Protein AF-A0A973SF39-F1 (afdb_monomer_lite)

Radius of gyration: 47.03 Å; chains: 1; bounding box: 103×73×120 Å

Secondary structure (DSSP, 8-state):
-HHHHHH-TTTHHHHHHHHHTTS-TT--GGGGHHHHHHHHHHTTPPPPHHHHHHHHHHHHHHGGGS-HHHHHHHHHHHHTSHHHHH-TTTHHHHHHHHHHTT-HHHHHHHHHHHHHHHHHHHHHT-TTTT-------HHHHHHHHHHHHHHHHHSPTT-HHHHHHHHHHHHHHT-GGGS-HHHHHHHIIIIIHHHHHTT-S-SSTT-HHHHHHHH-HHHHHHHHHHHHHHHHH-HHHHHHHHHTTHHHHHHTSTTHHHHTTT-HHHHHHHHHHHHHH-GGGHHHHHHHHHHHHT-SS--HHHHHHH-TT---HHHHHHHHHHS-GGG---HHHHHHHHHHHTT--SGGGHHHHHHHHHHHHTSTHHHHTHHHHHHHHHHHHHHHHHHT--SHHHHHHHHT--TTS-HHHHHHHHHHHHHHHHHS---HHHHHHHHTT--HHHHHHHHHHHHHS-----HHHHHHHHHHHHHHHHHTTT-HHHHHHHHHHHHHHH-S---HHHHHHHHHHHHHHHHHHHHHHHHHHHHHS-S-------------

pLDDT: mean 80.78, std 15.43, range [30.5, 96.5]

Foldseek 3Di:
DVLLVVCDPVCSVVLVVQLCLQDDPDDDPVLSLLSSLLSCLLVLHADDPVNLVSVQVSLVVCVLVDDLCSLCSSLVSLCVHPCCQQPLSNLVSSLSSCVSNVNVVSNLSSVLNNVLVLLVCLLVVPPPSAPQDADPDPVSLLSSLVVLLVVLVPDDQPSLVSNLSSLLSCVNNVSQVNHDLVSLLQCLQRRVLVVQLVVPFDLDPPTSLLVCVQPHVSSLNSNVVNLVVQVVVDPVSSLVSLLGRNLVSQVSRPCSLVVCPVPLSNNLSSLLSVCQVPVVCLLVSVLVNCVVVVHQDDDLVSCCSNCVPADALVRLLSNVVSGQLLADPHLNVLVSNLVNLLPDAALVSLVSSLVNLVSNCNYPNCVVVVVSSVVSVVSNVLVVLLVVPPALVSLLVLLQDDCPSGNVSLNCLLARSLVVLVPGPDDLVSLLSSVVSHDLSSLLSNLVVLLVDPQPVDPRSLSNLLSSLLSCCVPVVVDPVSNVSSVVSNVRNVPPDDDPVVVVSVVVNVVSVVVSVVVVVVVVVVVPDPPPDDPDDDDDDDDD

Sequence (544 aa):
AAVAARVGVGTARALWYTAEALAEPDAPFDAWYGPLAAAAALKGIPLTVSEDRAVAEWADRSVERLDPALANDLAVRLDQQPQWRGDEELLPVLFRLAWRGGNQALCDEIRIRQVDIELIRVRDGVAGASTAARIESPRVRQRVAAQVLELLAALPVGSAAAVLRLLDWSRRSGLAPELETGVLVDLTKWVLAPEAMSGRWTFGDTDPLRALVRDWPQIRQGFVSFLRGLAEQATQSLDSALDGPLGPFLRATPGFEAELADHPALLEALWISGARQDPEQEVAVLRAVLDRRQARLPDAELLGRIWPRGWTAQTMVHVAAAIPVEELDDDDVASRFLDTLGTASTADDIPWYVTVARRLLAAPSAHRLEARCAPLAKAVELDRRCREVRGFRDLEWIARQDSAATPMIAVMVATLLPDLLIGAPLDPDQVCSVLELMYPDAMRAFLARLRAAPPDGGEAALTRIAGVFVFAETRYHHDAALRAELLACFEQTAGPVDGPDWERVRTLILSSRREVEDELLSYEEARQAPRSWFPFGRRKRERS

Structure (mmCIF, N/CA/C/O backbone):
data_AF-A0A973SF39-F1
#
_entry.id   AF-A0A973SF39-F1
#
loop_
_atom_site.group_PDB
_atom_site.id
_atom_site.type_symbol
_atom_site.label_atom_id
_atom_site.label_alt_id
_atom_site.label_comp_id
_atom_site.label_asym_id
_atom_site.label_entity_id
_atom_site.label_seq_id
_atom_site.pdbx_PDB_ins_code
_atom_site.Cartn_x
_atom_site.Cartn_y
_atom_site.Cartn_z
_atom_site.occupancy
_atom_site.B_iso_or_equiv
_atom_site.auth_seq_id
_atom_site.auth_comp_id
_atom_site.auth_asym_id
_atom_site.auth_atom_id
_atom_site.pdbx_PDB_model_num
ATOM 1 N N . ALA A 1 1 ? -19.602 0.070 66.626 1.00 54.75 1 ALA A N 1
ATOM 2 C CA . ALA A 1 1 ? -20.302 1.095 67.438 1.00 54.75 1 ALA A CA 1
ATOM 3 C C . ALA A 1 1 ? -20.913 2.211 66.582 1.00 54.75 1 ALA A C 1
ATOM 5 O O . ALA A 1 1 ? -22.108 2.435 66.704 1.00 54.75 1 ALA A O 1
ATOM 6 N N . ALA A 1 2 ? -20.153 2.864 65.689 1.00 61.84 2 ALA A N 1
ATOM 7 C CA . ALA A 1 2 ? -20.653 3.970 64.854 1.00 61.84 2 ALA A CA 1
ATOM 8 C C . ALA A 1 2 ? -21.815 3.587 63.910 1.00 61.84 2 ALA A C 1
ATOM 10 O O . ALA A 1 2 ? -22.839 4.264 63.916 1.00 61.84 2 ALA A O 1
ATOM 11 N N . VAL A 1 3 ? -21.708 2.463 63.184 1.00 60.94 3 VAL A N 1
ATOM 12 C CA . VAL A 1 3 ? -22.782 1.938 62.309 1.00 60.94 3 VAL A CA 1
ATOM 13 C C . VAL A 1 3 ? -24.075 1.732 63.111 1.00 60.94 3 VAL A C 1
ATOM 15 O O . VAL A 1 3 ? -25.104 2.324 62.807 1.00 60.94 3 VAL A O 1
ATOM 18 N N . ALA A 1 4 ? -24.002 0.959 64.201 1.00 60.66 4 ALA A N 1
ATOM 19 C CA . ALA A 1 4 ? -25.147 0.633 65.057 1.00 60.66 4 ALA A CA 1
ATOM 20 C C . ALA A 1 4 ? -25.775 1.862 65.744 1.00 60.66 4 ALA A C 1
ATOM 22 O O . ALA A 1 4 ? -26.993 1.922 65.891 1.00 60.66 4 ALA A O 1
ATOM 23 N N . ALA A 1 5 ? -24.968 2.859 66.124 1.00 60.03 5 ALA A N 1
ATOM 24 C CA . ALA A 1 5 ? -25.460 4.115 66.691 1.00 60.03 5 ALA A CA 1
ATOM 25 C C . ALA A 1 5 ? -26.272 4.935 65.672 1.00 60.03 5 ALA A C 1
ATOM 27 O O . ALA A 1 5 ? -27.229 5.608 66.049 1.00 60.03 5 ALA A O 1
ATOM 28 N N . ARG A 1 6 ? -25.925 4.840 64.383 1.00 68.25 6 ARG A N 1
ATOM 29 C CA . ARG A 1 6 ? -26.581 5.554 63.278 1.00 68.25 6 ARG A CA 1
ATOM 30 C C . ARG A 1 6 ? -27.901 4.901 62.848 1.00 68.25 6 ARG A C 1
ATOM 32 O O . ARG A 1 6 ? -28.809 5.592 62.405 1.00 68.25 6 ARG A O 1
ATOM 39 N N . VAL A 1 7 ? -28.017 3.583 63.022 1.00 61.41 7 VAL A N 1
ATOM 40 C CA . VAL A 1 7 ? -29.219 2.793 62.694 1.00 61.41 7 VAL A CA 1
ATOM 41 C C . VAL A 1 7 ? -30.371 3.039 63.680 1.00 61.41 7 VAL A C 1
ATOM 43 O O . VAL A 1 7 ? -31.532 2.924 63.293 1.00 61.41 7 VAL A O 1
ATOM 46 N N . GLY A 1 8 ? -30.064 3.407 64.929 1.00 58.16 8 GLY A N 1
ATOM 47 C CA . GLY A 1 8 ? -31.037 3.582 66.009 1.00 58.16 8 GLY A CA 1
ATOM 48 C C . GLY A 1 8 ? -31.274 2.302 66.825 1.00 58.16 8 GLY A C 1
ATOM 49 O O . GLY A 1 8 ? -31.171 1.179 66.332 1.00 58.16 8 GLY A O 1
ATOM 50 N N . VAL A 1 9 ? -31.595 2.466 68.114 1.00 57.06 9 VAL A N 1
ATOM 51 C CA . VAL A 1 9 ? -31.661 1.360 69.096 1.00 57.06 9 VAL A CA 1
ATOM 52 C C . VAL A 1 9 ? -32.767 0.338 68.770 1.00 57.06 9 VAL A C 1
ATOM 54 O O . VAL A 1 9 ? -32.596 -0.850 69.029 1.00 57.06 9 VAL A O 1
ATOM 57 N N . GLY A 1 10 ? -33.875 0.767 68.151 1.00 60.81 10 GLY A N 1
ATOM 58 C CA . GLY A 1 10 ? -35.011 -0.107 67.807 1.00 60.81 10 GLY A CA 1
ATOM 59 C C . GLY A 1 10 ? -34.759 -1.065 66.633 1.00 60.81 10 GLY A C 1
ATOM 60 O O . GLY A 1 10 ? -35.362 -2.131 66.556 1.00 60.81 10 GLY A O 1
ATOM 61 N N . THR A 1 11 ? -33.835 -0.717 65.743 1.00 65.81 11 THR A N 1
ATOM 62 C CA . THR A 1 11 ? -33.477 -1.448 64.512 1.00 65.81 11 THR A CA 1
ATOM 63 C C . THR A 1 11 ? -32.155 -2.208 64.654 1.00 65.81 11 THR A C 1
ATOM 65 O O . THR A 1 11 ? -31.882 -3.121 63.872 1.00 65.81 11 THR A O 1
ATOM 68 N N . ALA A 1 12 ? -31.373 -1.912 65.699 1.00 70.75 12 ALA A N 1
ATOM 69 C CA . ALA A 1 12 ? -30.095 -2.556 65.999 1.00 70.75 12 ALA A CA 1
ATOM 70 C C . ALA A 1 12 ? -30.199 -4.086 66.133 1.00 70.75 12 ALA A C 1
ATOM 72 O O . ALA A 1 12 ? -29.326 -4.797 65.645 1.00 70.75 12 ALA A O 1
ATOM 73 N N . ARG A 1 13 ? -31.276 -4.618 66.729 1.00 76.56 13 ARG A N 1
ATOM 74 C CA . ARG A 1 13 ? -31.455 -6.075 66.874 1.00 76.56 13 ARG A CA 1
ATOM 75 C C . ARG A 1 13 ? -31.630 -6.777 65.522 1.00 76.56 13 ARG A C 1
ATOM 77 O O . ARG A 1 13 ? -31.025 -7.814 65.287 1.00 76.56 13 ARG A O 1
ATOM 84 N N . ALA A 1 14 ? -32.429 -6.201 64.625 1.00 77.94 14 ALA A N 1
ATOM 85 C CA . ALA A 1 14 ? -32.637 -6.747 63.283 1.00 77.94 14 ALA A CA 1
ATOM 86 C C . ALA A 1 14 ? -31.378 -6.631 62.407 1.00 77.94 14 ALA A C 1
ATOM 88 O O . ALA A 1 14 ? -31.122 -7.501 61.572 1.00 77.94 14 ALA A O 1
ATOM 89 N N . LEU A 1 15 ? -30.591 -5.570 62.610 1.00 83.75 15 LEU A N 1
ATOM 90 C CA . LEU A 1 15 ? -29.288 -5.395 61.974 1.00 83.75 15 LEU A CA 1
ATOM 91 C C . LEU A 1 15 ? -28.310 -6.492 62.410 1.00 83.75 15 LEU A C 1
ATOM 93 O O . LEU A 1 15 ? -27.718 -7.137 61.552 1.00 83.75 15 LEU A O 1
ATOM 97 N N . TRP A 1 16 ? -28.195 -6.743 63.718 1.00 84.00 16 TRP A N 1
ATOM 98 C CA . TRP A 1 16 ? -27.308 -7.776 64.260 1.00 84.00 16 TRP A CA 1
ATOM 99 C C . TRP A 1 16 ? -27.659 -9.177 63.766 1.00 84.00 16 TRP A C 1
ATOM 101 O O . TRP A 1 16 ? -26.767 -9.866 63.294 1.00 84.00 16 TRP A O 1
ATOM 111 N N . TYR A 1 17 ? -28.941 -9.555 63.735 1.00 86.06 17 TYR A N 1
ATOM 112 C CA . TYR A 1 17 ? -29.345 -10.844 63.152 1.00 86.06 17 TYR A CA 1
ATOM 113 C C . TYR A 1 17 ? -28.960 -10.982 61.674 1.00 86.06 17 TYR A C 1
ATOM 115 O O . TYR A 1 17 ? -28.601 -12.063 61.219 1.00 86.06 17 TYR A O 1
ATOM 123 N N . THR A 1 18 ? -29.033 -9.888 60.911 1.00 85.94 18 THR A N 1
ATOM 124 C CA . THR A 1 18 ? -28.626 -9.906 59.498 1.00 85.94 18 THR A CA 1
ATOM 125 C C . THR A 1 18 ? -27.102 -10.008 59.377 1.00 85.94 18 THR A C 1
ATOM 127 O O . THR A 1 18 ? -26.611 -10.720 58.513 1.00 85.94 18 THR A O 1
ATOM 130 N N . ALA A 1 19 ? -26.349 -9.338 60.255 1.00 87.38 19 ALA A N 1
ATOM 131 C CA . ALA A 1 19 ? -24.889 -9.401 60.280 1.00 87.38 19 ALA A CA 1
ATOM 132 C C . ALA A 1 19 ? -24.364 -10.775 60.727 1.00 87.38 19 ALA A C 1
ATOM 134 O O . ALA A 1 19 ? -23.401 -11.262 60.148 1.00 87.38 19 ALA A O 1
ATOM 135 N N . GLU A 1 20 ? -25.014 -11.425 61.695 1.00 86.50 20 GLU A N 1
ATOM 136 C CA . GLU A 1 20 ? -24.700 -12.799 62.115 1.00 86.50 20 GLU A CA 1
ATOM 137 C C . GLU A 1 20 ? -24.851 -13.794 60.961 1.00 86.50 20 GLU A C 1
ATOM 139 O O . GLU A 1 20 ? -24.012 -14.671 60.800 1.00 86.50 20 GLU A O 1
ATOM 144 N N . ALA A 1 21 ? -25.866 -13.619 60.108 1.00 83.50 21 ALA A N 1
ATOM 145 C CA . ALA A 1 21 ? -26.051 -14.450 58.917 1.00 83.50 21 ALA A CA 1
ATOM 146 C C . ALA A 1 21 ? -24.979 -14.227 57.828 1.00 83.50 21 ALA A C 1
ATOM 148 O O . ALA A 1 21 ? -24.858 -15.040 56.915 1.00 83.50 21 ALA A O 1
ATOM 149 N N . LEU A 1 22 ? -24.226 -13.125 57.905 1.00 85.69 22 LEU A N 1
ATOM 150 C CA . LEU A 1 22 ? -23.158 -12.759 56.967 1.00 85.69 22 LEU A CA 1
ATOM 151 C C . LEU A 1 22 ? -21.752 -13.056 57.511 1.00 85.69 22 LEU A C 1
ATOM 153 O O . LEU A 1 22 ? -20.797 -13.129 56.736 1.00 85.69 22 LEU A O 1
ATOM 157 N N . ALA A 1 23 ? -21.607 -13.174 58.830 1.00 84.19 23 ALA A N 1
ATOM 158 C CA . ALA A 1 23 ? -20.335 -13.415 59.494 1.00 84.19 23 ALA A CA 1
ATOM 159 C C . ALA A 1 23 ? -19.977 -14.910 59.515 1.00 84.19 23 ALA A C 1
ATOM 161 O O . ALA A 1 23 ? -20.840 -15.785 59.460 1.00 84.19 23 ALA A O 1
ATOM 162 N N . GLU A 1 24 ? -18.682 -15.212 59.619 1.00 79.69 24 GLU A N 1
ATOM 163 C CA . GLU A 1 24 ? -18.241 -16.583 59.887 1.00 79.69 24 GLU A CA 1
ATOM 164 C C . GLU A 1 24 ? -18.543 -16.966 61.349 1.00 79.69 24 GLU A C 1
ATOM 166 O O . GLU A 1 24 ? -18.417 -16.100 62.221 1.00 79.69 24 GLU A O 1
ATOM 171 N N . PRO A 1 25 ? -18.882 -18.242 61.640 1.00 69.19 25 PRO A N 1
ATOM 172 C CA . PRO A 1 25 ? -19.343 -18.673 62.966 1.00 69.19 25 PRO A CA 1
ATOM 173 C C . PRO A 1 25 ? -18.409 -18.368 64.151 1.00 69.19 25 PRO A C 1
ATOM 175 O O . PRO A 1 25 ? -18.884 -18.346 65.278 1.00 69.19 25 PRO A O 1
ATOM 178 N N . ASP A 1 26 ? -17.129 -18.065 63.918 1.00 77.50 26 ASP A N 1
ATOM 179 C CA . ASP A 1 26 ? -16.134 -17.759 64.959 1.00 77.50 26 ASP A CA 1
ATOM 180 C C . ASP A 1 26 ? -15.277 -16.526 64.609 1.00 77.50 26 ASP A C 1
ATOM 182 O O . ASP A 1 26 ? -14.111 -16.416 64.998 1.00 77.50 26 ASP A O 1
ATOM 186 N N . ALA A 1 27 ? -15.827 -15.593 63.824 1.00 77.06 27 ALA A N 1
ATOM 187 C CA . ALA A 1 27 ? -15.084 -14.420 63.377 1.00 77.06 27 ALA A CA 1
ATOM 188 C C . ALA A 1 27 ? -14.623 -13.550 64.572 1.00 77.06 27 ALA A C 1
ATOM 190 O O . ALA A 1 27 ? -15.449 -13.198 65.427 1.00 77.06 27 ALA A O 1
ATOM 191 N N . PRO A 1 28 ? -13.335 -13.152 64.642 1.00 81.38 28 PRO A N 1
ATOM 192 C CA . PRO A 1 28 ? -12.850 -12.249 65.682 1.00 81.38 28 PRO A CA 1
ATOM 193 C C . PRO A 1 28 ? -13.528 -10.879 65.550 1.00 81.38 28 PRO A C 1
ATOM 195 O O . PRO A 1 28 ? -13.971 -10.499 64.470 1.00 81.38 28 PRO A O 1
ATOM 198 N N . PHE A 1 29 ? -13.651 -10.135 66.653 1.00 76.06 29 PHE A N 1
ATOM 199 C CA . PHE A 1 29 ? -14.493 -8.928 66.728 1.00 76.06 29 PHE A CA 1
ATOM 200 C C . PHE A 1 29 ? -14.191 -7.868 65.647 1.00 76.06 29 PHE A C 1
ATOM 202 O O . PHE A 1 29 ? -15.096 -7.197 65.156 1.00 76.06 29 PHE A O 1
ATOM 209 N N . ASP A 1 30 ? -12.931 -7.723 65.253 1.00 77.75 30 ASP A N 1
ATOM 210 C CA . ASP A 1 30 ? -12.468 -6.839 64.180 1.00 77.75 30 ASP A CA 1
ATOM 211 C C . ASP A 1 30 ? -12.966 -7.253 62.784 1.00 77.75 30 ASP A C 1
ATOM 213 O O . ASP A 1 30 ? -13.239 -6.388 61.950 1.00 77.75 30 ASP A O 1
ATOM 217 N N . ALA A 1 31 ? -13.197 -8.546 62.548 1.00 83.38 31 ALA A N 1
ATOM 218 C CA . ALA A 1 31 ? -13.751 -9.068 61.299 1.00 83.38 31 ALA A CA 1
ATOM 219 C C . ALA A 1 31 ? -15.261 -8.804 61.128 1.00 83.38 31 ALA A C 1
ATOM 221 O O . ALA A 1 31 ? -15.793 -8.977 60.032 1.00 83.38 31 ALA A O 1
ATOM 222 N N . TRP A 1 32 ? -15.962 -8.335 62.169 1.00 86.62 32 TRP A N 1
ATOM 223 C CA . TRP A 1 32 ? -17.405 -8.056 62.112 1.00 86.62 32 TRP A CA 1
ATOM 224 C C . TRP A 1 32 ? -17.760 -6.744 61.416 1.00 86.62 32 TRP A C 1
ATOM 226 O O . TRP A 1 32 ? -18.928 -6.526 61.090 1.00 86.62 32 TRP A O 1
ATOM 236 N N . TYR A 1 33 ? -16.789 -5.857 61.179 1.00 88.56 33 TYR A N 1
ATOM 237 C CA . TYR A 1 33 ? -17.083 -4.535 60.627 1.00 88.56 33 TYR A CA 1
ATOM 238 C C . TYR A 1 33 ? -17.666 -4.600 59.204 1.00 88.56 33 TYR A C 1
ATOM 240 O O . TYR A 1 33 ? -18.685 -3.959 58.943 1.00 88.56 33 TYR A O 1
ATOM 248 N N . GLY A 1 34 ? -17.095 -5.430 58.324 1.00 90.12 34 GLY A N 1
ATOM 249 C CA . GLY A 1 34 ? -17.614 -5.676 56.971 1.00 90.12 34 GLY A CA 1
ATOM 250 C C . GLY A 1 34 ? -19.028 -6.280 56.957 1.00 90.12 34 GLY A C 1
ATOM 251 O O . GLY A 1 34 ? -19.924 -5.663 56.377 1.00 90.12 34 GLY A O 1
ATOM 252 N N . PRO A 1 35 ? -19.283 -7.410 57.653 1.00 91.88 35 PRO A N 1
ATOM 253 C CA . PRO A 1 35 ? -20.623 -7.990 57.796 1.00 91.88 35 PRO A CA 1
ATOM 254 C C . PRO A 1 35 ? -21.670 -7.013 58.348 1.00 91.88 35 PRO A C 1
ATOM 256 O O . PRO A 1 35 ? -22.791 -6.954 57.846 1.00 91.88 35 PRO A O 1
ATOM 259 N N . LEU A 1 36 ? -21.317 -6.208 59.360 1.00 90.12 36 LEU A N 1
ATOM 260 C CA . LEU A 1 36 ? -22.217 -5.201 59.933 1.00 90.12 36 LEU A CA 1
ATOM 261 C C . LEU A 1 36 ? -22.563 -4.091 58.936 1.00 90.12 36 LEU A C 1
ATOM 263 O O . LEU A 1 36 ? -23.717 -3.660 58.877 1.00 90.12 36 LEU A O 1
ATOM 267 N N . ALA A 1 37 ? -21.586 -3.627 58.158 1.00 90.88 37 ALA A N 1
ATOM 268 C CA . ALA A 1 37 ? -21.816 -2.643 57.108 1.00 90.88 37 ALA A CA 1
ATOM 269 C C . ALA A 1 37 ? -22.652 -3.234 55.953 1.00 90.88 37 ALA A C 1
ATOM 271 O O . ALA A 1 37 ? -23.592 -2.596 55.483 1.00 90.88 37 ALA A O 1
ATOM 272 N N . ALA A 1 38 ? -22.415 -4.490 55.565 1.00 91.38 38 ALA A N 1
ATOM 273 C CA . ALA A 1 38 ? -23.205 -5.176 54.542 1.00 91.38 38 ALA A CA 1
ATOM 274 C C . ALA A 1 38 ? -24.663 -5.387 54.991 1.00 91.38 38 ALA A C 1
ATOM 276 O O . ALA A 1 38 ? -25.601 -5.131 54.233 1.00 91.38 38 ALA A O 1
ATOM 277 N N . ALA A 1 39 ? -24.874 -5.759 56.257 1.00 91.19 39 ALA A N 1
ATOM 278 C CA . ALA A 1 39 ? -26.201 -5.822 56.862 1.00 91.19 39 ALA A CA 1
ATOM 279 C C . ALA A 1 39 ? -26.906 -4.457 56.849 1.00 91.19 39 ALA A C 1
ATOM 281 O O . ALA A 1 39 ? -28.110 -4.388 56.591 1.00 91.19 39 ALA A O 1
ATOM 282 N N . ALA A 1 40 ? -26.173 -3.366 57.093 1.00 89.94 40 ALA A N 1
ATOM 283 C CA . ALA A 1 40 ? -26.723 -2.015 57.017 1.00 89.94 40 ALA A CA 1
ATOM 284 C C . ALA A 1 40 ? -27.179 -1.682 55.586 1.00 89.94 40 ALA A C 1
ATOM 286 O O . ALA A 1 40 ? -28.313 -1.229 55.405 1.00 89.94 40 ALA A O 1
ATOM 287 N N . ALA A 1 41 ? -26.370 -2.008 54.572 1.00 90.88 41 ALA A N 1
ATOM 288 C CA . ALA A 1 41 ? -26.742 -1.841 53.166 1.00 90.88 41 ALA A CA 1
ATOM 289 C C . ALA A 1 41 ? -27.995 -2.650 52.788 1.00 90.88 41 ALA A C 1
ATOM 291 O O . ALA A 1 41 ? -28.909 -2.115 52.158 1.00 90.88 41 ALA A O 1
ATOM 292 N N . LEU A 1 42 ? -28.100 -3.908 53.236 1.00 90.62 42 LEU A N 1
ATOM 293 C CA . LEU A 1 42 ? -29.285 -4.752 53.016 1.00 90.62 42 LEU A CA 1
ATOM 294 C C . LEU A 1 42 ? -30.566 -4.149 53.611 1.00 90.62 42 LEU A C 1
ATOM 296 O O . LEU A 1 42 ? -31.650 -4.301 53.045 1.00 90.62 42 LEU A O 1
ATOM 300 N N . LYS A 1 43 ? -30.450 -3.427 54.731 1.00 87.56 43 LYS A N 1
ATOM 301 C CA . LYS A 1 43 ? -31.561 -2.689 55.354 1.00 87.56 43 LYS A CA 1
ATOM 302 C C . LYS A 1 43 ? -31.808 -1.308 54.733 1.00 87.56 43 LYS A C 1
ATOM 304 O O . LYS A 1 43 ? -32.661 -0.578 55.230 1.00 87.56 43 LYS A O 1
ATOM 309 N N . GLY A 1 44 ? -31.114 -0.962 53.647 1.00 84.81 44 GLY A N 1
ATOM 310 C CA . GLY A 1 44 ? -31.276 0.309 52.938 1.00 84.81 44 GLY A CA 1
ATOM 311 C C . GLY A 1 44 ? -30.649 1.501 53.659 1.00 84.81 44 GLY A C 1
ATOM 312 O O . GLY A 1 44 ? -31.067 2.635 53.439 1.00 84.81 44 GLY A O 1
ATOM 313 N N . ILE A 1 45 ? -29.681 1.259 54.543 1.00 86.31 45 ILE A N 1
ATOM 314 C CA . ILE A 1 45 ? -28.990 2.310 55.289 1.00 86.31 45 ILE A CA 1
ATOM 315 C C . ILE A 1 45 ? -27.789 2.777 54.455 1.00 86.31 45 ILE A C 1
ATOM 317 O O . ILE A 1 45 ? -26.944 1.944 54.123 1.00 86.31 45 ILE A O 1
ATOM 321 N N . PRO A 1 46 ? -27.683 4.079 54.118 1.00 84.75 46 PRO A N 1
ATOM 322 C CA . PRO A 1 46 ? -26.578 4.594 53.311 1.00 84.75 46 PRO A CA 1
ATOM 323 C C . PRO A 1 46 ? -25.228 4.386 53.995 1.00 84.75 46 PRO A C 1
ATOM 325 O O . PRO A 1 46 ? -25.064 4.768 55.160 1.00 84.75 46 PRO A O 1
ATOM 328 N N . LEU A 1 47 ? -24.255 3.828 53.281 1.00 87.88 47 LEU A N 1
ATOM 329 C CA . LEU A 1 47 ? -22.916 3.597 53.814 1.00 87.88 47 LEU A CA 1
ATOM 330 C C . LEU A 1 47 ? -22.050 4.860 53.742 1.00 87.88 47 LEU A C 1
ATOM 332 O O . LEU A 1 47 ? -22.266 5.743 52.911 1.00 87.88 47 LEU A O 1
ATOM 336 N N . THR A 1 48 ? -21.090 4.973 54.658 1.00 88.81 48 THR A N 1
ATOM 337 C CA . THR A 1 48 ? -19.966 5.909 54.522 1.00 88.81 48 THR A CA 1
ATOM 338 C C . THR A 1 48 ? -18.860 5.293 53.661 1.00 88.81 48 THR A C 1
ATOM 340 O O . THR A 1 48 ? -18.749 4.076 53.574 1.00 88.81 48 THR A O 1
ATOM 343 N N . VAL A 1 49 ? -17.950 6.118 53.133 1.00 86.00 49 VAL A N 1
ATOM 344 C CA . VAL A 1 49 ? -16.810 5.652 52.313 1.00 86.00 49 VAL A CA 1
ATOM 345 C C . VAL A 1 49 ? -15.976 4.563 53.010 1.00 86.00 49 VAL A C 1
ATOM 347 O O . VAL A 1 49 ? -15.518 3.616 52.376 1.00 86.00 49 VAL A O 1
ATOM 350 N N . SER A 1 50 ? -15.777 4.667 54.330 1.00 87.12 50 SER A N 1
ATOM 351 C CA . SER A 1 50 ? -15.064 3.639 55.102 1.00 87.12 50 SER A CA 1
ATOM 352 C C . SER A 1 50 ? -15.862 2.339 55.236 1.00 87.12 50 SER A C 1
ATOM 354 O O . SER A 1 50 ? -15.275 1.263 55.282 1.00 87.12 50 SER A O 1
ATOM 356 N N . GLU A 1 51 ? -17.190 2.437 55.314 1.00 90.56 51 GLU A N 1
ATOM 357 C CA . GLU A 1 51 ? -18.093 1.287 55.369 1.00 90.56 51 GLU A CA 1
ATOM 358 C C . GLU A 1 51 ? -18.161 0.588 54.004 1.00 90.56 51 GLU A C 1
ATOM 360 O O . GLU A 1 51 ? -18.119 -0.635 53.970 1.00 90.56 51 GLU A O 1
ATOM 365 N N . ASP A 1 52 ? -18.167 1.324 52.887 1.00 90.00 52 ASP A N 1
ATOM 366 C CA . ASP A 1 52 ? -18.119 0.736 51.539 1.00 90.00 52 ASP A CA 1
ATOM 367 C C . ASP A 1 52 ? -16.863 -0.099 51.320 1.00 90.00 52 ASP A C 1
ATOM 369 O O . ASP A 1 52 ? -16.950 -1.242 50.876 1.00 90.00 52 ASP A O 1
ATOM 373 N N . ARG A 1 53 ? -15.696 0.441 51.695 1.00 90.31 53 ARG A N 1
ATOM 374 C CA . ARG A 1 53 ? -14.426 -0.294 51.618 1.00 90.31 53 ARG A CA 1
ATOM 375 C C . ARG A 1 53 ? -14.441 -1.536 52.499 1.00 90.31 53 ARG A C 1
ATOM 377 O O . ARG A 1 53 ? -14.044 -2.602 52.046 1.00 90.31 53 ARG A O 1
ATOM 384 N N . ALA A 1 54 ? -14.966 -1.427 53.719 1.00 90.62 54 ALA A N 1
ATOM 385 C CA . ALA A 1 54 ? -15.095 -2.575 54.611 1.00 90.62 54 ALA A CA 1
ATOM 386 C C . ALA A 1 54 ? -16.028 -3.655 54.042 1.00 90.62 54 ALA A C 1
ATOM 388 O O . ALA A 1 54 ? -15.731 -4.843 54.165 1.00 90.62 54 ALA A O 1
ATOM 389 N N . VAL A 1 55 ? -17.135 -3.265 53.398 1.00 93.25 55 VAL A N 1
ATOM 390 C CA . VAL A 1 55 ? -18.014 -4.203 52.683 1.00 93.25 55 VAL A CA 1
ATOM 391 C C . VAL A 1 55 ? -17.282 -4.830 51.506 1.00 93.25 55 VAL A C 1
ATOM 393 O O . VAL A 1 55 ? -17.372 -6.040 51.337 1.00 93.25 55 VAL A O 1
ATOM 396 N N . ALA A 1 56 ? -16.545 -4.049 50.718 1.00 92.06 56 ALA A N 1
ATOM 397 C CA . ALA A 1 56 ? -15.814 -4.545 49.561 1.00 92.06 56 ALA A CA 1
ATOM 398 C C . ALA A 1 56 ? -14.733 -5.563 49.948 1.00 92.06 56 ALA A C 1
ATOM 400 O O . ALA A 1 56 ? -14.717 -6.669 49.413 1.00 92.06 56 ALA A O 1
ATOM 401 N N . GLU A 1 57 ? -13.890 -5.232 50.928 1.00 91.75 57 GLU A N 1
ATOM 402 C CA . GLU A 1 57 ? -12.827 -6.107 51.441 1.00 91.75 57 GLU A CA 1
ATOM 403 C C . GLU A 1 57 ? -13.365 -7.396 52.069 1.00 91.75 57 GLU A C 1
ATOM 405 O O . GLU A 1 57 ? -12.713 -8.443 52.022 1.00 91.75 57 GLU A O 1
ATOM 410 N N . TRP A 1 58 ? -14.525 -7.325 52.721 1.00 93.12 58 TRP A N 1
ATOM 411 C CA . TRP A 1 58 ? -15.188 -8.503 53.270 1.00 93.12 58 TRP A CA 1
ATOM 412 C C . TRP A 1 58 ? -15.820 -9.347 52.154 1.00 93.12 58 TRP A C 1
ATOM 414 O O . TRP A 1 58 ? -15.546 -10.543 52.060 1.00 93.12 58 TRP A O 1
ATOM 424 N N . ALA A 1 59 ? -16.607 -8.735 51.267 1.00 91.12 59 ALA A N 1
ATOM 425 C CA . ALA A 1 59 ? -17.299 -9.431 50.186 1.00 91.12 59 ALA A CA 1
ATOM 426 C C . ALA A 1 59 ? -16.318 -10.097 49.212 1.00 91.12 59 ALA A C 1
ATOM 428 O O . ALA A 1 59 ? -16.570 -11.218 48.780 1.00 91.12 59 ALA A O 1
ATOM 429 N N . ASP A 1 60 ? -15.170 -9.474 48.934 1.00 88.38 60 ASP A N 1
ATOM 430 C CA . ASP A 1 60 ? -14.079 -10.058 48.145 1.00 88.38 60 ASP A CA 1
ATOM 431 C C . ASP A 1 60 ? -13.652 -11.447 48.655 1.00 88.38 60 ASP A C 1
ATOM 433 O O . ASP A 1 60 ? -13.427 -12.364 47.865 1.00 88.38 60 ASP A O 1
ATOM 437 N N . ARG A 1 61 ? -13.618 -11.627 49.980 1.00 89.19 61 ARG A N 1
ATOM 438 C CA . ARG A 1 61 ? -13.214 -12.877 50.642 1.00 89.19 61 ARG A CA 1
ATOM 439 C C . ARG A 1 61 ? -14.367 -13.852 50.863 1.00 89.19 61 ARG A C 1
ATOM 441 O O . ARG A 1 61 ? -14.142 -15.060 50.942 1.00 89.19 61 ARG A O 1
ATOM 448 N N . SER A 1 62 ? -15.589 -13.342 50.991 1.00 88.69 62 SER A N 1
ATOM 449 C CA . SER A 1 62 ? -16.734 -14.121 51.473 1.00 88.69 62 SER A CA 1
ATOM 450 C C . SER A 1 62 ? -17.787 -14.434 50.407 1.00 88.69 62 SER A C 1
ATOM 452 O O . SER A 1 62 ? -18.639 -15.283 50.663 1.00 88.69 62 SER A O 1
ATOM 454 N N . VAL A 1 63 ? -17.733 -13.822 49.215 1.00 89.94 63 VAL A N 1
ATOM 455 C CA . VAL A 1 63 ? -18.788 -13.929 48.182 1.00 89.94 63 VAL A CA 1
ATOM 456 C C . VAL A 1 63 ? -19.164 -15.366 47.820 1.00 89.94 63 VAL A C 1
ATOM 458 O O . VAL A 1 63 ? -20.347 -15.678 47.714 1.00 89.94 63 VAL A O 1
ATOM 461 N N . GLU A 1 64 ? -18.188 -16.270 47.716 1.00 87.94 64 GLU A N 1
ATOM 462 C CA . GLU A 1 64 ? -18.428 -17.673 47.344 1.00 87.94 64 GLU A CA 1
ATOM 463 C C . GLU A 1 64 ? -19.232 -18.457 48.390 1.00 87.94 64 GLU A C 1
ATOM 465 O O . GLU A 1 64 ? -19.865 -19.467 48.078 1.00 87.94 64 GLU A O 1
ATOM 470 N N . ARG A 1 65 ? -19.220 -17.991 49.642 1.00 86.56 65 ARG A N 1
ATOM 471 C CA . ARG A 1 65 ? -19.923 -18.622 50.766 1.00 86.56 65 ARG A CA 1
ATOM 472 C C . ARG A 1 65 ? -21.313 -18.041 50.987 1.00 86.56 65 ARG A C 1
ATOM 474 O O . ARG A 1 65 ? -22.091 -18.625 51.736 1.00 86.56 65 ARG A O 1
ATOM 481 N N . LEU A 1 66 ? -21.630 -16.916 50.346 1.00 88.31 66 LEU A N 1
ATOM 482 C CA . LEU A 1 66 ? -22.943 -16.301 50.459 1.00 88.31 66 LEU A CA 1
ATOM 483 C C . LEU A 1 66 ? -24.001 -17.164 49.766 1.00 88.31 66 LEU A C 1
ATOM 485 O O . LEU A 1 66 ? -23.780 -17.741 48.690 1.00 88.31 66 LEU A O 1
ATOM 489 N N . ASP A 1 67 ? -25.174 -17.209 50.392 1.00 90.81 67 ASP A N 1
ATOM 490 C CA . ASP A 1 67 ? -26.390 -17.677 49.744 1.00 90.81 67 ASP A CA 1
ATOM 491 C C . ASP A 1 67 ? -26.664 -16.825 48.484 1.00 90.81 67 ASP A C 1
ATOM 493 O O . ASP A 1 67 ? -26.540 -15.596 48.551 1.00 90.81 67 ASP A O 1
ATOM 497 N N . PRO A 1 68 ? -27.021 -17.432 47.335 1.00 93.62 68 PRO A N 1
ATOM 498 C CA . PRO A 1 68 ? -27.259 -16.692 46.097 1.00 93.62 68 PRO A CA 1
ATOM 499 C C . PRO A 1 68 ? -28.301 -15.573 46.217 1.00 93.62 68 PRO A C 1
ATOM 501 O O . PRO A 1 68 ? -28.090 -14.491 45.668 1.00 93.62 68 PRO A O 1
ATOM 504 N N . ALA A 1 69 ? -29.401 -15.779 46.952 1.00 92.94 69 ALA A N 1
ATOM 505 C CA . ALA A 1 69 ? -30.429 -14.746 47.092 1.00 92.94 69 ALA A CA 1
ATOM 506 C C . ALA A 1 69 ? -29.893 -13.551 47.891 1.00 92.94 69 ALA A C 1
ATOM 508 O O . ALA A 1 69 ? -30.072 -12.400 47.493 1.00 92.94 69 ALA A O 1
ATOM 509 N N . LEU A 1 70 ? -29.150 -13.827 48.965 1.00 91.25 70 LEU A N 1
ATOM 510 C CA . LEU A 1 70 ? -28.520 -12.798 49.789 1.00 91.25 70 LEU A CA 1
ATOM 511 C C . LEU A 1 70 ? -27.431 -12.024 49.028 1.00 91.25 70 LEU A C 1
ATOM 513 O O . LEU A 1 70 ? -27.342 -10.802 49.152 1.00 91.25 70 LEU A O 1
ATOM 517 N N . ALA A 1 71 ? -26.627 -12.718 48.217 1.00 94.00 71 ALA A N 1
ATOM 518 C CA . ALA A 1 71 ? -25.627 -12.095 47.351 1.00 94.00 71 ALA A CA 1
ATOM 519 C C . ALA A 1 71 ? -26.275 -11.168 46.310 1.00 94.00 71 ALA A C 1
ATOM 521 O O . ALA A 1 71 ? -25.805 -10.045 46.121 1.00 94.00 71 ALA A O 1
ATOM 522 N N . ASN A 1 72 ? -27.380 -11.599 45.688 1.00 95.38 72 ASN A N 1
ATOM 523 C CA . ASN A 1 72 ? -28.147 -10.768 44.760 1.00 95.38 72 ASN A CA 1
ATOM 524 C C . ASN A 1 72 ? -28.718 -9.518 45.445 1.00 95.38 72 ASN A C 1
ATOM 526 O O . ASN A 1 72 ? -28.547 -8.409 44.939 1.00 95.38 72 ASN A O 1
ATOM 530 N N . ASP A 1 73 ? -29.378 -9.679 46.594 1.00 94.62 73 ASP A N 1
ATOM 531 C CA . ASP A 1 73 ? -29.979 -8.557 47.320 1.00 94.62 73 ASP A CA 1
ATOM 532 C C . ASP A 1 73 ? -28.920 -7.536 47.737 1.00 94.62 73 ASP A C 1
ATOM 534 O O . ASP A 1 73 ? -29.121 -6.327 47.589 1.00 94.62 73 ASP A O 1
ATOM 538 N N . LEU A 1 74 ? -27.763 -8.014 48.205 1.00 94.44 74 LEU A N 1
ATOM 539 C CA . LEU A 1 74 ? -26.640 -7.150 48.531 1.00 94.44 74 LEU A CA 1
ATOM 540 C C . LEU A 1 74 ? -26.120 -6.432 47.279 1.00 94.44 74 LEU A C 1
ATOM 542 O O . LEU A 1 74 ? -25.955 -5.216 47.322 1.00 94.44 74 LEU A O 1
ATOM 546 N N . ALA A 1 75 ? -25.934 -7.134 46.156 1.00 95.69 75 ALA A N 1
ATOM 547 C CA . ALA A 1 75 ? -25.493 -6.526 44.900 1.00 95.69 75 ALA A CA 1
ATOM 548 C C . ALA A 1 75 ? -26.433 -5.397 44.446 1.00 95.69 75 ALA A C 1
ATOM 550 O O . ALA A 1 75 ? -25.979 -4.296 44.147 1.00 95.69 75 ALA A O 1
ATOM 551 N N . VAL A 1 76 ? -27.749 -5.630 44.462 1.00 95.25 76 VAL A N 1
ATOM 552 C CA . VAL A 1 76 ? -28.753 -4.623 44.081 1.00 95.25 76 VAL A CA 1
ATOM 553 C C . VAL A 1 76 ? -28.716 -3.412 45.017 1.00 95.25 76 VAL A C 1
ATOM 555 O O . VAL A 1 76 ? -28.844 -2.273 44.567 1.00 95.25 76 VAL A O 1
ATOM 558 N N . ARG A 1 77 ? -28.534 -3.627 46.325 1.00 94.06 77 ARG A N 1
ATOM 559 C CA . ARG A 1 77 ? -28.453 -2.536 47.308 1.00 94.06 77 ARG A CA 1
ATOM 560 C C . ARG A 1 77 ? -27.182 -1.717 47.174 1.00 94.06 77 ARG A C 1
ATOM 562 O O . ARG A 1 77 ? -27.242 -0.499 47.315 1.00 94.06 77 ARG A O 1
ATOM 569 N N . LEU A 1 78 ? -26.053 -2.362 46.905 1.00 93.81 78 LEU A N 1
ATOM 570 C CA . LEU A 1 78 ? -24.789 -1.674 46.670 1.00 93.81 78 LEU A CA 1
ATOM 571 C C . LEU A 1 78 ? -24.828 -0.904 45.342 1.00 93.81 78 LEU A C 1
ATOM 573 O O . LEU A 1 78 ? -24.458 0.261 45.330 1.00 93.81 78 LEU A O 1
ATOM 577 N N . ASP A 1 79 ? -25.403 -1.462 44.271 1.00 93.81 79 ASP A N 1
ATOM 578 C CA . ASP A 1 79 ? -25.574 -0.761 42.983 1.00 93.81 79 ASP A CA 1
ATOM 579 C C . ASP A 1 79 ? -26.446 0.508 43.083 1.00 93.81 79 ASP A C 1
ATOM 581 O O . ASP A 1 79 ? -26.306 1.442 42.295 1.00 93.81 79 ASP A O 1
ATOM 585 N N . GLN A 1 80 ? -27.342 0.598 44.069 1.00 91.19 80 GLN A N 1
ATOM 586 C CA . GLN A 1 80 ? -28.124 1.814 44.329 1.00 91.19 80 GLN A CA 1
ATOM 587 C C . GLN A 1 80 ? -27.287 2.953 44.936 1.00 91.19 80 GLN A C 1
ATOM 589 O O . GLN A 1 80 ? -27.745 4.098 44.948 1.00 91.19 80 GLN A O 1
ATOM 594 N N . GLN A 1 81 ? -26.075 2.672 45.419 1.00 88.56 81 GLN A N 1
ATOM 595 C CA . GLN A 1 81 ? -25.208 3.655 46.065 1.00 88.56 81 GLN A CA 1
ATOM 596 C C . GLN A 1 81 ? -24.268 4.324 45.045 1.00 88.56 81 GLN A C 1
ATOM 598 O O . GLN A 1 81 ? -23.613 3.622 44.273 1.00 88.56 81 GLN A O 1
ATOM 603 N N . PRO A 1 82 ? -24.148 5.669 45.035 1.00 86.44 82 PRO A N 1
ATOM 604 C CA . PRO A 1 82 ? -23.353 6.386 44.034 1.00 86.44 82 PRO A CA 1
ATOM 605 C C . PRO A 1 82 ? -21.889 5.942 43.950 1.00 86.44 82 PRO A C 1
ATOM 607 O O . PRO A 1 82 ? -21.376 5.778 42.846 1.00 86.44 82 PRO A O 1
ATOM 610 N N . GLN A 1 83 ? -21.233 5.702 45.092 1.00 87.25 83 GLN A N 1
ATOM 611 C CA . GLN A 1 83 ? -19.830 5.275 45.124 1.00 87.25 83 GLN A CA 1
ATOM 612 C C . GLN A 1 83 ? -19.585 3.938 44.398 1.00 87.25 83 GLN A C 1
ATOM 614 O O . GLN A 1 83 ? -18.616 3.810 43.660 1.00 87.25 83 GLN A O 1
ATOM 619 N N . TRP A 1 84 ? -20.501 2.972 44.503 1.00 89.50 84 TRP A N 1
ATOM 620 C CA . TRP A 1 84 ? -20.362 1.648 43.884 1.00 89.50 84 TRP A CA 1
ATOM 621 C C . TRP A 1 84 ? -20.601 1.657 42.371 1.00 89.50 84 TRP A C 1
ATOM 623 O O . TRP A 1 84 ? -20.273 0.685 41.693 1.00 89.50 84 TRP A O 1
ATOM 633 N N . ARG A 1 85 ? -21.174 2.738 41.823 1.00 83.94 85 ARG A N 1
ATOM 634 C CA . ARG A 1 85 ? -21.455 2.849 40.384 1.00 83.94 85 ARG A CA 1
ATOM 635 C C . ARG A 1 85 ? -20.250 3.275 39.556 1.00 83.94 85 ARG A C 1
ATOM 637 O O . ARG A 1 85 ? -20.211 2.934 38.378 1.00 83.94 85 ARG A O 1
ATOM 644 N N . GLY A 1 86 ? -19.333 4.048 40.134 1.00 78.19 86 GLY A N 1
ATOM 645 C CA . GLY A 1 86 ? -18.249 4.704 39.393 1.00 78.19 86 GLY A CA 1
ATOM 646 C C . GLY A 1 86 ? -16.840 4.410 39.898 1.00 78.19 86 GLY A C 1
ATOM 647 O O . GLY A 1 86 ? -15.887 4.838 39.256 1.00 78.19 86 GLY A O 1
ATOM 648 N N . ASP A 1 87 ? -16.693 3.715 41.026 1.00 85.81 87 ASP A N 1
ATOM 649 C CA . ASP A 1 87 ? -15.385 3.393 41.593 1.00 85.81 87 ASP A CA 1
ATOM 650 C C . ASP A 1 87 ? -14.816 2.100 40.979 1.00 85.81 87 ASP A C 1
ATOM 652 O O . ASP A 1 87 ? -15.381 1.012 41.139 1.00 85.81 87 ASP A O 1
ATOM 656 N N . GLU A 1 88 ? -13.684 2.229 40.280 1.00 84.69 88 GLU A N 1
ATOM 657 C CA . GLU A 1 88 ? -12.969 1.134 39.611 1.00 84.69 88 GLU A CA 1
ATOM 658 C C . GLU A 1 88 ? -12.589 0.006 40.587 1.00 84.69 88 GLU A C 1
ATOM 660 O O . GLU A 1 88 ? -12.601 -1.164 40.200 1.00 84.69 88 GLU A O 1
ATOM 665 N N . GLU A 1 89 ? -12.329 0.324 41.861 1.00 87.56 89 GLU A N 1
ATOM 666 C CA . GLU A 1 89 ? -11.960 -0.664 42.882 1.00 87.56 89 GLU A CA 1
ATOM 667 C C . GLU A 1 89 ? -13.167 -1.491 43.361 1.00 87.56 89 GLU A C 1
ATOM 669 O O . GLU A 1 89 ? -13.018 -2.653 43.751 1.00 87.56 89 GLU A O 1
ATOM 674 N N . LEU A 1 90 ? -14.380 -0.928 43.305 1.00 91.69 90 LEU A N 1
ATOM 675 C CA . LEU A 1 90 ? -15.596 -1.549 43.846 1.00 91.69 90 LEU A CA 1
ATOM 676 C C . LEU A 1 90 ? -16.351 -2.402 42.814 1.00 91.69 90 LEU A C 1
ATOM 678 O O . LEU A 1 90 ? -16.964 -3.416 43.168 1.00 91.69 90 LEU A O 1
ATOM 682 N N . LEU A 1 91 ? -16.285 -2.037 41.528 1.00 91.94 91 LEU A N 1
ATOM 683 C CA . LEU A 1 91 ? -16.992 -2.741 40.447 1.00 91.94 91 LEU A CA 1
ATOM 684 C C . LEU A 1 91 ? -16.670 -4.252 40.361 1.00 91.94 91 LEU A C 1
ATOM 686 O O . LEU A 1 91 ? -17.603 -5.028 40.139 1.00 91.94 91 LEU A O 1
ATOM 690 N N . PRO A 1 92 ? -15.420 -4.736 40.547 1.00 92.12 92 PRO A N 1
ATOM 691 C CA . PRO A 1 92 ? -15.120 -6.173 40.520 1.00 92.12 92 PRO A CA 1
ATOM 692 C C . PRO A 1 92 ? -15.798 -6.971 41.642 1.00 92.12 92 PRO A C 1
ATOM 694 O O . PRO A 1 92 ? -16.192 -8.125 41.448 1.00 92.12 92 PRO A O 1
ATOM 697 N N . VAL A 1 93 ? -15.946 -6.374 42.828 1.00 94.00 93 VAL A N 1
ATOM 698 C CA . VAL A 1 93 ? -16.659 -6.998 43.953 1.00 94.00 93 VAL A CA 1
ATOM 699 C C . VAL A 1 93 ? -18.156 -7.042 43.659 1.00 94.00 93 VAL A C 1
ATOM 701 O O . VAL A 1 93 ? -18.781 -8.094 43.805 1.00 94.00 93 VAL A O 1
ATOM 704 N N . LEU A 1 94 ? -18.714 -5.935 43.163 1.00 94.94 94 LEU A N 1
ATOM 705 C CA . LEU A 1 94 ? -20.121 -5.851 42.776 1.00 94.94 94 LEU A CA 1
ATOM 706 C C . LEU A 1 94 ? -20.476 -6.876 41.687 1.00 94.94 94 LEU A C 1
ATOM 708 O O . LEU A 1 94 ? -21.505 -7.546 41.784 1.00 94.94 94 LEU A O 1
ATOM 712 N N . PHE A 1 95 ? -19.597 -7.055 40.693 1.00 94.19 95 PHE A N 1
ATOM 713 C CA 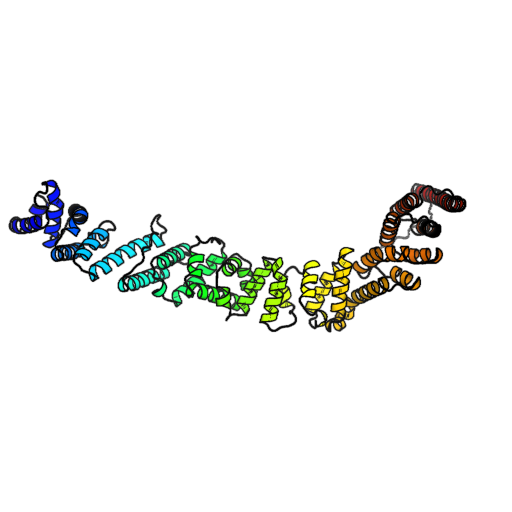. PHE A 1 95 ? -19.769 -8.054 39.637 1.00 94.19 95 PHE A CA 1
ATOM 714 C C . PHE A 1 95 ? -19.846 -9.472 40.206 1.00 94.19 95 PHE A C 1
ATOM 716 O O . PHE A 1 95 ? -20.742 -10.227 39.836 1.00 94.19 95 PHE A O 1
ATOM 723 N N . ARG A 1 96 ? -18.944 -9.839 41.128 1.00 95.12 96 ARG A N 1
ATOM 724 C CA . ARG A 1 96 ? -18.951 -11.173 41.750 1.00 95.12 96 ARG A CA 1
ATOM 725 C C . ARG A 1 96 ? -20.195 -11.423 42.590 1.00 95.12 96 ARG A C 1
ATOM 727 O O . ARG A 1 96 ? -20.733 -12.523 42.534 1.00 95.12 96 ARG A O 1
ATOM 734 N N . LEU A 1 97 ? -20.678 -10.420 43.324 1.00 95.69 97 LEU A N 1
ATOM 735 C CA . LEU A 1 97 ? -21.929 -10.530 44.080 1.00 95.69 97 LEU A CA 1
ATOM 736 C C . LEU A 1 97 ? -23.127 -10.754 43.143 1.00 95.69 97 LEU A C 1
ATOM 738 O O . LEU A 1 97 ? -23.914 -11.675 43.361 1.00 95.69 97 LEU A O 1
ATOM 742 N N . ALA A 1 98 ? -23.230 -9.967 42.067 1.00 95.38 98 ALA A N 1
ATOM 743 C CA . ALA A 1 98 ? -24.282 -10.119 41.062 1.00 95.38 98 ALA A CA 1
ATOM 744 C C . ALA A 1 98 ? -24.209 -11.482 40.351 1.00 95.38 98 ALA A C 1
ATOM 746 O O . ALA A 1 98 ? -25.235 -12.136 40.159 1.00 95.38 98 ALA A O 1
ATOM 747 N N . TRP A 1 99 ? -22.994 -11.937 40.027 1.00 94.88 99 TRP A N 1
ATOM 748 C CA . TRP A 1 99 ? -22.738 -13.231 39.397 1.00 94.88 99 TRP A CA 1
ATOM 749 C C . TRP A 1 99 ? -23.152 -14.384 40.308 1.00 94.88 99 TRP A C 1
ATOM 751 O O . TRP A 1 99 ? -23.898 -15.270 39.893 1.00 94.88 99 TRP A O 1
ATOM 761 N N . ARG A 1 100 ? -22.739 -14.333 41.580 1.00 95.25 100 ARG A N 1
ATOM 762 C CA . ARG A 1 100 ? -23.126 -15.309 42.603 1.00 95.25 100 ARG A CA 1
ATOM 763 C C . ARG A 1 100 ? -24.640 -15.376 42.779 1.00 95.25 100 ARG A C 1
ATOM 765 O O . ARG A 1 100 ? -25.184 -16.460 42.967 1.00 95.25 100 ARG A O 1
ATOM 772 N N . GLY A 1 101 ? -25.306 -14.228 42.697 1.00 93.94 101 GLY A N 1
ATOM 773 C CA . GLY A 1 101 ? -26.757 -14.121 42.755 1.00 93.94 101 GLY A CA 1
ATOM 774 C C . GLY A 1 101 ? -27.503 -14.505 41.473 1.00 93.94 101 GLY A C 1
ATOM 775 O O . GLY A 1 101 ? -28.731 -14.493 41.473 1.00 93.94 101 GLY A O 1
ATOM 776 N N . GLY A 1 102 ? -26.800 -14.832 40.382 1.00 93.69 102 GLY A N 1
ATOM 777 C CA . GLY A 1 102 ? -27.407 -15.165 39.088 1.00 93.69 102 GLY A CA 1
ATOM 778 C C . GLY A 1 102 ? -28.059 -13.975 38.369 1.00 93.69 102 GLY A C 1
ATOM 779 O O . GLY A 1 102 ? -28.891 -14.169 37.480 1.00 93.69 102 GLY A O 1
ATOM 780 N N . ASN A 1 103 ? -27.711 -12.738 38.733 1.00 95.69 103 ASN A N 1
ATOM 781 C CA . ASN A 1 103 ? -28.304 -11.528 38.168 1.00 95.69 103 ASN A CA 1
ATOM 782 C C . ASN A 1 103 ? -27.558 -11.069 36.910 1.00 95.69 103 ASN A C 1
ATOM 784 O O . ASN A 1 103 ? -26.773 -10.121 36.934 1.00 95.69 103 ASN A O 1
ATOM 788 N N . GLN A 1 104 ? -27.838 -11.737 35.789 1.00 93.56 104 GLN A N 1
ATOM 789 C CA . GLN A 1 104 ? -27.165 -11.463 34.518 1.00 93.56 104 GLN A CA 1
ATOM 790 C C . GLN A 1 104 ? -27.331 -10.010 34.047 1.00 93.56 104 GLN A C 1
ATOM 792 O O . GLN A 1 104 ? -26.395 -9.436 33.500 1.00 93.56 104 GLN A O 1
ATOM 797 N N . ALA A 1 105 ? -28.498 -9.396 34.276 1.00 93.50 105 ALA A N 1
ATOM 798 C CA . ALA A 1 105 ? -28.747 -8.014 33.869 1.00 93.50 105 ALA A CA 1
ATOM 799 C C . ALA A 1 105 ? -27.831 -7.027 34.609 1.00 93.50 105 ALA A C 1
ATOM 801 O O . ALA A 1 105 ? -27.290 -6.114 33.988 1.00 93.50 105 ALA A O 1
ATOM 802 N N . LEU A 1 106 ? -27.628 -7.233 35.915 1.00 94.31 106 LEU A N 1
ATOM 803 C CA . LEU A 1 106 ? -26.704 -6.429 36.708 1.00 94.31 106 LEU A CA 1
ATOM 804 C C . LEU A 1 106 ? -25.240 -6.738 36.352 1.00 94.31 106 LEU A C 1
ATOM 806 O O . LEU A 1 106 ? -24.442 -5.812 36.245 1.00 94.31 106 LEU A O 1
ATOM 810 N N . CYS A 1 107 ? -24.887 -8.002 36.093 1.00 93.88 107 CYS A N 1
ATOM 811 C CA . CYS A 1 107 ? -23.556 -8.365 35.592 1.00 93.88 107 CYS A CA 1
ATOM 812 C C . CYS A 1 107 ? -23.217 -7.656 34.272 1.00 93.88 107 CYS A C 1
ATOM 814 O O . CYS A 1 107 ? -22.123 -7.107 34.146 1.00 93.88 107 CYS A O 1
ATOM 816 N N . ASP A 1 108 ? -24.143 -7.648 33.308 1.00 93.25 108 ASP A N 1
ATOM 817 C CA . ASP A 1 108 ? -23.964 -6.971 32.020 1.00 93.25 108 ASP A CA 1
ATOM 818 C C . ASP A 1 108 ? -23.768 -5.456 32.218 1.00 93.25 108 ASP A C 1
ATOM 820 O O . ASP A 1 108 ? -22.850 -4.873 31.648 1.00 93.25 108 ASP A O 1
ATOM 824 N N . GLU A 1 109 ? -24.590 -4.827 33.062 1.00 93.19 109 GLU A N 1
ATOM 825 C CA . GLU A 1 109 ? -24.518 -3.393 33.370 1.00 93.19 109 GLU A CA 1
ATOM 826 C C . GLU A 1 109 ? -23.191 -3.005 34.044 1.00 93.19 109 GLU A C 1
ATOM 828 O O . GLU A 1 109 ? -22.539 -2.041 33.643 1.00 93.19 109 GLU A O 1
ATOM 833 N N . ILE A 1 110 ? -22.738 -3.783 35.031 1.00 93.06 110 ILE A N 1
ATOM 834 C CA . ILE A 1 110 ? -21.439 -3.569 35.685 1.00 93.06 110 ILE A CA 1
ATOM 835 C C . ILE A 1 110 ? -20.303 -3.745 34.680 1.00 93.06 110 ILE A C 1
ATOM 837 O O . ILE A 1 110 ? -19.350 -2.965 34.683 1.00 93.06 110 ILE A O 1
ATOM 841 N N . ARG A 1 111 ? -20.404 -4.746 33.797 1.00 91.56 111 ARG A N 1
ATOM 842 C CA . ARG A 1 111 ? -19.391 -4.988 32.770 1.00 91.56 111 ARG A CA 1
ATOM 843 C C . ARG A 1 111 ? -19.299 -3.829 31.782 1.00 91.56 111 ARG A C 1
ATOM 845 O O . ARG A 1 111 ? -18.188 -3.465 31.414 1.00 91.56 111 ARG A O 1
ATOM 852 N N . ILE A 1 112 ? -20.428 -3.236 31.391 1.00 91.44 112 ILE A N 1
ATOM 853 C CA . ILE A 1 112 ? -20.456 -2.030 30.550 1.00 91.44 112 ILE A CA 1
ATOM 854 C C . ILE A 1 112 ? -19.692 -0.894 31.242 1.00 91.44 112 ILE A C 1
ATOM 856 O O . ILE A 1 112 ? -18.765 -0.355 30.651 1.00 91.44 112 ILE A O 1
ATOM 860 N N . ARG A 1 113 ? -19.972 -0.614 32.521 1.00 91.50 113 ARG A N 1
ATOM 861 C CA . ARG A 1 113 ? -19.284 0.458 33.270 1.00 91.50 113 ARG A CA 1
ATOM 862 C C . ARG A 1 113 ? -17.779 0.222 33.417 1.00 91.50 113 ARG A C 1
ATOM 864 O O . ARG A 1 113 ? -16.997 1.159 33.289 1.00 91.50 113 ARG A O 1
ATOM 871 N N . GLN A 1 114 ? -17.361 -1.023 33.663 1.00 89.50 114 GLN A N 1
ATOM 872 C CA . GLN A 1 114 ? -15.937 -1.385 33.687 1.00 89.50 114 GLN A CA 1
ATOM 873 C C . GLN A 1 114 ? -15.265 -1.084 32.343 1.00 89.50 114 GLN A C 1
ATOM 875 O O . GLN A 1 114 ? -14.171 -0.524 32.307 1.00 89.50 114 GLN A O 1
ATOM 880 N N . VAL A 1 115 ? -15.934 -1.433 31.242 1.00 90.12 115 VAL A N 1
ATOM 881 C CA . VAL A 1 115 ? -15.437 -1.168 29.892 1.00 90.12 115 VAL A CA 1
ATOM 882 C C . VAL A 1 115 ? -15.431 0.329 29.579 1.00 90.12 115 VAL A C 1
ATOM 884 O O . VAL A 1 115 ? -14.484 0.792 28.958 1.00 90.12 115 VAL A O 1
ATOM 887 N N . ASP A 1 116 ? -16.408 1.109 30.041 1.00 89.31 116 ASP A N 1
ATOM 888 C CA . ASP A 1 116 ? -16.430 2.564 29.834 1.00 89.31 116 ASP A CA 1
ATOM 889 C C . ASP A 1 116 ? -15.201 3.245 30.460 1.00 89.31 116 ASP A C 1
ATOM 891 O O . ASP A 1 116 ? -14.558 4.087 29.826 1.00 89.31 116 ASP A O 1
ATOM 895 N N . ILE A 1 117 ? -14.822 2.834 31.677 1.00 88.31 117 ILE A N 1
ATOM 896 C CA . ILE A 1 117 ? -13.597 3.301 32.347 1.00 88.31 117 ILE A CA 1
ATOM 897 C C . ILE A 1 117 ? -12.358 2.889 31.537 1.00 88.31 117 ILE A C 1
ATOM 899 O O . ILE A 1 117 ? -11.464 3.707 31.297 1.00 88.31 117 ILE A O 1
ATOM 903 N N . GLU A 1 118 ? -12.309 1.638 31.071 1.00 89.50 118 GLU A N 1
ATOM 904 C CA . GLU A 1 118 ? -11.202 1.123 30.261 1.00 89.50 118 GLU A CA 1
ATOM 905 C C . GLU A 1 118 ? -11.062 1.878 28.928 1.00 89.50 118 GLU A C 1
ATOM 907 O O . GLU A 1 118 ? -9.961 2.295 28.571 1.00 89.50 118 GLU A O 1
ATOM 912 N N . LEU A 1 119 ? -12.166 2.135 28.223 1.00 90.75 119 LEU A N 1
ATOM 913 C CA . LEU A 1 119 ? -12.196 2.842 26.941 1.00 90.75 119 LEU A CA 1
ATOM 914 C C . LEU A 1 119 ? -11.634 4.261 27.044 1.00 90.75 119 LEU A C 1
ATOM 916 O O . LEU A 1 119 ? -10.893 4.696 26.158 1.00 90.75 119 LEU A O 1
ATOM 920 N N . ILE A 1 120 ? -11.931 4.976 28.132 1.00 89.56 120 ILE A N 1
ATOM 921 C CA . ILE A 1 120 ? -11.356 6.303 28.396 1.00 89.56 120 ILE A CA 1
ATOM 922 C C . ILE A 1 120 ? -9.834 6.194 28.557 1.00 89.56 120 ILE A C 1
ATOM 924 O O . ILE A 1 120 ? -9.087 6.952 27.935 1.00 89.56 120 ILE A O 1
ATOM 928 N N . ARG A 1 121 ? -9.354 5.205 29.320 1.00 90.62 121 ARG A N 1
ATOM 929 C CA . ARG A 1 121 ? -7.914 4.970 29.523 1.00 90.62 121 ARG A CA 1
ATOM 930 C C . ARG A 1 121 ? -7.201 4.568 28.225 1.00 90.62 121 ARG A C 1
ATOM 932 O O . ARG A 1 121 ? -6.095 5.047 27.972 1.00 90.62 121 ARG A O 1
ATOM 939 N N . VAL A 1 122 ? -7.833 3.742 27.385 1.00 91.62 122 VAL A N 1
ATOM 940 C CA . VAL A 1 122 ? -7.350 3.362 26.042 1.00 91.62 122 VAL A CA 1
ATOM 941 C C . VAL A 1 122 ? -7.237 4.593 25.146 1.00 91.62 122 VAL A C 1
ATOM 943 O O . VAL A 1 122 ? -6.188 4.827 24.534 1.00 91.62 122 VAL A O 1
ATOM 946 N N . ARG A 1 123 ? -8.298 5.407 25.086 1.00 91.31 123 ARG A N 1
ATOM 947 C CA . ARG A 1 123 ? -8.331 6.654 24.313 1.00 91.31 123 ARG A CA 1
ATOM 948 C C . ARG A 1 123 ? -7.184 7.571 24.724 1.00 91.31 123 ARG A C 1
ATOM 950 O O . ARG A 1 123 ? -6.452 8.044 23.854 1.00 91.31 123 ARG A O 1
ATOM 957 N N . ASP A 1 124 ? -6.980 7.750 26.024 1.00 89.25 124 ASP A N 1
ATOM 958 C CA . ASP A 1 124 ? -5.982 8.671 26.581 1.00 89.25 124 ASP A CA 1
ATOM 959 C C . ASP A 1 124 ? -4.557 8.083 26.592 1.00 89.25 124 ASP A C 1
ATOM 961 O O . ASP A 1 124 ? -3.593 8.786 26.884 1.00 89.25 124 ASP A O 1
ATOM 965 N N . GLY A 1 125 ? -4.395 6.811 26.207 1.00 87.38 125 GLY A N 1
ATOM 966 C CA . GLY A 1 125 ? -3.089 6.159 26.094 1.00 87.38 125 GLY A CA 1
ATOM 967 C C . GLY A 1 125 ? -2.428 5.875 27.445 1.00 87.38 125 GLY A C 1
ATOM 968 O O . GLY A 1 125 ? -1.201 5.866 27.538 1.00 87.38 125 GLY A O 1
ATOM 969 N N . VAL A 1 126 ? -3.224 5.653 28.493 1.00 88.25 126 VAL A N 1
ATOM 970 C CA . VAL A 1 126 ? -2.721 5.349 29.838 1.00 88.25 126 VAL A CA 1
ATOM 971 C C . VAL A 1 126 ? -1.958 4.019 29.822 1.00 88.25 126 VAL A C 1
ATOM 973 O O . VAL A 1 126 ? -2.452 3.006 29.321 1.00 88.25 126 VAL A O 1
ATOM 976 N N . ALA A 1 127 ? -0.754 4.001 30.399 1.00 75.56 127 ALA A N 1
ATOM 977 C CA . ALA A 1 127 ? 0.061 2.791 30.489 1.00 75.56 127 ALA A CA 1
ATOM 978 C C . ALA A 1 127 ? -0.709 1.651 31.190 1.00 75.56 127 ALA A C 1
ATOM 980 O O . ALA A 1 127 ? -1.298 1.845 32.252 1.00 75.56 127 ALA A O 1
ATOM 981 N N . GLY A 1 128 ? -0.715 0.462 30.579 1.00 69.25 128 GLY A N 1
ATOM 982 C CA . GLY A 1 128 ? -1.415 -0.723 31.092 1.00 69.25 128 GLY A CA 1
ATOM 983 C C . GLY A 1 128 ? -2.884 -0.868 30.668 1.00 69.25 128 GLY A C 1
ATOM 984 O O . GLY A 1 128 ? -3.449 -1.938 30.869 1.00 69.25 128 GLY A O 1
ATOM 985 N N . ALA A 1 129 ? -3.490 0.127 30.011 1.00 70.38 129 ALA A N 1
ATOM 986 C CA . ALA A 1 129 ? -4.900 0.107 29.595 1.00 70.38 129 ALA A CA 1
ATOM 987 C C . ALA A 1 129 ? -5.215 -0.820 28.393 1.00 70.38 129 ALA A C 1
ATOM 989 O O . ALA A 1 129 ? -6.102 -0.528 27.609 1.00 70.38 129 ALA A O 1
ATOM 990 N N . SER A 1 130 ? -4.459 -1.901 28.167 1.00 59.59 130 SER A N 1
ATOM 991 C CA . SER A 1 130 ? -4.416 -2.586 26.857 1.00 59.59 130 SER A CA 1
ATOM 992 C C . SER A 1 130 ? -4.587 -4.112 26.905 1.00 59.59 130 SER A C 1
ATOM 994 O O . SER A 1 130 ? -4.423 -4.790 25.887 1.00 59.59 130 SER A O 1
ATOM 996 N N . THR A 1 131 ? -4.956 -4.684 28.054 1.00 64.75 131 THR A N 1
ATOM 997 C CA . THR A 1 131 ? -5.290 -6.119 28.141 1.00 64.75 131 THR A CA 1
ATOM 998 C C . THR A 1 131 ? -6.763 -6.347 27.813 1.00 64.75 131 THR A C 1
ATOM 1000 O O . THR A 1 131 ? -7.547 -6.787 28.645 1.00 64.75 131 THR A O 1
ATOM 1003 N N . ALA A 1 132 ? -7.131 -6.038 26.569 1.00 67.38 132 ALA A N 1
ATOM 1004 C CA . ALA A 1 132 ? -8.476 -6.258 26.055 1.00 67.38 132 ALA A CA 1
ATOM 1005 C C . ALA A 1 132 ? -8.876 -7.734 26.223 1.00 67.38 132 ALA A C 1
ATOM 1007 O O . ALA A 1 132 ? -8.351 -8.620 25.541 1.00 67.38 132 ALA A O 1
ATOM 1008 N N . ALA A 1 133 ? -9.794 -7.997 27.151 1.00 77.12 133 ALA A N 1
ATOM 1009 C CA . ALA A 1 133 ? -10.430 -9.297 27.294 1.00 77.12 133 ALA A CA 1
ATOM 1010 C C . ALA A 1 133 ? -11.602 -9.399 26.314 1.00 77.12 133 ALA A C 1
ATOM 1012 O O . ALA A 1 133 ? -12.354 -8.441 26.123 1.00 77.12 133 ALA A O 1
ATOM 1013 N N . ARG A 1 134 ? -11.792 -10.581 25.723 1.00 86.38 134 ARG A N 1
ATOM 1014 C CA . ARG A 1 134 ? -12.925 -10.837 24.831 1.00 86.38 134 ARG A CA 1
ATOM 1015 C C . ARG A 1 134 ? -14.248 -10.616 25.570 1.00 86.38 134 ARG A C 1
ATOM 1017 O O . ARG A 1 134 ? -14.437 -11.103 26.684 1.00 86.38 134 ARG A O 1
ATOM 1024 N N . ILE A 1 135 ? -15.164 -9.876 24.948 1.00 87.88 135 ILE A N 1
ATOM 1025 C CA . ILE A 1 135 ? -16.494 -9.616 25.506 1.00 87.88 135 ILE A CA 1
ATOM 1026 C C . ILE A 1 135 ? -17.453 -10.695 24.994 1.00 87.88 135 ILE A C 1
ATOM 1028 O O . ILE A 1 135 ? -17.854 -10.679 23.834 1.00 87.88 135 ILE A O 1
ATOM 1032 N N . GLU A 1 136 ? -17.831 -11.635 25.859 1.00 86.62 136 GLU A N 1
ATOM 1033 C CA . GLU A 1 136 ? -18.665 -12.780 25.461 1.00 86.62 136 GLU A CA 1
ATOM 1034 C C . GLU A 1 136 ? -20.156 -12.423 25.316 1.00 86.62 136 GLU A C 1
ATOM 1036 O O . GLU A 1 136 ? -20.821 -12.867 24.379 1.00 86.62 136 GLU A O 1
ATOM 1041 N N . SER A 1 137 ? -20.696 -11.584 26.209 1.00 88.44 137 SER A N 1
ATOM 1042 C CA . SER A 1 137 ? -22.125 -11.225 26.214 1.00 88.44 137 SER A CA 1
ATOM 1043 C C . SER A 1 137 ? -22.500 -10.403 24.966 1.00 88.44 137 SER A C 1
ATOM 1045 O O . SER A 1 137 ? -21.982 -9.294 24.797 1.00 88.44 137 SER A O 1
ATOM 1047 N N . PRO A 1 138 ? -23.422 -10.874 24.093 1.00 89.50 138 PRO A N 1
ATOM 1048 C CA . PRO A 1 138 ? -23.846 -10.127 22.904 1.00 89.50 138 PRO A CA 1
ATOM 1049 C C . PRO A 1 138 ? -24.461 -8.764 23.239 1.00 89.50 138 PRO A C 1
ATOM 1051 O O . PRO A 1 138 ? -24.238 -7.790 22.523 1.00 89.50 138 PRO A O 1
ATOM 1054 N N . ARG A 1 139 ? -25.195 -8.681 24.357 1.00 89.38 139 ARG A N 1
ATOM 1055 C CA . ARG A 1 139 ? -25.805 -7.435 24.834 1.00 89.38 139 ARG A CA 1
ATOM 1056 C C . ARG A 1 139 ? -24.742 -6.412 25.231 1.00 89.38 139 ARG A C 1
ATOM 1058 O O . ARG A 1 139 ? -24.848 -5.246 24.857 1.00 89.38 139 ARG A O 1
ATOM 1065 N N . VAL A 1 140 ? -23.707 -6.855 25.949 1.00 91.88 140 VAL A N 1
ATOM 1066 C CA . VAL A 1 140 ? -22.571 -5.998 26.315 1.00 91.88 140 VAL A CA 1
ATOM 1067 C C . VAL A 1 140 ? -21.818 -5.563 25.059 1.00 91.88 140 VAL A C 1
ATOM 1069 O O . VAL A 1 140 ? -21.544 -4.377 24.918 1.00 91.88 140 VAL A O 1
ATOM 1072 N N . ARG A 1 141 ? -21.561 -6.471 24.103 1.00 93.00 141 ARG A N 1
ATOM 1073 C CA . ARG A 1 141 ? -20.891 -6.129 22.835 1.00 93.00 141 ARG A CA 1
ATOM 1074 C C . ARG A 1 141 ? -21.606 -5.022 22.068 1.00 93.00 141 ARG A C 1
ATOM 1076 O O . ARG A 1 141 ? -20.959 -4.057 21.688 1.00 93.00 141 ARG A O 1
ATOM 1083 N N . GLN A 1 142 ? -22.924 -5.119 21.895 1.00 91.50 142 GLN A N 1
ATOM 1084 C CA . GLN A 1 142 ? -23.703 -4.090 21.195 1.00 91.50 142 GLN A CA 1
ATOM 1085 C C . GLN A 1 142 ? -23.609 -2.724 21.882 1.00 91.50 142 GLN A C 1
ATOM 1087 O O . GLN A 1 142 ? -23.392 -1.710 21.221 1.00 91.50 142 GLN A O 1
ATOM 1092 N N . ARG A 1 143 ? -23.743 -2.687 23.215 1.00 91.62 143 ARG A N 1
ATOM 1093 C CA . ARG A 1 143 ? -23.686 -1.426 23.962 1.00 91.62 143 ARG A CA 1
ATOM 1094 C C . ARG A 1 143 ? -22.290 -0.805 23.926 1.00 91.62 143 ARG A C 1
ATOM 1096 O O . ARG A 1 143 ? -22.172 0.392 23.690 1.00 91.62 143 ARG A O 1
ATOM 1103 N N . VAL A 1 144 ? -21.257 -1.623 24.111 1.00 92.94 144 VAL A N 1
ATOM 1104 C CA . VAL A 1 144 ? -19.856 -1.190 24.060 1.00 92.94 144 VAL A CA 1
ATOM 1105 C C . VAL A 1 144 ? -19.471 -0.738 22.652 1.00 92.94 144 VAL A C 1
ATOM 1107 O O . VAL A 1 144 ? -18.804 0.280 22.514 1.00 92.94 144 VAL A O 1
ATOM 1110 N N . ALA A 1 145 ? -19.911 -1.433 21.600 1.00 93.00 145 ALA A N 1
ATOM 1111 C CA . ALA A 1 145 ? -19.668 -1.011 20.221 1.00 93.00 145 ALA A CA 1
ATOM 1112 C C . ALA A 1 145 ? -20.278 0.371 19.941 1.00 93.00 145 ALA A C 1
ATOM 1114 O O . ALA A 1 145 ? -19.595 1.231 19.389 1.00 93.00 145 ALA A O 1
ATOM 1115 N N . ALA A 1 146 ? -21.512 0.625 20.395 1.00 92.12 146 ALA A N 1
ATOM 1116 C CA . ALA A 1 146 ? -22.123 1.952 20.304 1.00 92.12 146 ALA A CA 1
ATOM 1117 C C . ALA A 1 146 ? -21.295 3.016 21.049 1.00 92.12 146 ALA A C 1
ATOM 1119 O O . ALA A 1 146 ? -21.033 4.081 20.497 1.00 92.12 146 ALA A O 1
ATOM 1120 N N . GLN A 1 147 ? -20.802 2.704 22.252 1.00 92.19 147 GLN A N 1
ATOM 1121 C CA . GLN A 1 147 ? -19.951 3.617 23.020 1.00 92.19 147 GLN A CA 1
ATOM 1122 C C . GLN A 1 147 ? -18.618 3.911 22.317 1.00 92.19 147 GLN A C 1
ATOM 1124 O O . GLN A 1 147 ? -18.156 5.052 22.296 1.00 92.19 147 GLN A O 1
ATOM 1129 N N . VAL A 1 148 ? -17.996 2.895 21.715 1.00 93.69 148 VAL A N 1
ATOM 1130 C CA . VAL A 1 148 ? -16.783 3.059 20.906 1.00 93.69 148 VAL A CA 1
ATOM 1131 C C . VAL A 1 148 ? -17.055 3.985 19.723 1.00 93.69 148 VAL A C 1
ATOM 1133 O O . VAL A 1 148 ? -16.259 4.887 19.477 1.00 93.69 148 VAL A O 1
ATOM 1136 N N . LEU A 1 149 ? -18.172 3.804 19.014 1.00 91.94 149 LEU A N 1
ATOM 1137 C CA . LEU A 1 149 ? -18.550 4.664 17.890 1.00 91.94 149 LEU A CA 1
ATOM 1138 C C . LEU A 1 149 ? -18.792 6.112 18.337 1.00 91.94 149 LEU A C 1
ATOM 1140 O O . LEU A 1 149 ? -18.299 7.031 17.685 1.00 91.94 149 LEU A O 1
ATOM 1144 N N . GLU A 1 150 ? -19.465 6.326 19.471 1.00 92.06 150 GLU A N 1
ATOM 1145 C CA . GLU A 1 150 ? -19.642 7.659 20.064 1.00 92.06 150 GLU A CA 1
ATOM 1146 C C . GLU A 1 150 ? -18.294 8.315 20.400 1.00 92.06 150 GLU A C 1
ATOM 1148 O O . GLU A 1 150 ? -18.068 9.482 20.072 1.00 92.06 150 GLU A O 1
ATOM 1153 N N . LEU A 1 151 ? -17.364 7.565 21.001 1.00 92.31 151 LEU A N 1
ATOM 1154 C CA . LEU A 1 151 ? -16.021 8.060 21.309 1.00 92.31 151 LEU A CA 1
ATOM 1155 C C . LEU A 1 151 ? -15.229 8.392 20.044 1.00 92.31 151 LEU A C 1
ATOM 1157 O O . LEU A 1 151 ? -14.590 9.440 19.994 1.00 92.31 151 LEU A O 1
ATOM 1161 N N . LEU A 1 152 ? -15.277 7.530 19.027 1.00 92.06 152 LEU A N 1
ATOM 1162 C CA . LEU A 1 152 ? -14.611 7.756 17.744 1.00 92.06 152 LEU A CA 1
ATOM 1163 C C . LEU A 1 152 ? -15.158 9.004 17.042 1.00 92.06 152 LEU A C 1
ATOM 1165 O O . LEU A 1 152 ? -14.371 9.795 16.527 1.00 92.06 152 LEU A O 1
ATOM 1169 N N . ALA A 1 153 ? -16.476 9.211 17.068 1.00 89.12 153 ALA A N 1
ATOM 1170 C CA . ALA A 1 153 ? -17.123 10.388 16.494 1.00 89.12 153 ALA A CA 1
ATOM 1171 C C . ALA A 1 153 ? -16.799 11.685 17.258 1.00 89.12 153 ALA A C 1
ATOM 1173 O O . ALA A 1 153 ? -16.767 12.760 16.662 1.00 89.12 153 ALA A O 1
ATOM 1174 N N . ALA A 1 154 ? -16.546 11.595 18.567 1.00 90.25 154 ALA A N 1
ATOM 1175 C CA . ALA A 1 154 ? -16.208 12.738 19.414 1.00 90.25 154 ALA A CA 1
ATOM 1176 C C . ALA A 1 154 ? -14.722 13.143 19.360 1.00 90.25 154 ALA A C 1
ATOM 1178 O O . ALA A 1 154 ? -14.355 14.192 19.899 1.00 90.25 154 ALA A O 1
ATOM 1179 N N . LEU A 1 155 ? -13.848 12.333 18.752 1.00 89.38 155 LEU A N 1
ATOM 1180 C CA . LEU A 1 155 ? -12.422 12.645 18.669 1.00 89.38 155 LEU A CA 1
ATOM 1181 C C . LEU A 1 155 ? -12.158 13.831 17.723 1.00 89.38 155 LEU A C 1
ATOM 1183 O O . LEU A 1 155 ? -12.683 13.865 16.609 1.00 89.38 155 LEU A O 1
ATOM 1187 N N . PRO A 1 156 ? -11.297 14.793 18.111 1.00 86.25 156 PRO A N 1
ATOM 1188 C CA . PRO A 1 156 ? -10.957 15.909 17.242 1.00 86.25 156 PRO A CA 1
ATOM 1189 C C . PRO A 1 156 ? -10.104 15.456 16.051 1.00 86.25 156 PRO A C 1
ATOM 1191 O O . PRO A 1 156 ? -9.367 14.464 16.121 1.00 86.25 156 PRO A O 1
ATOM 1194 N N . VAL A 1 157 ? -10.154 16.237 14.969 1.00 79.94 157 VAL A N 1
ATOM 1195 C CA . VAL A 1 157 ? -9.320 16.034 13.774 1.00 79.94 157 VAL A CA 1
ATOM 1196 C C . VAL A 1 157 ? -7.841 15.995 14.175 1.00 79.94 157 VAL A C 1
ATOM 1198 O O . VAL A 1 157 ? -7.381 16.822 14.960 1.00 79.94 157 VAL A O 1
ATOM 1201 N N . GLY A 1 158 ? -7.094 15.022 13.647 1.00 79.06 158 GLY A N 1
ATOM 1202 C CA . GLY A 1 158 ? -5.682 14.802 13.990 1.00 79.06 158 GLY A CA 1
ATOM 1203 C C . GLY A 1 158 ? -5.443 13.819 15.144 1.00 79.06 158 GLY A C 1
ATOM 1204 O O . GLY A 1 158 ? -4.295 13.543 15.482 1.00 79.06 158 GLY A O 1
ATOM 1205 N N . SER A 1 159 ? -6.493 13.223 15.716 1.00 88.75 159 SER A N 1
ATOM 1206 C CA . SER A 1 159 ? -6.379 12.231 16.800 1.00 88.75 159 SER A CA 1
ATOM 1207 C C . SER A 1 159 ? -6.133 10.798 16.306 1.00 88.75 159 SER A C 1
ATOM 1209 O O . SER A 1 159 ? -6.640 9.843 16.897 1.00 88.75 159 SER A O 1
ATOM 1211 N N . ALA A 1 160 ? -5.362 10.615 15.230 1.00 88.88 160 ALA A N 1
ATOM 1212 C CA . ALA A 1 160 ? -5.200 9.313 14.574 1.00 88.88 160 ALA A CA 1
ATOM 1213 C C . ALA A 1 160 ? -4.662 8.223 15.519 1.00 88.88 160 ALA A C 1
ATOM 1215 O O . ALA A 1 160 ? -5.140 7.092 15.501 1.00 88.88 160 ALA A O 1
ATOM 1216 N N . ALA A 1 161 ? -3.748 8.577 16.428 1.00 88.88 161 ALA A N 1
ATOM 1217 C CA . ALA A 1 161 ? -3.244 7.649 17.438 1.00 88.88 161 ALA A CA 1
ATOM 1218 C C . ALA A 1 161 ? -4.340 7.168 18.412 1.00 88.88 161 ALA A C 1
ATOM 1220 O O . ALA A 1 161 ? -4.334 6.006 18.808 1.00 88.88 161 ALA A O 1
ATOM 1221 N N . ALA A 1 162 ? -5.283 8.036 18.798 1.00 90.88 162 ALA A N 1
ATOM 1222 C CA . ALA A 1 162 ? -6.402 7.656 19.664 1.00 90.88 162 ALA A CA 1
ATOM 1223 C C . ALA A 1 162 ? -7.412 6.774 18.916 1.00 90.88 162 ALA A C 1
ATOM 1225 O O . ALA A 1 162 ? -7.857 5.768 19.465 1.00 90.88 162 ALA A O 1
ATOM 1226 N N . VAL A 1 163 ? -7.700 7.105 17.650 1.00 92.62 163 VAL A N 1
ATOM 1227 C CA . VAL A 1 163 ? -8.520 6.268 16.760 1.00 92.62 163 VAL A CA 1
ATOM 1228 C C . VAL A 1 163 ? -7.914 4.868 16.655 1.00 92.62 163 VAL A C 1
ATOM 1230 O O . VAL A 1 163 ? -8.592 3.887 16.939 1.00 92.62 163 VAL A O 1
ATOM 1233 N N . LEU A 1 164 ? -6.621 4.761 16.343 1.00 90.44 164 LEU A N 1
ATOM 1234 C CA . LEU A 1 164 ? -5.932 3.474 16.225 1.00 90.44 164 LEU A CA 1
ATOM 1235 C C . LEU A 1 164 ? -5.951 2.661 17.520 1.00 90.44 164 LEU A C 1
ATOM 1237 O O . LEU A 1 164 ? -6.211 1.461 17.469 1.00 90.44 164 LEU A O 1
ATOM 1241 N N . ARG A 1 165 ? -5.733 3.297 18.680 1.00 90.81 165 ARG A N 1
ATOM 1242 C CA . ARG A 1 165 ? -5.826 2.616 19.982 1.00 90.81 165 ARG A CA 1
ATOM 1243 C C . ARG A 1 165 ? -7.219 2.041 20.230 1.00 90.81 165 ARG A C 1
ATOM 1245 O O . ARG A 1 165 ? -7.325 0.883 20.625 1.00 90.81 165 ARG A O 1
ATOM 1252 N N . LEU A 1 166 ? -8.273 2.820 19.981 1.00 92.62 166 LEU A N 1
ATOM 1253 C CA . LEU A 1 166 ? -9.658 2.374 20.169 1.00 92.62 166 LEU A CA 1
ATOM 1254 C C . LEU A 1 166 ? -10.037 1.248 19.201 1.00 92.62 166 LEU A C 1
ATOM 1256 O O . LEU A 1 166 ? -10.676 0.277 19.610 1.00 92.62 166 LEU A O 1
ATOM 1260 N N . LEU A 1 167 ? -9.627 1.343 17.934 1.00 92.56 167 LEU A N 1
ATOM 1261 C CA . LEU A 1 167 ? -9.905 0.311 16.936 1.00 92.56 167 LEU A CA 1
ATOM 1262 C C . LEU A 1 167 ? -9.139 -0.986 17.229 1.00 92.56 167 LEU A C 1
ATOM 1264 O O . LEU A 1 167 ? -9.735 -2.061 17.185 1.00 92.56 167 LEU A O 1
ATOM 1268 N N . ASP A 1 168 ? -7.854 -0.916 17.589 1.00 90.12 168 ASP A N 1
ATOM 1269 C CA . ASP A 1 168 ? -7.086 -2.113 17.955 1.00 90.12 168 ASP A CA 1
ATOM 1270 C C . ASP A 1 168 ? -7.592 -2.743 19.260 1.00 90.12 168 ASP A C 1
ATOM 1272 O O . ASP A 1 168 ? -7.699 -3.968 19.345 1.00 90.12 168 ASP A O 1
ATOM 1276 N N . TRP A 1 169 ? -7.996 -1.937 20.247 1.00 92.44 169 TRP A N 1
ATOM 1277 C CA . TRP A 1 169 ? -8.685 -2.450 21.433 1.00 92.44 169 TRP A CA 1
ATOM 1278 C C . TRP A 1 169 ? -9.979 -3.177 21.045 1.00 92.44 169 TRP A C 1
ATOM 1280 O O . TRP A 1 169 ? -10.177 -4.328 21.423 1.00 92.44 169 TRP A O 1
ATOM 1290 N N . SER A 1 170 ? -10.809 -2.568 20.194 1.00 92.62 170 SER A N 1
ATOM 1291 C CA . SER A 1 170 ? -12.075 -3.157 19.732 1.00 92.62 170 SER A CA 1
ATOM 1292 C C . SER A 1 170 ? -11.867 -4.470 18.975 1.00 92.62 170 SER A C 1
ATOM 1294 O O . SER A 1 170 ? -12.618 -5.432 19.160 1.00 92.62 170 SER A O 1
ATOM 1296 N N . ARG A 1 171 ? -10.808 -4.541 18.160 1.00 90.56 171 ARG A N 1
ATOM 1297 C CA . ARG A 1 171 ? -10.375 -5.754 17.459 1.00 90.56 171 ARG A CA 1
ATOM 1298 C C . ARG A 1 171 ? -10.025 -6.869 18.442 1.00 90.56 171 ARG A C 1
ATOM 1300 O O . ARG A 1 171 ? -10.521 -7.982 18.285 1.00 90.56 171 ARG A O 1
ATOM 1307 N N . ARG A 1 172 ? -9.220 -6.578 19.469 1.00 89.31 172 ARG A N 1
ATOM 1308 C CA . ARG A 1 172 ? -8.820 -7.560 20.495 1.00 89.31 172 ARG A CA 1
ATOM 1309 C C . ARG A 1 172 ? -9.990 -7.987 21.394 1.00 89.31 172 ARG A C 1
ATOM 1311 O O . ARG A 1 172 ? -10.062 -9.154 21.764 1.00 89.31 172 ARG A O 1
ATOM 1318 N N . SER A 1 173 ? -10.933 -7.085 21.671 1.00 90.00 173 SER A N 1
ATOM 1319 C CA . SER A 1 173 ? -12.149 -7.353 22.459 1.00 90.00 173 SER A CA 1
ATOM 1320 C C . SER A 1 173 ? -13.222 -8.151 21.703 1.00 90.00 173 SER A C 1
ATOM 1322 O O . SER A 1 173 ? -14.195 -8.600 22.313 1.00 90.00 173 SER A O 1
ATOM 1324 N N . GLY A 1 174 ? -13.056 -8.357 20.390 1.00 88.62 174 GLY A N 1
ATOM 1325 C CA . GLY A 1 174 ? -13.992 -9.116 19.558 1.00 88.62 174 GLY A CA 1
ATOM 1326 C C . GLY A 1 174 ? -15.249 -8.339 19.153 1.00 88.62 174 GLY A C 1
ATOM 1327 O O . GLY A 1 174 ? -16.292 -8.960 18.961 1.00 88.62 174 GLY A O 1
ATOM 1328 N N . LEU A 1 175 ? -15.146 -7.009 19.030 1.00 89.06 175 LEU A N 1
ATOM 1329 C CA . LEU A 1 175 ? -16.248 -6.104 18.656 1.00 89.06 175 LEU A CA 1
ATOM 1330 C C . LEU A 1 175 ? -16.374 -5.856 17.146 1.00 89.06 175 LEU A C 1
ATOM 1332 O O . LEU A 1 175 ? -17.221 -5.083 16.711 1.00 89.06 175 LEU A O 1
ATOM 1336 N N . ALA A 1 176 ? -15.503 -6.461 16.336 1.00 83.12 176 ALA A N 1
ATOM 1337 C CA . ALA A 1 176 ? -15.468 -6.222 14.894 1.00 83.12 176 ALA A CA 1
ATOM 1338 C C . ALA A 1 176 ? -16.827 -6.438 14.188 1.00 83.12 176 ALA A C 1
ATOM 1340 O O . ALA A 1 176 ? -17.182 -5.596 13.365 1.00 83.12 176 ALA A O 1
ATOM 1341 N N . PRO A 1 177 ? -17.610 -7.497 14.493 1.00 81.56 177 PRO A N 1
ATOM 1342 C CA . PRO A 1 177 ? -18.918 -7.706 13.863 1.00 81.56 177 PRO A CA 1
ATOM 1343 C C . PRO A 1 177 ? -19.963 -6.635 14.200 1.00 81.56 177 PRO A C 1
ATOM 1345 O O . PRO A 1 177 ? -20.930 -6.478 13.460 1.00 81.56 177 PRO A O 1
ATOM 1348 N N . GLU A 1 178 ? -19.807 -5.943 15.328 1.00 88.00 178 GLU A N 1
ATOM 1349 C CA . GLU A 1 178 ? -20.778 -4.976 15.838 1.00 88.00 178 GLU A CA 1
ATOM 1350 C C . GLU A 1 178 ? -20.505 -3.534 15.386 1.00 88.00 178 GLU A C 1
ATOM 1352 O O . GLU A 1 178 ? -21.378 -2.680 15.532 1.00 88.00 178 GLU A O 1
ATOM 1357 N N . LEU A 1 179 ? -19.319 -3.241 14.847 1.00 86.50 179 LEU A N 1
ATOM 1358 C CA . LEU A 1 179 ? -18.973 -1.892 14.401 1.00 86.50 179 LEU A CA 1
ATOM 1359 C C . LEU A 1 179 ? -19.566 -1.582 13.022 1.00 86.50 179 LEU A C 1
ATOM 1361 O O . LEU A 1 179 ? -19.474 -2.367 12.076 1.00 86.50 179 LEU A O 1
ATOM 1365 N N . GLU A 1 180 ? -20.156 -0.392 12.901 1.00 81.75 180 GLU A N 1
ATOM 1366 C CA . GLU A 1 180 ? -20.793 0.060 11.668 1.00 81.75 180 GLU A CA 1
ATOM 1367 C C . GLU A 1 180 ? -19.784 0.179 10.520 1.00 81.75 180 GLU A C 1
ATOM 1369 O O . GLU A 1 180 ? -18.804 0.923 10.581 1.00 81.75 180 GLU A O 1
ATOM 1374 N N . THR A 1 181 ? -20.066 -0.529 9.424 1.00 83.62 181 THR A N 1
ATOM 1375 C CA . THR A 1 181 ? -19.162 -0.610 8.267 1.00 83.62 181 THR A CA 1
ATOM 1376 C C . THR A 1 181 ? -18.871 0.760 7.648 1.00 83.62 181 THR A C 1
ATOM 1378 O O . THR A 1 181 ? -17.717 1.045 7.337 1.00 83.62 181 THR A O 1
ATOM 1381 N N . GLY A 1 182 ? -19.880 1.630 7.518 1.00 88.12 182 GLY A N 1
ATOM 1382 C CA . GLY A 1 182 ? -19.705 2.969 6.941 1.00 88.12 182 GLY A CA 1
ATOM 1383 C C . GLY A 1 182 ? -18.746 3.847 7.749 1.00 88.12 182 GLY A C 1
ATOM 1384 O O . GLY A 1 182 ? -17.848 4.462 7.180 1.00 88.12 182 GLY A O 1
ATOM 1385 N N . VAL A 1 183 ? -18.860 3.818 9.081 1.00 88.62 183 VAL A N 1
ATOM 1386 C CA . VAL A 1 183 ? -17.991 4.592 9.979 1.00 88.62 183 VAL A CA 1
ATOM 1387 C C . VAL A 1 183 ? -16.535 4.144 9.857 1.00 88.62 183 VAL A C 1
ATOM 1389 O O . VAL A 1 183 ? -15.638 4.980 9.810 1.00 88.62 183 VAL A O 1
ATOM 1392 N N . LEU A 1 184 ? -16.279 2.836 9.755 1.00 90.62 184 LEU A N 1
ATOM 1393 C CA . LEU A 1 184 ? -14.919 2.310 9.589 1.00 90.62 184 LEU A CA 1
ATOM 1394 C C . LEU A 1 184 ? -14.290 2.717 8.251 1.00 90.62 184 LEU A C 1
ATOM 1396 O O . LEU A 1 184 ? -13.104 3.059 8.208 1.00 90.62 184 LEU A O 1
ATOM 1400 N N . VAL A 1 185 ? -15.079 2.718 7.174 1.00 92.50 185 VAL A N 1
ATOM 1401 C CA . VAL A 1 185 ? -14.645 3.190 5.851 1.00 92.50 185 VAL A CA 1
ATOM 1402 C C . VAL A 1 185 ? -14.294 4.678 5.908 1.00 92.50 185 VAL A C 1
ATOM 1404 O O . VAL A 1 185 ? -13.199 5.057 5.488 1.00 92.50 185 VAL A O 1
ATOM 1407 N N . ASP A 1 186 ? -15.165 5.510 6.486 1.00 91.75 186 ASP A N 1
ATOM 1408 C CA . ASP A 1 186 ? -14.950 6.957 6.595 1.00 91.75 186 ASP A CA 1
ATOM 1409 C C . ASP A 1 186 ? -13.771 7.308 7.509 1.00 91.75 186 ASP A C 1
ATOM 1411 O O . ASP A 1 186 ? -12.918 8.115 7.135 1.00 91.75 186 ASP A O 1
ATOM 1415 N N . LEU A 1 187 ? -13.654 6.664 8.673 1.00 91.81 187 LEU A N 1
ATOM 1416 C CA . LEU A 1 187 ? -12.503 6.836 9.564 1.00 91.81 187 LEU A CA 1
ATOM 1417 C C . LEU A 1 187 ? -11.202 6.460 8.864 1.00 91.81 187 LEU A C 1
ATOM 1419 O O . LEU A 1 187 ? -10.198 7.162 8.988 1.00 91.81 187 LEU A O 1
ATOM 1423 N N . THR A 1 188 ? -11.204 5.374 8.095 1.00 93.44 188 THR A N 1
ATOM 1424 C CA . THR A 1 188 ? -10.009 4.995 7.349 1.00 93.44 188 THR A CA 1
ATOM 1425 C C . THR A 1 188 ? -9.678 6.034 6.287 1.00 93.44 188 THR A C 1
ATOM 1427 O O . THR A 1 188 ? -8.536 6.479 6.210 1.00 93.44 188 THR A O 1
ATOM 1430 N N . LYS A 1 189 ? -10.674 6.466 5.509 1.00 91.81 189 LYS A N 1
ATOM 1431 C CA . LYS A 1 189 ? -10.499 7.447 4.437 1.00 91.81 189 LYS A CA 1
ATOM 1432 C C . LYS A 1 189 ? -9.963 8.782 4.951 1.00 91.81 189 LYS A C 1
ATOM 1434 O O . LYS A 1 189 ? -9.065 9.352 4.341 1.00 91.81 189 LYS A O 1
ATOM 1439 N N . TRP A 1 190 ? -10.517 9.290 6.047 1.00 91.19 190 TRP A N 1
ATOM 1440 C CA . TRP A 1 190 ? -10.242 10.649 6.517 1.00 91.19 190 TRP A CA 1
ATOM 1441 C C . TRP A 1 190 ? -9.174 10.732 7.605 1.00 91.19 190 TRP A C 1
ATOM 1443 O O . TRP A 1 190 ? -8.609 11.805 7.807 1.00 91.19 190 TRP A O 1
ATOM 1453 N N . VAL A 1 191 ? -8.887 9.629 8.299 1.00 91.50 191 VAL A N 1
ATOM 1454 C CA . VAL A 1 191 ? -7.939 9.610 9.422 1.00 91.50 191 VAL A CA 1
ATOM 1455 C C . VAL A 1 191 ? -6.789 8.647 9.160 1.00 91.50 191 VAL A C 1
ATOM 1457 O O . VAL A 1 191 ? -5.639 9.076 9.149 1.00 91.50 191 VAL A O 1
ATOM 1460 N N . LEU A 1 192 ? -7.069 7.359 8.935 1.00 91.25 192 LEU A N 1
ATOM 1461 C CA . LEU A 1 192 ? -6.007 6.342 8.905 1.00 91.25 192 LEU A CA 1
ATOM 1462 C C . LEU A 1 192 ? -5.146 6.402 7.640 1.00 91.25 192 LEU A C 1
ATOM 1464 O O . LEU A 1 192 ? -3.935 6.244 7.735 1.00 91.25 192 LEU A O 1
ATOM 1468 N N . ALA A 1 193 ? -5.735 6.636 6.467 1.00 91.44 193 ALA A N 1
ATOM 1469 C CA . ALA A 1 193 ? -4.990 6.690 5.213 1.00 91.44 193 ALA A CA 1
ATOM 1470 C C . ALA A 1 193 ? -4.067 7.922 5.116 1.00 91.44 193 ALA A C 1
ATOM 1472 O O . ALA A 1 193 ? -2.886 7.735 4.811 1.00 91.44 193 ALA A O 1
ATOM 1473 N N . PRO A 1 194 ? -4.511 9.151 5.462 1.00 89.31 194 PRO A N 1
ATOM 1474 C CA . PRO A 1 194 ? -3.606 10.297 5.585 1.00 89.31 194 PRO A CA 1
ATOM 1475 C C . PRO A 1 194 ? -2.489 10.067 6.607 1.00 89.31 194 PRO A C 1
ATOM 1477 O O . PRO A 1 194 ? -1.340 10.446 6.387 1.00 89.31 194 PRO A O 1
ATOM 1480 N N . GLU A 1 195 ? -2.810 9.410 7.718 1.00 86.69 195 GLU A N 1
ATOM 1481 C CA . GLU A 1 195 ? -1.831 9.102 8.750 1.00 86.69 195 GLU A CA 1
ATOM 1482 C C . GLU A 1 195 ? -0.814 8.042 8.271 1.00 86.69 195 GLU A C 1
ATOM 1484 O O . GLU A 1 195 ? 0.385 8.190 8.516 1.00 86.69 195 GLU A O 1
ATOM 1489 N N . ALA A 1 196 ? -1.239 7.033 7.504 1.00 87.50 196 ALA A N 1
ATOM 1490 C CA . ALA A 1 196 ? -0.352 6.055 6.866 1.00 87.50 196 ALA A CA 1
ATOM 1491 C C . ALA A 1 196 ? 0.618 6.714 5.867 1.00 87.50 196 ALA A C 1
ATOM 1493 O O . ALA A 1 196 ? 1.785 6.331 5.789 1.00 87.50 196 ALA A O 1
ATOM 1494 N N . MET A 1 197 ? 0.175 7.758 5.156 1.00 87.19 197 MET A N 1
ATOM 1495 C CA . MET A 1 197 ? 1.038 8.540 4.260 1.00 87.19 197 MET A CA 1
ATOM 1496 C C . MET A 1 197 ? 2.149 9.299 4.996 1.00 87.19 197 MET A C 1
ATOM 1498 O O . MET A 1 197 ? 3.173 9.604 4.389 1.00 87.19 197 MET A O 1
ATOM 1502 N N . SER A 1 198 ? 1.986 9.593 6.292 1.00 83.25 198 SER A N 1
ATOM 1503 C CA . SER A 1 198 ? 2.989 10.330 7.074 1.00 83.25 198 SER A CA 1
ATOM 1504 C C . SER A 1 198 ? 4.277 9.538 7.338 1.00 83.25 198 SER A C 1
ATOM 1506 O O . SER A 1 198 ? 5.274 10.121 7.761 1.00 83.25 198 SER A O 1
ATOM 1508 N N . GLY A 1 199 ? 4.265 8.215 7.125 1.00 73.88 199 GLY A N 1
ATOM 1509 C CA . GLY A 1 199 ? 5.419 7.340 7.353 1.00 73.88 199 GLY A CA 1
ATOM 1510 C C . GLY A 1 199 ? 5.778 7.118 8.826 1.00 73.88 199 GLY A C 1
ATOM 1511 O O . GLY A 1 199 ? 6.833 6.564 9.117 1.00 73.88 199 GLY A O 1
ATOM 1512 N N . ARG A 1 200 ? 4.919 7.537 9.766 1.00 74.56 200 ARG A N 1
ATOM 1513 C CA . ARG A 1 200 ? 5.117 7.348 11.217 1.00 74.56 200 ARG A CA 1
ATOM 1514 C C . ARG A 1 200 ? 4.877 5.915 11.700 1.00 74.56 200 ARG A C 1
ATOM 1516 O O . ARG A 1 200 ? 5.185 5.606 12.848 1.00 74.56 200 ARG A O 1
ATOM 1523 N N . TRP A 1 201 ? 4.329 5.065 10.838 1.00 71.69 201 TRP A N 1
ATOM 1524 C CA . TRP A 1 201 ? 3.917 3.698 11.150 1.00 71.69 201 TRP A CA 1
ATOM 1525 C C . TRP A 1 201 ? 4.918 2.707 10.579 1.00 71.69 201 TRP A C 1
ATOM 1527 O O . TRP A 1 201 ? 5.530 2.935 9.535 1.00 71.69 201 TRP A O 1
ATOM 1537 N N . THR A 1 202 ? 5.127 1.622 11.308 1.00 65.88 202 THR A N 1
ATOM 1538 C CA . THR A 1 202 ? 6.153 0.631 10.997 1.00 65.88 202 THR A CA 1
ATOM 1539 C C . THR A 1 202 ? 5.574 -0.486 10.136 1.00 65.88 202 THR A C 1
ATOM 1541 O O . THR A 1 202 ? 4.421 -0.874 10.280 1.00 65.88 202 THR A O 1
ATOM 1544 N N . PHE A 1 203 ? 6.399 -1.090 9.281 1.00 65.69 203 PHE A N 1
ATOM 1545 C CA . PHE A 1 203 ? 5.997 -2.273 8.506 1.00 65.69 203 PHE A CA 1
ATOM 1546 C C . PHE A 1 203 ? 5.949 -3.564 9.347 1.00 65.69 203 PHE A C 1
ATOM 1548 O O . PHE A 1 203 ? 5.681 -4.638 8.814 1.00 65.69 203 PHE A O 1
ATOM 1555 N N . GLY A 1 204 ? 6.222 -3.488 10.654 1.00 64.31 204 GLY A N 1
ATOM 1556 C CA . GLY A 1 204 ? 6.283 -4.645 11.545 1.00 64.31 204 GLY A CA 1
ATOM 1557 C C . GLY A 1 204 ? 4.909 -5.221 11.886 1.00 64.31 204 GLY A C 1
ATOM 1558 O O . GLY A 1 204 ? 3.901 -4.521 11.893 1.00 64.31 204 GLY A O 1
ATOM 1559 N N . ASP A 1 205 ? 4.871 -6.507 12.235 1.00 63.34 205 ASP A N 1
ATOM 1560 C CA . ASP A 1 205 ? 3.636 -7.199 12.646 1.00 63.34 205 ASP A CA 1
ATOM 1561 C C . ASP A 1 205 ? 3.067 -6.690 13.983 1.00 63.34 205 ASP A C 1
ATOM 1563 O O . ASP A 1 205 ? 1.923 -6.979 14.332 1.00 63.34 205 ASP A O 1
ATOM 1567 N N . THR A 1 206 ? 3.854 -5.915 14.730 1.00 71.56 206 THR A N 1
ATOM 1568 C CA . THR A 1 206 ? 3.428 -5.236 15.958 1.00 71.56 206 THR A CA 1
ATOM 1569 C C . THR A 1 206 ? 2.664 -3.939 15.693 1.00 71.56 206 THR A C 1
ATOM 1571 O O . THR A 1 206 ? 2.179 -3.334 16.647 1.00 71.56 206 THR A O 1
ATOM 1574 N N . ASP A 1 207 ? 2.569 -3.489 14.437 1.00 82.81 207 ASP A N 1
ATOM 1575 C CA . ASP A 1 207 ? 1.864 -2.259 14.090 1.00 82.81 207 ASP A CA 1
ATOM 1576 C C . ASP A 1 207 ? 0.331 -2.447 14.167 1.00 82.81 207 ASP A C 1
ATOM 1578 O O . ASP A 1 207 ? -0.228 -3.285 13.444 1.00 82.81 207 ASP A O 1
ATOM 1582 N N . PRO A 1 208 ? -0.380 -1.669 15.010 1.00 85.12 208 PRO A N 1
ATOM 1583 C CA . PRO A 1 208 ? -1.832 -1.757 15.138 1.00 85.12 208 PRO A CA 1
ATOM 1584 C C . PRO A 1 208 ? -2.572 -1.519 13.819 1.00 85.12 208 PRO A C 1
ATOM 1586 O O . PRO A 1 208 ? -3.576 -2.183 13.557 1.00 85.12 208 PRO A O 1
ATOM 1589 N N . LEU A 1 209 ? -2.081 -0.612 12.967 1.00 88.88 209 LEU A N 1
ATOM 1590 C CA . LEU A 1 209 ? -2.714 -0.323 11.684 1.00 88.88 209 LEU A CA 1
ATOM 1591 C C . LEU A 1 209 ? -2.625 -1.541 10.759 1.00 88.88 209 LEU A C 1
ATOM 1593 O O . LEU A 1 209 ? -3.620 -1.916 10.141 1.00 88.88 209 LEU A O 1
ATOM 1597 N N . ARG A 1 210 ? -1.473 -2.218 10.713 1.00 86.88 210 ARG A N 1
ATOM 1598 C CA . ARG A 1 210 ? -1.301 -3.426 9.890 1.00 86.88 210 ARG A CA 1
ATOM 1599 C C . ARG A 1 210 ? -2.223 -4.557 10.348 1.00 86.88 210 ARG A C 1
ATOM 1601 O O . ARG A 1 210 ? -2.846 -5.216 9.514 1.00 86.88 210 ARG A O 1
ATOM 1608 N N . ALA A 1 211 ? -2.361 -4.750 11.662 1.00 86.44 211 ALA A N 1
ATOM 1609 C CA . ALA A 1 211 ? -3.292 -5.727 12.223 1.00 86.44 211 ALA A CA 1
ATOM 1610 C C . ALA A 1 211 ? -4.755 -5.410 11.861 1.00 86.44 211 ALA A C 1
ATOM 1612 O O . ALA A 1 211 ? -5.501 -6.313 11.485 1.00 86.44 211 ALA A O 1
ATOM 1613 N N . LEU A 1 212 ? -5.152 -4.134 11.915 1.00 89.81 212 LEU A N 1
ATOM 1614 C CA . LEU A 1 212 ? -6.495 -3.690 11.529 1.00 89.81 212 LEU A CA 1
ATOM 1615 C C . LEU A 1 212 ? -6.779 -3.932 10.044 1.00 89.81 212 LEU A C 1
ATOM 1617 O O . LEU A 1 212 ? -7.812 -4.502 9.711 1.00 89.81 212 LEU A O 1
ATOM 1621 N N . VAL A 1 213 ? -5.859 -3.560 9.151 1.00 89.69 213 VAL A N 1
ATOM 1622 C CA . VAL A 1 213 ? -6.035 -3.753 7.702 1.00 89.69 213 VAL A CA 1
ATOM 1623 C C . VAL A 1 213 ? -6.113 -5.240 7.337 1.00 89.69 213 VAL A C 1
ATOM 1625 O O . VAL A 1 213 ? -6.905 -5.628 6.475 1.00 89.69 213 VAL A O 1
ATOM 1628 N N . ARG A 1 214 ? -5.333 -6.098 8.006 1.00 86.06 214 ARG A N 1
ATOM 1629 C CA . ARG A 1 214 ? -5.387 -7.552 7.800 1.00 86.06 214 ARG A CA 1
ATOM 1630 C C . ARG A 1 214 ? -6.726 -8.137 8.249 1.00 86.06 214 ARG A C 1
ATOM 1632 O O . ARG A 1 214 ? -7.352 -8.885 7.499 1.00 86.06 214 ARG A O 1
ATOM 1639 N N . ASP A 1 215 ? -7.160 -7.797 9.458 1.00 85.12 215 ASP A N 1
ATOM 1640 C CA . ASP A 1 215 ? -8.290 -8.471 10.093 1.00 85.12 215 ASP A CA 1
ATOM 1641 C C . ASP A 1 215 ? -9.644 -7.899 9.619 1.00 85.12 215 ASP A C 1
ATOM 1643 O O . ASP A 1 215 ? -10.640 -8.624 9.635 1.00 85.12 215 ASP A O 1
ATOM 1647 N N . TRP A 1 216 ? -9.716 -6.623 9.204 1.00 90.25 216 TRP A N 1
ATOM 1648 C CA . TRP A 1 216 ? -10.980 -5.923 8.915 1.00 90.25 216 TRP A CA 1
ATOM 1649 C C . TRP A 1 216 ? -11.107 -5.481 7.443 1.00 90.25 216 TRP A C 1
ATOM 1651 O O . TRP A 1 216 ? -10.486 -4.495 7.031 1.00 90.25 216 TRP A O 1
ATOM 1661 N N . PRO A 1 217 ? -11.976 -6.136 6.645 1.00 88.62 217 PRO A N 1
ATOM 1662 C CA . PRO A 1 217 ? -12.230 -5.762 5.249 1.00 88.62 217 PRO A CA 1
ATOM 1663 C C . PRO A 1 217 ? -12.697 -4.314 5.061 1.00 88.62 217 PRO A C 1
ATOM 1665 O O . PRO A 1 217 ? -12.313 -3.657 4.100 1.00 88.62 217 PRO A O 1
ATOM 1668 N N . GLN A 1 218 ? -13.476 -3.778 6.000 1.00 90.44 218 GLN A N 1
ATOM 1669 C CA . GLN A 1 218 ? -13.999 -2.409 5.948 1.00 90.44 218 GLN A CA 1
ATOM 1670 C C . GLN A 1 218 ? -12.879 -1.364 5.991 1.00 90.44 218 GLN A C 1
ATOM 1672 O O . GLN A 1 218 ? -12.961 -0.332 5.327 1.00 90.44 218 GLN A O 1
ATOM 1677 N N . ILE A 1 219 ? -11.797 -1.651 6.721 1.00 92.69 219 ILE A N 1
ATOM 1678 C CA . ILE A 1 219 ? -10.609 -0.795 6.728 1.00 92.69 219 ILE A CA 1
ATOM 1679 C C . ILE A 1 219 ? -9.939 -0.851 5.349 1.00 92.69 219 ILE A C 1
ATOM 1681 O O . ILE A 1 219 ? -9.626 0.188 4.776 1.00 92.69 219 ILE A O 1
ATOM 1685 N N . ARG A 1 220 ? -9.795 -2.034 4.736 1.00 92.38 220 ARG A N 1
ATOM 1686 C CA . ARG A 1 220 ? -9.270 -2.130 3.358 1.00 92.38 220 ARG A CA 1
ATOM 1687 C C . ARG A 1 220 ? -10.122 -1.340 2.364 1.00 92.38 220 ARG A C 1
ATOM 1689 O O . ARG A 1 220 ? -9.573 -0.546 1.604 1.00 92.38 220 ARG A O 1
ATOM 1696 N N . GLN A 1 221 ? -11.447 -1.456 2.434 1.00 92.31 221 GLN A N 1
ATOM 1697 C CA . GLN A 1 221 ? -12.378 -0.677 1.605 1.00 92.31 221 GLN A CA 1
ATOM 1698 C C . GLN A 1 221 ? -12.242 0.839 1.812 1.00 92.31 221 GLN A C 1
ATOM 1700 O O . GLN A 1 221 ? -12.374 1.618 0.864 1.00 92.31 221 GLN A O 1
ATOM 1705 N N . GLY A 1 222 ? -11.940 1.276 3.034 1.00 94.62 222 GLY A N 1
ATOM 1706 C CA . GLY A 1 222 ? -11.626 2.668 3.334 1.00 94.62 222 GLY A CA 1
ATOM 1707 C C . GLY A 1 222 ? -10.356 3.170 2.644 1.00 94.62 222 GLY A C 1
ATOM 1708 O O . GLY A 1 222 ? -10.370 4.257 2.064 1.00 94.62 222 GLY A O 1
ATOM 1709 N N . PHE A 1 223 ? -9.291 2.362 2.610 1.00 95.62 223 PHE A N 1
ATOM 1710 C CA . PHE A 1 223 ? -8.091 2.666 1.818 1.00 95.62 223 PHE A CA 1
ATOM 1711 C C . PHE A 1 223 ? -8.397 2.727 0.319 1.00 95.62 223 PHE A C 1
ATOM 1713 O O . PHE A 1 223 ? -7.971 3.668 -0.347 1.00 95.62 223 PHE A O 1
ATOM 1720 N N . VAL A 1 224 ? -9.185 1.788 -0.214 1.00 95.88 224 VAL A N 1
ATOM 1721 C CA . VAL A 1 224 ? -9.630 1.833 -1.618 1.00 95.88 224 VAL A CA 1
ATOM 1722 C C . VAL A 1 224 ? -10.397 3.129 -1.902 1.00 95.88 224 VAL A C 1
ATOM 1724 O O . VAL A 1 224 ? -10.103 3.826 -2.871 1.00 95.88 224 VAL A O 1
ATOM 1727 N N . SER A 1 225 ? -11.330 3.510 -1.026 1.00 95.50 225 SER A N 1
ATOM 1728 C CA . SER A 1 225 ? -12.118 4.745 -1.152 1.00 95.50 225 SER A CA 1
ATOM 1729 C C . SER A 1 225 ? -11.256 6.009 -1.088 1.00 95.50 225 SER A C 1
ATOM 1731 O O . SER A 1 225 ? -11.534 6.986 -1.785 1.00 95.50 225 SER A O 1
ATOM 1733 N N . PHE A 1 226 ? -10.196 5.996 -0.279 1.00 96.00 226 PHE A N 1
ATOM 1734 C CA . PHE A 1 226 ? -9.204 7.066 -0.232 1.00 96.00 226 PHE A CA 1
ATOM 1735 C C . PHE A 1 226 ? -8.416 7.178 -1.542 1.00 96.00 226 PHE A C 1
ATOM 1737 O O . PHE A 1 226 ? -8.355 8.258 -2.127 1.00 96.00 226 PHE A O 1
ATOM 1744 N N . LEU A 1 227 ? -7.878 6.061 -2.044 1.00 96.50 227 LEU A N 1
ATOM 1745 C CA . LEU A 1 227 ? -7.134 6.023 -3.307 1.00 96.50 227 LEU A CA 1
ATOM 1746 C C . LEU A 1 227 ? -8.001 6.458 -4.494 1.00 96.50 227 LEU A C 1
ATOM 1748 O O . LEU A 1 227 ? -7.529 7.193 -5.358 1.00 96.50 227 LEU A O 1
ATOM 1752 N N . ARG A 1 228 ? -9.282 6.068 -4.513 1.00 95.56 228 ARG A N 1
ATOM 1753 C CA . ARG A 1 228 ? -10.254 6.561 -5.499 1.00 95.56 228 ARG A CA 1
ATOM 1754 C C . ARG A 1 228 ? -10.406 8.076 -5.435 1.00 95.56 228 ARG A C 1
ATOM 1756 O O . ARG A 1 228 ? -10.338 8.723 -6.471 1.00 95.56 228 ARG A O 1
ATOM 1763 N N . GLY A 1 229 ? -10.549 8.635 -4.233 1.00 94.81 229 GLY A N 1
ATOM 1764 C CA . GLY A 1 229 ? -10.627 10.084 -4.046 1.00 94.81 229 GLY A CA 1
ATOM 1765 C C . GLY A 1 229 ? -9.382 10.819 -4.555 1.00 94.81 229 GLY A C 1
ATOM 1766 O O . GLY A 1 229 ? -9.513 11.876 -5.165 1.00 94.81 229 GLY A O 1
ATOM 1767 N N . LEU A 1 230 ? -8.184 10.250 -4.371 1.00 94.69 230 LEU A N 1
ATOM 1768 C CA . LEU A 1 230 ? -6.951 10.804 -4.945 1.00 94.69 230 LEU A CA 1
ATOM 1769 C C . LEU A 1 230 ? -6.939 10.720 -6.476 1.00 94.69 230 LEU A C 1
ATOM 1771 O O . LEU A 1 230 ? -6.584 11.694 -7.136 1.00 94.69 230 LEU A O 1
ATOM 1775 N N . ALA A 1 231 ? -7.350 9.581 -7.036 1.00 92.69 231 ALA A N 1
ATOM 1776 C CA . ALA A 1 231 ? -7.416 9.371 -8.480 1.00 92.69 231 ALA A CA 1
ATOM 1777 C C . ALA A 1 231 ? -8.407 10.328 -9.165 1.00 92.69 231 ALA A C 1
ATOM 1779 O O . ALA A 1 231 ? -8.113 10.852 -10.234 1.00 92.69 231 ALA A O 1
ATOM 1780 N N . GLU A 1 232 ? -9.556 10.583 -8.530 1.00 92.31 232 GLU A N 1
ATOM 1781 C CA . GLU A 1 232 ? -10.581 11.525 -9.001 1.00 92.31 232 GLU A CA 1
ATOM 1782 C C . GLU A 1 232 ? -10.091 12.984 -8.979 1.00 92.31 232 GLU A C 1
ATOM 1784 O O . GLU A 1 232 ? -10.540 13.790 -9.791 1.00 92.31 232 GLU A O 1
ATOM 1789 N N . GLN A 1 233 ? -9.161 13.331 -8.080 1.00 88.94 233 GLN A N 1
ATOM 1790 C CA . GLN A 1 233 ? -8.552 14.664 -8.030 1.00 88.94 233 GLN A CA 1
ATOM 1791 C C . GLN A 1 233 ? -7.485 14.850 -9.112 1.00 88.94 233 GLN A C 1
ATOM 1793 O O . GLN A 1 233 ? -7.537 15.821 -9.865 1.00 88.94 233 GLN A O 1
ATOM 1798 N N . ALA A 1 234 ? -6.496 13.953 -9.154 1.00 87.56 234 ALA A N 1
ATOM 1799 C CA . ALA A 1 234 ? -5.439 13.930 -10.160 1.00 87.56 234 ALA A CA 1
ATOM 1800 C C . ALA A 1 234 ? -4.630 12.628 -10.069 1.00 87.56 234 ALA A C 1
ATOM 1802 O O . ALA A 1 234 ? -4.186 12.241 -8.985 1.00 87.56 234 ALA A O 1
ATOM 1803 N N . THR A 1 235 ? -4.298 12.023 -11.215 1.00 85.75 235 THR A N 1
ATOM 1804 C CA . THR A 1 235 ? -3.407 10.847 -11.288 1.00 85.75 235 THR A CA 1
ATOM 1805 C C . THR A 1 235 ? -2.073 11.083 -10.574 1.00 85.75 235 THR A C 1
ATOM 1807 O O . THR A 1 235 ? -1.569 10.201 -9.887 1.00 85.75 235 THR A O 1
ATOM 1810 N N . GLN A 1 236 ? -1.529 12.300 -10.661 1.00 86.88 236 GLN A N 1
ATOM 1811 C CA . GLN A 1 236 ? -0.265 12.657 -10.016 1.00 86.88 236 GLN A CA 1
ATOM 1812 C C . GLN A 1 236 ? -0.346 12.636 -8.480 1.00 86.88 236 GLN A C 1
ATOM 1814 O O . GLN A 1 236 ? 0.635 12.282 -7.827 1.00 86.88 236 GLN A O 1
ATOM 1819 N N . SER A 1 237 ? -1.506 12.954 -7.895 1.00 90.94 237 SER A N 1
ATOM 1820 C CA . SER A 1 237 ? -1.721 12.857 -6.445 1.00 90.94 237 SER A CA 1
ATOM 1821 C C . SER A 1 237 ? -1.756 11.401 -5.982 1.00 90.94 237 SER A C 1
ATOM 1823 O O . SER A 1 237 ? -1.177 11.074 -4.946 1.00 90.94 237 SER A O 1
ATOM 1825 N N . LEU A 1 238 ? -2.384 10.515 -6.764 1.00 94.50 238 LEU A N 1
ATOM 1826 C CA . LEU A 1 238 ? -2.363 9.072 -6.514 1.00 94.50 238 LEU A CA 1
ATOM 1827 C C . LEU A 1 238 ? -0.936 8.517 -6.601 1.00 94.50 238 LEU A C 1
ATOM 1829 O O . LEU A 1 238 ? -0.478 7.856 -5.671 1.00 94.50 238 LEU A O 1
ATOM 1833 N N . ASP A 1 239 ? -0.233 8.815 -7.695 1.00 91.62 239 ASP A N 1
ATOM 1834 C CA . ASP A 1 239 ? 1.139 8.357 -7.918 1.00 91.62 239 ASP A CA 1
ATOM 1835 C C . ASP A 1 239 ? 2.074 8.857 -6.805 1.00 91.62 239 ASP A C 1
ATOM 1837 O O . ASP A 1 239 ? 2.820 8.067 -6.233 1.00 91.62 239 ASP A O 1
ATOM 1841 N N . SER A 1 240 ? 1.974 10.132 -6.412 1.00 91.69 240 SER A N 1
ATOM 1842 C CA . SER A 1 240 ? 2.770 10.686 -5.311 1.00 91.69 240 SER A CA 1
ATOM 1843 C C . SER A 1 240 ? 2.468 10.029 -3.962 1.00 91.69 240 SER A C 1
ATOM 1845 O O . SER A 1 240 ? 3.377 9.891 -3.144 1.00 91.69 240 SER A O 1
ATOM 1847 N N . ALA A 1 241 ? 1.213 9.659 -3.692 1.00 93.19 241 ALA A N 1
ATOM 1848 C CA . ALA A 1 241 ? 0.850 8.994 -2.445 1.00 93.19 241 ALA A CA 1
ATOM 1849 C C . ALA A 1 241 ? 1.409 7.567 -2.390 1.00 93.19 241 ALA A C 1
ATOM 1851 O O . ALA A 1 241 ? 1.966 7.161 -1.369 1.00 93.19 241 ALA A O 1
ATOM 1852 N N . LEU A 1 242 ? 1.288 6.822 -3.492 1.00 94.50 242 LEU A N 1
ATOM 1853 C CA . LEU A 1 242 ? 1.762 5.444 -3.589 1.00 94.50 242 LEU A CA 1
ATOM 1854 C C . LEU A 1 242 ? 3.292 5.357 -3.624 1.00 94.50 242 LEU A C 1
ATOM 1856 O O . LEU A 1 242 ? 3.856 4.451 -3.019 1.00 94.50 242 LEU A O 1
ATOM 1860 N N . ASP A 1 243 ? 3.978 6.313 -4.248 1.00 91.69 243 ASP A N 1
ATOM 1861 C CA . ASP A 1 243 ? 5.445 6.360 -4.232 1.00 91.69 243 ASP A CA 1
ATOM 1862 C C . ASP A 1 243 ? 6.016 6.668 -2.840 1.00 91.69 243 ASP A C 1
ATOM 1864 O O . ASP A 1 243 ? 7.170 6.337 -2.559 1.00 91.69 243 ASP A O 1
ATOM 1868 N N . GLY A 1 244 ? 5.206 7.271 -1.964 1.00 91.19 244 GLY A N 1
ATOM 1869 C CA . GLY A 1 244 ? 5.519 7.501 -0.558 1.00 91.19 244 GLY A CA 1
ATOM 1870 C C . GLY A 1 244 ? 5.333 6.262 0.336 1.00 91.19 244 GLY A C 1
ATOM 1871 O O . GLY A 1 244 ? 5.256 5.135 -0.148 1.00 91.19 244 GLY A O 1
ATOM 1872 N N . PRO A 1 245 ? 5.226 6.446 1.668 1.00 90.56 245 PRO A N 1
ATOM 1873 C CA . PRO A 1 245 ? 5.092 5.347 2.636 1.00 90.56 245 PRO A CA 1
ATOM 1874 C C . PRO A 1 245 ? 3.842 4.472 2.457 1.00 90.56 245 PRO A C 1
ATOM 1876 O O . PRO A 1 245 ? 3.835 3.310 2.870 1.00 90.56 245 PRO A O 1
ATOM 1879 N N . LEU A 1 246 ? 2.792 5.009 1.826 1.00 92.06 246 LEU A N 1
ATOM 1880 C CA . LEU A 1 246 ? 1.525 4.308 1.642 1.00 92.06 246 LEU A CA 1
ATOM 1881 C C . LEU A 1 246 ? 1.645 3.124 0.670 1.00 92.06 246 LEU A C 1
ATOM 1883 O O . LEU A 1 246 ? 1.094 2.064 0.952 1.00 92.06 246 LEU A O 1
ATOM 1887 N N . GLY A 1 247 ? 2.365 3.252 -0.450 1.00 92.19 247 GLY A N 1
ATOM 1888 C CA . GLY A 1 247 ? 2.487 2.154 -1.419 1.00 92.19 247 GLY A CA 1
ATOM 1889 C C . GLY A 1 247 ? 3.161 0.901 -0.854 1.00 92.19 247 GLY A C 1
ATOM 1890 O O . GLY A 1 247 ? 2.563 -0.171 -0.952 1.00 92.19 247 GLY A O 1
ATOM 1891 N N . PRO A 1 248 ? 4.350 0.995 -0.221 1.00 90.19 248 PRO A N 1
ATOM 1892 C CA . PRO A 1 248 ? 4.978 -0.134 0.459 1.00 90.19 248 PRO A CA 1
ATOM 1893 C C . PRO A 1 248 ? 4.062 -0.765 1.508 1.00 90.19 248 PRO A C 1
ATOM 1895 O O . PRO A 1 248 ? 3.978 -1.987 1.590 1.00 90.19 248 PRO A O 1
ATOM 1898 N N . PHE A 1 249 ? 3.338 0.056 2.279 1.00 90.12 249 PHE A N 1
ATOM 1899 C CA . PHE A 1 249 ? 2.409 -0.421 3.303 1.00 90.12 249 PHE A CA 1
ATOM 1900 C C . PHE A 1 249 ? 1.285 -1.273 2.694 1.00 90.12 249 PHE A C 1
ATOM 1902 O O . PHE A 1 249 ? 1.012 -2.381 3.161 1.00 90.12 249 PHE A O 1
ATOM 1909 N N . LEU A 1 250 ? 0.669 -0.789 1.614 1.00 91.56 250 LEU A N 1
ATOM 1910 C CA . LEU A 1 250 ? -0.412 -1.493 0.927 1.00 91.56 250 LEU A CA 1
ATOM 1911 C C . LEU A 1 250 ? 0.083 -2.748 0.192 1.00 91.56 250 LEU A C 1
ATOM 1913 O O . LEU A 1 250 ? -0.567 -3.785 0.281 1.00 91.56 250 LEU A O 1
ATOM 1917 N N . ARG A 1 251 ? 1.257 -2.707 -0.456 1.00 90.25 251 ARG A N 1
ATOM 1918 C CA . ARG A 1 251 ? 1.874 -3.891 -1.091 1.00 90.25 251 ARG A CA 1
ATOM 1919 C C . ARG A 1 251 ? 2.256 -4.971 -0.075 1.00 90.25 251 ARG A C 1
ATOM 1921 O O . ARG A 1 251 ? 2.096 -6.155 -0.343 1.00 90.25 251 ARG A O 1
ATOM 1928 N N . ALA A 1 252 ? 2.711 -4.577 1.116 1.00 88.06 252 ALA A N 1
ATOM 1929 C CA . ALA A 1 252 ? 3.036 -5.500 2.205 1.00 88.06 252 ALA A CA 1
ATOM 1930 C C . ALA A 1 252 ? 1.800 -6.039 2.954 1.00 88.06 252 ALA A C 1
ATOM 1932 O O . ALA A 1 252 ? 1.946 -6.821 3.905 1.00 88.06 252 ALA A O 1
ATOM 1933 N N . THR A 1 253 ? 0.593 -5.609 2.574 1.00 87.62 253 THR A N 1
ATOM 1934 C CA . THR A 1 253 ? -0.669 -6.032 3.184 1.00 87.62 253 THR A CA 1
ATOM 1935 C C . THR A 1 253 ? -1.243 -7.236 2.427 1.00 87.62 253 THR A C 1
ATOM 1937 O O . THR A 1 253 ? -1.675 -7.095 1.280 1.00 87.62 253 THR A O 1
ATOM 1940 N N . PRO A 1 254 ? -1.326 -8.424 3.059 1.00 83.75 254 PRO A N 1
ATOM 1941 C CA . PRO A 1 254 ? -1.875 -9.611 2.415 1.00 83.75 254 PRO A CA 1
ATOM 1942 C C . PRO A 1 254 ? -3.321 -9.400 1.955 1.00 83.75 254 PRO A C 1
ATOM 1944 O O . PRO A 1 254 ? -4.162 -8.927 2.718 1.00 83.75 254 PRO A O 1
ATOM 1947 N N . GLY A 1 255 ? -3.610 -9.775 0.709 1.00 84.31 255 GLY A N 1
ATOM 1948 C CA . GLY A 1 255 ? -4.952 -9.694 0.128 1.00 84.31 255 GLY A CA 1
ATOM 1949 C C . GLY A 1 255 ? -5.374 -8.303 -0.354 1.00 84.31 255 GLY A C 1
ATOM 1950 O O . GLY A 1 255 ? -6.439 -8.195 -0.950 1.00 84.31 255 GLY A O 1
ATOM 1951 N N . PHE A 1 256 ? -4.564 -7.251 -0.170 1.00 90.44 256 PHE A N 1
ATOM 1952 C CA . PHE A 1 256 ? -4.948 -5.907 -0.617 1.00 90.44 256 PHE A CA 1
ATOM 1953 C C . PHE A 1 256 ? -5.030 -5.787 -2.146 1.00 90.44 256 PHE A C 1
ATOM 1955 O O . PHE A 1 256 ? -5.930 -5.133 -2.661 1.00 90.44 256 PHE A O 1
ATOM 1962 N N . GLU A 1 257 ? -4.162 -6.476 -2.893 1.00 90.81 257 GLU A N 1
ATOM 1963 C CA . GLU A 1 257 ? -4.268 -6.522 -4.360 1.00 90.81 257 GLU A CA 1
ATOM 1964 C C . GLU A 1 257 ? -5.590 -7.139 -4.836 1.00 90.81 257 GLU A C 1
ATOM 1966 O O . GLU A 1 257 ? -6.161 -6.679 -5.823 1.00 90.81 257 GLU A O 1
ATOM 1971 N N . ALA A 1 258 ? -6.117 -8.134 -4.111 1.00 88.88 258 ALA A N 1
ATOM 1972 C CA . ALA A 1 258 ? -7.408 -8.740 -4.429 1.00 88.88 258 ALA A CA 1
ATOM 1973 C C . ALA A 1 258 ? -8.571 -7.756 -4.211 1.00 88.88 258 ALA A C 1
ATOM 1975 O O . ALA A 1 258 ? -9.507 -7.745 -5.003 1.00 88.88 258 ALA A O 1
ATOM 1976 N N . GLU A 1 259 ? -8.486 -6.882 -3.201 1.00 90.69 259 GLU A N 1
ATOM 1977 C CA . GLU A 1 259 ? -9.467 -5.802 -2.977 1.00 90.69 259 GLU A CA 1
ATOM 1978 C C . GLU A 1 259 ? -9.448 -4.758 -4.110 1.00 90.69 259 GLU A C 1
ATOM 1980 O O . GLU A 1 259 ? -10.450 -4.098 -4.375 1.00 90.69 259 GLU A O 1
ATOM 1985 N N . LEU A 1 260 ? -8.316 -4.606 -4.808 1.00 93.19 260 LEU A N 1
ATOM 1986 C CA . LEU A 1 260 ? -8.186 -3.712 -5.962 1.00 93.19 260 LEU A CA 1
ATOM 1987 C C . LEU A 1 260 ? -8.591 -4.361 -7.294 1.00 93.19 260 LEU A C 1
ATOM 1989 O O . LEU A 1 260 ? -8.547 -3.683 -8.323 1.00 93.19 260 LEU A O 1
ATOM 1993 N N . ALA A 1 261 ? -9.003 -5.633 -7.313 1.00 88.19 261 ALA A N 1
ATOM 1994 C CA . ALA A 1 261 ? -9.352 -6.337 -8.550 1.00 88.19 261 ALA A CA 1
ATOM 1995 C C . ALA A 1 261 ? -10.450 -5.608 -9.351 1.00 88.19 261 ALA A C 1
ATOM 1997 O O . ALA A 1 261 ? -10.318 -5.453 -10.574 1.00 88.19 261 ALA A O 1
ATOM 1998 N N . ASP A 1 262 ? -11.450 -5.074 -8.640 1.00 89.31 262 ASP A N 1
ATOM 1999 C CA . ASP A 1 262 ? -12.577 -4.297 -9.178 1.00 89.31 262 ASP A CA 1
ATOM 2000 C C . ASP A 1 262 ? -12.205 -2.840 -9.533 1.00 89.31 262 ASP A C 1
ATOM 2002 O O . ASP A 1 262 ? -13.015 -2.082 -10.071 1.00 89.31 262 ASP A O 1
ATOM 2006 N N . HIS A 1 263 ? -10.961 -2.432 -9.265 1.00 93.25 263 HIS A N 1
ATOM 2007 C CA . HIS A 1 263 ? -10.451 -1.076 -9.465 1.00 93.25 263 HIS A CA 1
ATOM 2008 C C . HIS A 1 263 ? -9.165 -1.070 -10.318 1.00 93.25 263 HIS A C 1
ATOM 2010 O O . HIS A 1 263 ? -8.085 -0.763 -9.805 1.00 93.25 263 HIS A O 1
ATOM 2016 N N . PRO A 1 264 ? -9.256 -1.349 -11.640 1.00 91.12 264 PRO A N 1
ATOM 2017 C CA . PRO A 1 264 ? -8.105 -1.488 -12.542 1.00 91.12 264 PRO A CA 1
ATOM 2018 C C . PRO A 1 264 ? -7.079 -0.370 -12.457 1.00 91.12 264 PRO A C 1
ATOM 2020 O O . PRO A 1 264 ? -5.896 -0.649 -12.309 1.00 91.12 264 PRO A O 1
ATOM 2023 N N . ALA A 1 265 ? -7.529 0.882 -12.515 1.00 91.25 265 ALA A N 1
ATOM 2024 C CA . ALA A 1 265 ? -6.627 2.026 -12.508 1.00 91.25 265 ALA A CA 1
ATOM 2025 C C . ALA A 1 265 ? -5.820 2.134 -11.201 1.00 91.25 265 ALA A C 1
ATOM 2027 O O . ALA A 1 265 ? -4.661 2.543 -11.223 1.00 91.25 265 ALA A O 1
ATOM 2028 N N . LEU A 1 266 ? -6.412 1.739 -10.066 1.00 95.69 266 LEU A N 1
ATOM 2029 C CA . LEU A 1 266 ? -5.731 1.754 -8.771 1.00 95.69 266 LEU A CA 1
ATOM 2030 C C . LEU A 1 266 ? -4.731 0.607 -8.643 1.00 95.69 266 LEU A C 1
ATOM 2032 O O . LEU A 1 266 ? -3.628 0.823 -8.147 1.00 95.69 266 LEU A O 1
ATOM 2036 N N . LEU A 1 267 ? -5.104 -0.589 -9.109 1.00 95.00 267 LEU A N 1
ATOM 2037 C CA . LEU A 1 267 ? -4.205 -1.740 -9.137 1.00 95.00 267 LEU A CA 1
ATOM 2038 C C . LEU A 1 267 ? -2.981 -1.459 -10.017 1.00 95.00 267 LEU A C 1
ATOM 2040 O O . LEU A 1 267 ? -1.851 -1.659 -9.580 1.00 95.00 267 LEU A O 1
ATOM 2044 N N . GLU A 1 268 ? -3.195 -0.909 -11.215 1.00 94.81 268 GLU A N 1
ATOM 2045 C CA . GLU A 1 268 ? -2.103 -0.490 -12.097 1.00 94.81 268 GLU A CA 1
ATOM 2046 C C . GLU A 1 268 ? -1.207 0.557 -11.428 1.00 94.81 268 GLU A C 1
ATOM 2048 O O . GLU A 1 268 ? 0.013 0.421 -11.452 1.00 94.81 268 GLU A O 1
ATOM 2053 N N . ALA A 1 269 ? -1.779 1.578 -10.779 1.00 95.00 269 ALA A N 1
ATOM 2054 C CA . ALA A 1 269 ? -0.988 2.581 -10.066 1.00 95.00 269 ALA A CA 1
ATOM 2055 C C . ALA A 1 269 ? -0.154 1.970 -8.923 1.00 95.00 269 ALA A C 1
ATOM 2057 O O . ALA A 1 269 ? 1.003 2.355 -8.738 1.00 95.00 269 ALA A O 1
ATOM 2058 N N . LEU A 1 270 ? -0.702 0.988 -8.194 1.00 94.94 270 LEU A N 1
ATOM 2059 C CA . LEU A 1 270 ? 0.011 0.274 -7.133 1.00 94.94 270 LEU A CA 1
ATOM 2060 C C . LEU A 1 270 ? 1.206 -0.521 -7.681 1.00 94.94 270 LEU A C 1
ATOM 2062 O O . LEU A 1 270 ? 2.291 -0.456 -7.092 1.00 94.94 270 LEU A O 1
ATOM 2066 N N . TRP A 1 271 ? 1.025 -1.221 -8.805 1.00 94.88 271 TRP A N 1
ATOM 2067 C CA . TRP A 1 271 ? 2.093 -1.961 -9.483 1.00 94.88 271 TRP A CA 1
ATOM 2068 C C . TRP A 1 271 ? 3.168 -1.037 -10.054 1.00 94.88 271 TRP A C 1
ATOM 2070 O O . TRP A 1 271 ? 4.351 -1.255 -9.804 1.00 94.88 271 TRP A O 1
ATOM 2080 N N . ILE A 1 272 ? 2.777 0.033 -10.753 1.00 94.81 272 ILE A N 1
ATOM 2081 C CA . ILE A 1 272 ? 3.709 1.022 -11.321 1.00 94.81 272 ILE A CA 1
ATOM 2082 C C . ILE A 1 272 ? 4.519 1.698 -10.207 1.00 94.81 272 ILE A C 1
ATOM 2084 O O . ILE A 1 272 ? 5.715 1.936 -10.356 1.00 94.81 272 ILE A O 1
ATOM 2088 N N . SER A 1 273 ? 3.893 2.016 -9.073 1.00 94.62 273 SER A N 1
ATOM 2089 C CA . SER A 1 273 ? 4.614 2.521 -7.899 1.00 94.62 273 SER A CA 1
ATOM 2090 C C . SER A 1 273 ? 5.591 1.484 -7.323 1.00 94.62 273 SER A C 1
ATOM 2092 O O . SER A 1 273 ? 6.680 1.840 -6.880 1.00 94.62 273 SER A O 1
ATOM 2094 N N . GLY A 1 274 ? 5.236 0.195 -7.356 1.00 93.00 274 GLY A N 1
ATOM 2095 C CA . GLY A 1 274 ? 6.133 -0.896 -6.967 1.00 93.00 274 GLY A CA 1
ATOM 2096 C C . GLY A 1 274 ? 7.369 -0.973 -7.863 1.00 93.00 274 GLY A C 1
ATOM 2097 O O . GLY A 1 274 ? 8.482 -0.953 -7.351 1.00 93.00 274 GLY A O 1
ATOM 2098 N N . ALA A 1 275 ? 7.174 -0.950 -9.184 1.00 92.75 275 ALA A N 1
ATOM 2099 C CA . ALA A 1 275 ? 8.256 -0.915 -10.171 1.00 92.75 275 ALA A CA 1
ATOM 2100 C C . ALA A 1 275 ? 9.215 0.267 -9.964 1.00 92.75 275 ALA A C 1
ATOM 2102 O O . ALA A 1 275 ? 10.425 0.097 -10.008 1.00 92.75 275 ALA A O 1
ATOM 2103 N N . ARG A 1 276 ? 8.686 1.460 -9.664 1.00 91.12 276 ARG A N 1
ATOM 2104 C CA . ARG A 1 276 ? 9.511 2.651 -9.391 1.00 91.12 276 ARG A CA 1
ATOM 2105 C C . ARG A 1 276 ? 10.399 2.516 -8.148 1.00 91.12 276 ARG A C 1
ATOM 2107 O O . ARG A 1 276 ? 11.401 3.221 -8.044 1.00 91.12 276 ARG A O 1
ATOM 2114 N N . GLN A 1 277 ? 10.020 1.669 -7.192 1.00 88.50 277 GLN A N 1
ATOM 2115 C CA . GLN A 1 277 ? 10.791 1.419 -5.970 1.00 88.50 277 GLN A CA 1
ATOM 2116 C C . GLN A 1 277 ? 11.715 0.201 -6.080 1.00 88.50 277 GLN A C 1
ATOM 2118 O O . GLN A 1 277 ? 12.710 0.142 -5.359 1.00 88.50 277 GLN A O 1
ATOM 2123 N N . ASP A 1 278 ? 11.398 -0.738 -6.970 1.00 88.94 278 ASP A N 1
ATOM 2124 C CA . ASP A 1 278 ? 12.172 -1.947 -7.234 1.00 88.94 278 ASP A CA 1
ATOM 2125 C C . ASP A 1 278 ? 12.466 -2.084 -8.743 1.00 88.94 278 ASP A C 1
ATOM 2127 O O . ASP A 1 278 ? 11.654 -2.652 -9.487 1.00 88.94 278 ASP A O 1
ATOM 2131 N N . PRO A 1 279 ? 13.633 -1.580 -9.202 1.00 84.06 279 PRO A N 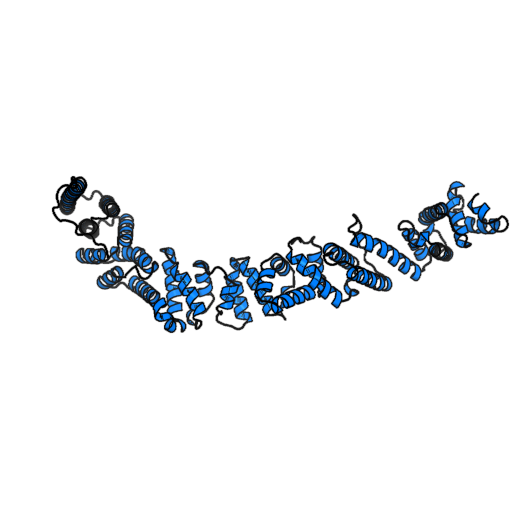1
ATOM 2132 C CA . PRO A 1 279 ? 14.014 -1.591 -10.612 1.00 84.06 279 PRO A CA 1
ATOM 2133 C C . PRO A 1 279 ? 14.037 -2.985 -11.254 1.00 84.06 279 PRO A C 1
ATOM 2135 O O . PRO A 1 279 ? 13.867 -3.115 -12.466 1.00 84.06 279 PRO A O 1
ATOM 2138 N N . GLU A 1 280 ? 14.224 -4.049 -10.466 1.00 88.19 280 GLU A N 1
ATOM 2139 C CA . GLU A 1 280 ? 14.259 -5.421 -10.988 1.00 88.19 280 GLU A CA 1
ATOM 2140 C C . GLU A 1 280 ? 12.880 -5.886 -11.487 1.00 88.19 280 GLU A C 1
ATOM 2142 O O . GLU A 1 280 ? 12.789 -6.757 -12.357 1.00 88.19 280 GLU A O 1
ATOM 2147 N N . GLN A 1 281 ? 11.800 -5.272 -10.992 1.00 89.50 281 GLN A N 1
ATOM 2148 C CA . GLN A 1 281 ? 10.418 -5.630 -11.320 1.00 89.50 281 GLN A CA 1
ATOM 2149 C C . GLN A 1 281 ? 9.819 -4.800 -12.463 1.00 89.50 281 GLN A C 1
ATOM 2151 O O . GLN A 1 281 ? 8.732 -5.126 -12.941 1.00 89.50 281 GLN A O 1
ATOM 2156 N N . GLU A 1 282 ? 10.493 -3.752 -12.945 1.00 91.88 282 GLU A N 1
ATOM 2157 C CA . GLU A 1 282 ? 9.918 -2.786 -13.899 1.00 91.88 282 GLU A CA 1
ATOM 2158 C C . GLU A 1 282 ? 9.372 -3.444 -15.176 1.00 91.88 282 GLU A C 1
ATOM 2160 O O . GLU A 1 282 ? 8.267 -3.141 -15.631 1.00 91.88 282 GLU A O 1
ATOM 2165 N N . VAL A 1 283 ? 10.116 -4.400 -15.737 1.00 92.38 283 VAL A N 1
ATOM 2166 C CA . VAL A 1 283 ? 9.728 -5.101 -16.973 1.00 92.38 283 VAL A CA 1
ATOM 2167 C C . VAL A 1 283 ? 8.631 -6.136 -16.717 1.00 92.38 283 VAL A C 1
ATOM 2169 O O . VAL A 1 283 ? 7.762 -6.337 -17.567 1.00 92.38 283 VAL A O 1
ATOM 2172 N N . ALA A 1 284 ? 8.637 -6.775 -15.545 1.00 93.19 284 ALA A N 1
ATOM 2173 C CA . ALA A 1 284 ? 7.569 -7.687 -15.143 1.00 93.19 284 ALA A CA 1
ATOM 2174 C C . ALA A 1 284 ? 6.247 -6.928 -14.956 1.00 93.19 284 ALA A C 1
ATOM 2176 O O . ALA A 1 284 ? 5.211 -7.360 -15.461 1.00 93.19 284 ALA A O 1
ATOM 2177 N N . VAL A 1 285 ? 6.301 -5.753 -14.323 1.00 94.19 285 VAL A N 1
ATOM 2178 C CA . VAL A 1 285 ? 5.154 -4.853 -14.158 1.00 94.19 285 VAL A CA 1
ATOM 2179 C C . VAL A 1 285 ? 4.651 -4.338 -15.503 1.00 94.19 285 VAL A C 1
ATOM 2181 O O . VAL A 1 285 ? 3.444 -4.363 -15.730 1.00 94.19 285 VAL A O 1
ATOM 2184 N N . LEU A 1 286 ? 5.540 -3.943 -16.424 1.00 95.25 286 LEU A N 1
ATOM 2185 C CA . LEU A 1 286 ? 5.144 -3.561 -17.784 1.00 95.25 286 LEU A CA 1
ATOM 2186 C C . LEU A 1 286 ? 4.301 -4.662 -18.447 1.00 95.25 286 LEU A C 1
ATOM 2188 O O . LEU A 1 286 ? 3.212 -4.380 -18.942 1.00 95.25 286 LEU A O 1
ATOM 2192 N N . ARG A 1 287 ? 4.772 -5.917 -18.419 1.00 94.31 287 ARG A N 1
ATOM 2193 C CA . ARG A 1 287 ? 4.033 -7.058 -18.987 1.00 94.31 287 ARG A CA 1
ATOM 2194 C C . ARG A 1 287 ? 2.694 -7.279 -18.289 1.00 94.31 287 ARG A C 1
ATOM 2196 O O . ARG A 1 287 ? 1.683 -7.396 -18.967 1.00 94.31 287 ARG A O 1
ATOM 2203 N N . ALA A 1 288 ? 2.668 -7.255 -16.957 1.00 93.56 288 ALA A N 1
ATOM 2204 C CA . ALA A 1 288 ? 1.437 -7.437 -16.190 1.00 93.56 288 ALA A CA 1
ATOM 2205 C C . ALA A 1 288 ? 0.377 -6.365 -16.509 1.00 93.56 288 ALA A C 1
ATOM 2207 O O . ALA A 1 288 ? -0.809 -6.678 -16.630 1.00 93.56 288 ALA A O 1
ATOM 2208 N N . VAL A 1 289 ? 0.796 -5.106 -16.686 1.00 94.94 289 VAL A N 1
ATOM 2209 C CA . VAL A 1 289 ? -0.103 -4.014 -17.086 1.00 94.94 289 VAL A CA 1
ATOM 2210 C C . VAL A 1 289 ? -0.605 -4.216 -18.519 1.00 94.94 289 VAL A C 1
ATOM 2212 O O . VAL A 1 289 ? -1.803 -4.076 -18.760 1.00 94.94 289 VAL A O 1
ATOM 2215 N N . LEU A 1 290 ? 0.268 -4.585 -19.460 1.00 94.25 290 LEU A N 1
ATOM 2216 C CA . LEU A 1 290 ? -0.113 -4.862 -20.851 1.00 94.25 290 LEU A CA 1
ATOM 2217 C C . LEU A 1 290 ? -1.102 -6.030 -20.963 1.00 94.25 290 LEU A C 1
ATOM 2219 O O . LEU A 1 290 ? -2.155 -5.884 -21.587 1.00 94.25 290 LEU A O 1
ATOM 2223 N N . ASP A 1 291 ? -0.819 -7.140 -20.281 1.00 93.56 291 ASP A N 1
ATOM 2224 C CA . ASP A 1 291 ? -1.684 -8.319 -20.237 1.00 93.56 291 ASP A CA 1
ATOM 2225 C C . ASP A 1 291 ? -3.066 -7.967 -19.670 1.00 93.56 291 ASP A C 1
ATOM 2227 O O . ASP A 1 291 ? -4.094 -8.338 -20.243 1.00 93.56 291 ASP A O 1
ATOM 2231 N N . ARG A 1 292 ? -3.116 -7.185 -18.579 1.00 91.50 292 ARG A N 1
ATOM 2232 C CA . ARG A 1 292 ? -4.380 -6.727 -17.979 1.00 91.50 292 ARG A CA 1
ATOM 2233 C C . ARG A 1 292 ? -5.165 -5.815 -18.920 1.00 91.50 292 ARG A C 1
ATOM 2235 O O . ARG A 1 292 ? -6.380 -5.976 -19.037 1.00 91.50 292 ARG A O 1
ATOM 2242 N N . ARG A 1 293 ? -4.490 -4.869 -19.579 1.00 93.31 293 ARG A N 1
ATOM 2243 C CA . ARG A 1 293 ? -5.098 -3.967 -20.572 1.00 93.31 293 ARG A CA 1
ATOM 2244 C C . ARG A 1 293 ? -5.495 -4.690 -21.862 1.00 93.31 293 ARG A C 1
ATOM 2246 O O . ARG A 1 293 ? -6.145 -4.081 -22.705 1.00 93.31 293 ARG A O 1
ATOM 2253 N N . GLN A 1 294 ? -5.113 -5.963 -22.021 1.00 91.69 294 GLN A N 1
ATOM 2254 C CA . GLN A 1 294 ? -5.215 -6.719 -23.272 1.00 91.69 294 GLN A CA 1
ATOM 2255 C C . GLN A 1 294 ? -4.542 -5.979 -24.442 1.00 91.69 294 GLN A C 1
ATOM 2257 O O . GLN A 1 294 ? -4.975 -6.064 -25.592 1.00 91.69 294 GLN A O 1
ATOM 2262 N N . ALA A 1 295 ? -3.476 -5.237 -24.135 1.00 91.31 295 ALA A N 1
ATOM 2263 C CA . ALA A 1 295 ? -2.709 -4.446 -25.081 1.00 91.31 295 ALA A CA 1
ATOM 2264 C C . ALA A 1 295 ? -1.398 -5.165 -25.408 1.00 91.31 295 ALA A C 1
ATOM 2266 O O . ALA A 1 295 ? -0.717 -5.671 -24.523 1.00 91.31 295 ALA A O 1
ATOM 2267 N N . ARG A 1 296 ? -1.020 -5.196 -26.689 1.00 88.50 296 ARG A N 1
ATOM 2268 C CA . ARG A 1 296 ? 0.265 -5.775 -27.120 1.00 88.50 296 ARG A CA 1
ATOM 2269 C C . ARG A 1 296 ? 1.441 -4.814 -26.980 1.00 88.50 296 ARG A C 1
ATOM 2271 O O . ARG A 1 296 ? 2.574 -5.260 -26.826 1.00 88.50 296 ARG A O 1
ATOM 2278 N N . LEU A 1 297 ? 1.170 -3.515 -27.075 1.00 91.25 297 LEU A N 1
ATOM 2279 C CA . LEU A 1 297 ? 2.173 -2.458 -27.098 1.00 91.25 297 LEU A CA 1
ATOM 2280 C C . LEU A 1 297 ? 1.873 -1.428 -26.006 1.00 91.25 297 LEU A C 1
ATOM 2282 O O . LEU A 1 297 ? 0.699 -1.139 -25.761 1.00 91.25 297 LEU A O 1
ATOM 2286 N N . PRO A 1 298 ? 2.908 -0.881 -25.350 1.00 92.44 298 PRO A N 1
ATOM 2287 C CA . PRO A 1 298 ? 2.737 0.199 -24.392 1.00 92.44 298 PRO A CA 1
ATOM 2288 C C . PRO A 1 298 ? 2.528 1.541 -25.088 1.00 92.44 298 PRO A C 1
ATOM 2290 O O . PRO A 1 298 ? 3.075 1.779 -26.161 1.00 92.44 298 PRO A O 1
ATOM 2293 N N . ASP A 1 299 ? 1.784 2.423 -24.428 1.00 91.88 299 ASP A N 1
ATOM 2294 C CA . ASP A 1 299 ? 1.662 3.835 -24.788 1.00 91.88 299 ASP A CA 1
ATOM 2295 C C . ASP A 1 299 ? 2.734 4.690 -24.078 1.00 91.88 299 ASP A C 1
ATOM 2297 O O . ASP A 1 299 ? 3.387 4.263 -23.112 1.00 91.88 299 ASP A O 1
ATOM 2301 N N . ALA A 1 300 ? 2.938 5.918 -24.562 1.00 89.81 300 ALA A N 1
ATOM 2302 C CA . ALA A 1 300 ? 3.924 6.839 -23.997 1.00 89.81 300 ALA A CA 1
ATOM 2303 C C . ALA A 1 300 ? 3.628 7.231 -22.535 1.00 89.81 300 ALA A C 1
ATOM 2305 O O . ALA A 1 300 ? 4.564 7.491 -21.768 1.00 89.81 300 ALA A O 1
ATOM 2306 N N . GLU A 1 301 ? 2.352 7.246 -22.132 1.00 90.88 301 GLU A N 1
ATOM 2307 C CA . GLU A 1 301 ? 1.928 7.557 -20.764 1.00 90.88 301 GLU A CA 1
ATOM 2308 C C . GLU A 1 301 ? 2.417 6.481 -19.786 1.00 90.88 301 GLU A C 1
ATOM 2310 O O . GLU A 1 301 ? 3.081 6.795 -18.797 1.00 90.88 301 GLU A O 1
ATOM 2315 N N . LEU A 1 302 ? 2.162 5.206 -20.085 1.00 92.62 302 LEU A N 1
ATOM 2316 C CA . LEU A 1 302 ? 2.571 4.063 -19.276 1.00 92.62 302 LEU A CA 1
ATOM 2317 C C . LEU A 1 302 ? 4.090 4.024 -19.110 1.00 92.62 302 LEU A C 1
ATOM 2319 O O . LEU A 1 302 ? 4.590 3.905 -17.990 1.00 92.62 302 LEU A O 1
ATOM 2323 N N . LEU A 1 303 ? 4.832 4.186 -20.208 1.00 91.69 303 LEU A N 1
ATOM 2324 C CA . LEU A 1 303 ? 6.295 4.224 -20.161 1.00 91.69 303 LEU A CA 1
ATOM 2325 C C . LEU A 1 303 ? 6.805 5.425 -19.357 1.00 91.69 303 LEU A C 1
ATOM 2327 O O . LEU A 1 303 ? 7.804 5.309 -18.650 1.00 91.69 303 LEU A O 1
ATOM 2331 N N . GLY A 1 304 ? 6.130 6.575 -19.443 1.00 90.31 304 GLY A N 1
ATOM 2332 C CA . GLY A 1 304 ? 6.426 7.758 -18.636 1.00 90.31 304 GLY A CA 1
ATOM 2333 C C . GLY A 1 304 ? 6.178 7.556 -17.145 1.00 90.31 304 GLY A C 1
ATOM 2334 O O . GLY A 1 304 ? 6.949 8.062 -16.334 1.00 90.31 304 GLY A O 1
ATOM 2335 N N . ARG A 1 305 ? 5.147 6.790 -16.782 1.00 91.56 305 ARG A N 1
ATOM 2336 C CA . ARG A 1 305 ? 4.815 6.497 -15.383 1.00 91.56 305 ARG A CA 1
ATOM 2337 C C . ARG A 1 305 ? 5.735 5.448 -14.758 1.00 91.56 305 ARG A C 1
ATOM 2339 O O . ARG A 1 305 ? 6.088 5.600 -13.593 1.00 91.56 305 ARG A O 1
ATOM 2346 N N . ILE A 1 306 ? 6.143 4.417 -15.506 1.00 92.62 306 ILE A N 1
ATOM 2347 C CA . ILE A 1 306 ? 7.100 3.406 -15.014 1.00 92.62 306 ILE A CA 1
ATOM 2348 C C . ILE A 1 306 ? 8.517 3.996 -14.952 1.00 92.62 306 ILE A C 1
ATOM 2350 O O . ILE A 1 306 ? 9.183 3.873 -13.929 1.00 92.62 306 ILE A O 1
ATOM 2354 N N . TRP A 1 307 ? 8.951 4.701 -16.005 1.00 91.50 307 TRP A N 1
ATOM 2355 C CA . TRP A 1 307 ? 10.299 5.272 -16.118 1.00 91.50 307 TRP A CA 1
ATOM 2356 C C . TRP A 1 307 ? 10.277 6.803 -16.236 1.00 91.50 307 TRP A C 1
ATOM 2358 O O . TRP A 1 307 ? 10.600 7.352 -17.297 1.00 91.50 307 TRP A O 1
ATOM 2368 N N . PRO A 1 308 ? 9.959 7.539 -15.154 1.00 87.88 308 PRO A N 1
ATOM 2369 C CA . PRO A 1 308 ? 9.874 9.001 -15.193 1.00 87.88 308 PRO A CA 1
ATOM 2370 C C . PRO A 1 308 ? 11.221 9.686 -15.472 1.00 87.88 308 PRO A C 1
ATOM 2372 O O . PRO A 1 308 ? 11.252 10.838 -15.895 1.00 87.88 308 PRO A O 1
ATOM 2375 N N . ARG A 1 309 ? 12.345 8.990 -15.247 1.00 85.44 309 ARG A N 1
ATOM 2376 C CA . ARG A 1 309 ? 13.710 9.487 -15.501 1.00 85.44 309 ARG A CA 1
ATOM 2377 C C . ARG A 1 309 ? 14.305 9.003 -16.832 1.00 85.44 309 ARG A C 1
ATOM 2379 O O . ARG A 1 309 ? 15.466 9.292 -17.104 1.00 85.44 309 ARG A O 1
ATOM 2386 N N . GLY A 1 310 ? 13.530 8.289 -17.649 1.00 84.38 310 GLY A N 1
ATOM 2387 C CA . GLY A 1 310 ? 14.007 7.655 -18.880 1.00 84.38 310 GLY A CA 1
ATOM 2388 C C . GLY A 1 310 ? 14.635 6.278 -18.652 1.00 84.38 310 GLY A C 1
ATOM 2389 O O . GLY A 1 310 ? 14.576 5.724 -17.554 1.00 84.38 310 GLY A O 1
ATOM 2390 N N . TRP A 1 311 ? 15.201 5.707 -19.717 1.00 86.06 311 TRP A N 1
ATOM 2391 C CA . TRP A 1 311 ? 15.731 4.343 -19.723 1.00 86.06 311 TRP A CA 1
ATOM 2392 C C . TRP A 1 311 ? 17.249 4.302 -19.643 1.00 86.06 311 TRP A C 1
ATOM 2394 O O . TRP A 1 311 ? 17.947 5.130 -20.229 1.00 86.06 311 TRP A O 1
ATOM 2404 N N . THR A 1 312 ? 17.754 3.263 -18.984 1.00 84.19 312 THR A N 1
ATOM 2405 C CA . THR A 1 312 ? 19.134 2.818 -19.185 1.00 84.19 312 THR A CA 1
ATOM 2406 C C . THR A 1 312 ? 19.220 1.940 -20.437 1.00 84.19 312 THR A C 1
ATOM 2408 O O . THR A 1 312 ? 18.211 1.389 -20.889 1.00 84.19 312 THR A O 1
ATOM 2411 N N . ALA A 1 313 ? 20.428 1.759 -20.975 1.00 81.25 313 ALA A N 1
ATOM 2412 C CA . ALA A 1 313 ? 20.676 0.802 -22.055 1.00 81.25 313 ALA A CA 1
ATOM 2413 C C . ALA A 1 313 ? 20.186 -0.610 -21.681 1.00 81.25 313 ALA A C 1
ATOM 2415 O O . ALA A 1 313 ? 19.441 -1.234 -22.432 1.00 81.25 313 ALA A O 1
ATOM 2416 N N . GLN A 1 314 ? 20.511 -1.075 -20.471 1.00 83.56 314 GLN A N 1
ATOM 2417 C CA . GLN A 1 314 ? 20.090 -2.383 -19.967 1.00 83.56 314 GLN A CA 1
ATOM 2418 C C . GLN A 1 314 ? 18.560 -2.515 -19.888 1.00 83.56 314 GLN A C 1
ATOM 2420 O O . GLN A 1 314 ? 17.999 -3.513 -20.343 1.00 83.56 314 GLN A O 1
ATOM 2425 N N . THR A 1 315 ? 17.873 -1.492 -19.368 1.00 87.38 315 THR A N 1
ATOM 2426 C CA . THR A 1 315 ? 16.404 -1.445 -19.316 1.00 87.38 315 THR A CA 1
ATOM 2427 C C . THR A 1 315 ? 15.811 -1.565 -20.717 1.00 87.38 315 THR A C 1
ATOM 2429 O O . THR A 1 315 ? 14.911 -2.375 -20.929 1.00 87.38 315 THR A O 1
ATOM 2432 N N . MET A 1 316 ? 16.336 -0.814 -21.691 1.00 88.69 316 MET A N 1
ATOM 2433 C CA . MET A 1 316 ? 15.849 -0.877 -23.069 1.00 88.69 316 MET A CA 1
ATOM 2434 C C . MET A 1 316 ? 15.977 -2.284 -23.647 1.00 88.69 316 MET A C 1
ATOM 2436 O O . MET A 1 316 ? 15.033 -2.753 -24.272 1.00 88.69 316 MET A O 1
ATOM 2440 N N . VAL A 1 317 ? 17.100 -2.974 -23.436 1.00 86.31 317 VAL A N 1
ATOM 2441 C CA . VAL A 1 317 ? 17.279 -4.345 -23.937 1.00 86.31 317 VAL A CA 1
ATOM 2442 C C . VAL A 1 317 ? 16.203 -5.272 -23.381 1.00 86.31 317 VAL A C 1
ATOM 2444 O O . VAL A 1 317 ? 15.589 -6.030 -24.134 1.00 86.31 317 VAL A O 1
ATOM 2447 N N . HIS A 1 318 ? 15.922 -5.185 -22.080 1.00 89.38 318 HIS A N 1
ATOM 2448 C CA . HIS A 1 318 ? 14.881 -5.999 -21.460 1.00 89.38 318 HIS A CA 1
ATOM 2449 C C . HIS A 1 318 ? 13.475 -5.633 -21.959 1.00 89.38 318 HIS A C 1
ATOM 2451 O O . HIS A 1 318 ? 12.676 -6.531 -22.226 1.00 89.38 318 HIS A O 1
ATOM 2457 N N . VAL A 1 319 ? 13.177 -4.342 -22.142 1.00 91.12 319 VAL A N 1
ATOM 2458 C CA . VAL A 1 319 ? 11.897 -3.880 -22.705 1.00 91.12 319 VAL A CA 1
ATOM 2459 C C . VAL A 1 319 ? 11.754 -4.339 -24.156 1.00 91.12 319 VAL A C 1
ATOM 2461 O O . VAL A 1 319 ? 10.742 -4.937 -24.505 1.00 91.12 319 VAL A O 1
ATOM 2464 N N . ALA A 1 320 ? 12.782 -4.158 -24.986 1.00 89.94 320 ALA A N 1
ATOM 2465 C CA . ALA A 1 320 ? 12.800 -4.588 -26.380 1.00 89.94 320 ALA A CA 1
ATOM 2466 C C . ALA A 1 320 ? 12.651 -6.107 -26.530 1.00 89.94 320 ALA A C 1
ATOM 2468 O O . ALA A 1 320 ? 12.128 -6.577 -27.536 1.00 89.94 320 ALA A O 1
ATOM 2469 N N . ALA A 1 321 ? 13.110 -6.886 -25.547 1.00 90.12 321 ALA A N 1
ATOM 2470 C CA . ALA A 1 321 ? 12.887 -8.327 -25.483 1.00 90.12 321 ALA A CA 1
ATOM 2471 C C . ALA A 1 321 ? 11.481 -8.703 -24.979 1.00 90.12 321 ALA A C 1
ATOM 2473 O O . ALA A 1 321 ? 11.040 -9.831 -25.189 1.00 90.12 321 ALA A O 1
ATOM 2474 N N . ALA A 1 322 ? 10.792 -7.795 -24.287 1.00 89.31 322 ALA A N 1
ATOM 2475 C CA . ALA A 1 322 ? 9.480 -8.019 -23.694 1.00 89.31 322 ALA A CA 1
ATOM 2476 C C . ALA A 1 322 ? 8.300 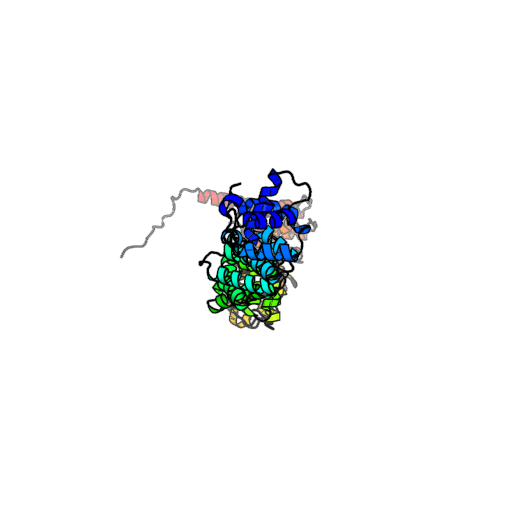-7.633 -24.586 1.00 89.31 322 ALA A C 1
ATOM 2478 O O . ALA A 1 322 ? 7.214 -8.158 -24.353 1.00 89.31 322 ALA A O 1
ATOM 2479 N N . ILE A 1 323 ? 8.502 -6.758 -25.570 1.00 90.88 323 ILE A N 1
ATOM 2480 C CA . ILE A 1 323 ? 7.449 -6.276 -26.470 1.00 90.88 323 ILE A CA 1
ATOM 2481 C C . ILE A 1 323 ? 7.858 -6.468 -27.939 1.00 90.88 323 ILE A C 1
ATOM 2483 O O . ILE A 1 323 ? 9.056 -6.465 -28.237 1.00 90.88 323 ILE A O 1
ATOM 2487 N N . PRO A 1 324 ? 6.899 -6.609 -28.872 1.00 91.12 324 PRO A N 1
ATOM 2488 C CA . PRO A 1 324 ? 7.194 -6.671 -30.301 1.00 91.12 324 PRO A CA 1
ATOM 2489 C C . PRO A 1 324 ? 7.530 -5.268 -30.834 1.00 91.12 324 PRO A C 1
ATOM 2491 O O . PRO A 1 324 ? 6.669 -4.552 -31.335 1.00 91.12 324 PRO A O 1
ATOM 2494 N N . VAL A 1 325 ? 8.790 -4.846 -30.692 1.00 90.94 325 VAL A N 1
ATOM 2495 C CA . VAL A 1 325 ? 9.277 -3.509 -31.104 1.00 90.94 325 VAL A CA 1
ATOM 2496 C C . VAL A 1 325 ? 9.002 -3.228 -32.587 1.00 90.94 325 VAL A C 1
ATOM 2498 O O . VAL A 1 325 ? 8.693 -2.103 -32.960 1.00 90.94 325 VAL A O 1
ATOM 2501 N N . GLU A 1 326 ? 9.061 -4.257 -33.423 1.00 91.06 326 GLU A N 1
ATOM 2502 C CA . GLU A 1 326 ? 8.732 -4.224 -34.849 1.00 91.06 326 GLU A CA 1
ATOM 2503 C C . GLU A 1 326 ? 7.258 -3.904 -35.160 1.00 91.06 326 GLU A C 1
ATOM 2505 O O . GLU A 1 326 ? 6.926 -3.622 -36.306 1.00 91.06 326 GLU A O 1
ATOM 2510 N N . GLU A 1 327 ? 6.364 -3.923 -34.169 1.00 91.81 327 GLU A N 1
ATOM 2511 C CA . GLU A 1 327 ? 4.955 -3.543 -34.332 1.00 91.81 327 GLU A CA 1
ATOM 2512 C C . GLU A 1 327 ? 4.683 -2.094 -33.876 1.00 91.81 327 GLU A C 1
ATOM 2514 O O . GLU A 1 327 ? 3.547 -1.633 -33.970 1.00 91.81 327 GLU A O 1
ATOM 2519 N N . LEU A 1 328 ? 5.692 -1.350 -33.394 1.00 90.31 328 LEU A N 1
ATOM 2520 C CA . LEU A 1 328 ? 5.501 -0.005 -32.833 1.00 90.31 328 LEU A CA 1
ATOM 2521 C C . LEU A 1 328 ? 4.949 1.006 -33.851 1.00 90.31 328 LEU A C 1
ATOM 2523 O O . LEU A 1 328 ? 5.626 1.396 -34.807 1.00 90.31 328 LEU A O 1
ATOM 2527 N N . ASP A 1 329 ? 3.753 1.516 -33.564 1.00 89.12 329 ASP A N 1
ATOM 2528 C CA . ASP A 1 329 ? 3.095 2.591 -34.318 1.00 89.12 329 ASP A CA 1
ATOM 2529 C C . ASP A 1 329 ? 3.013 3.923 -33.545 1.00 89.12 329 ASP A C 1
ATOM 2531 O O . ASP A 1 329 ? 2.557 4.920 -34.087 1.00 89.12 329 ASP A O 1
ATOM 2535 N N . ASP A 1 330 ? 3.467 3.981 -32.293 1.00 90.19 330 ASP A N 1
ATOM 2536 C CA . ASP A 1 330 ? 3.488 5.222 -31.507 1.00 90.19 330 ASP A CA 1
ATOM 2537 C C . ASP A 1 330 ? 4.850 5.931 -31.655 1.00 90.19 330 ASP A C 1
ATOM 2539 O O . ASP A 1 330 ? 5.899 5.383 -31.295 1.00 90.19 330 ASP A O 1
ATOM 2543 N N . ASP A 1 331 ? 4.833 7.153 -32.200 1.00 89.75 331 ASP A N 1
ATOM 2544 C CA . ASP A 1 331 ? 6.035 7.945 -32.485 1.00 89.75 331 ASP A CA 1
ATOM 2545 C C . ASP A 1 331 ? 6.746 8.422 -31.204 1.00 89.75 331 ASP A C 1
ATOM 2547 O O . ASP A 1 331 ? 7.975 8.553 -31.204 1.00 89.75 331 ASP A O 1
ATOM 2551 N N . ASP A 1 332 ? 6.022 8.634 -30.101 1.00 89.81 332 ASP A N 1
ATOM 2552 C CA . ASP A 1 332 ? 6.600 9.035 -28.813 1.00 89.81 332 ASP A CA 1
ATOM 2553 C C . ASP A 1 332 ? 7.305 7.845 -28.152 1.00 89.81 332 ASP A C 1
ATOM 2555 O O . ASP A 1 332 ? 8.406 7.978 -27.606 1.00 89.81 332 ASP A O 1
ATOM 2559 N N . VAL A 1 333 ? 6.713 6.653 -28.254 1.00 90.81 333 VAL A N 1
ATOM 2560 C CA . VAL A 1 333 ? 7.336 5.409 -27.782 1.00 90.81 333 VAL A CA 1
ATOM 2561 C C . VAL A 1 333 ? 8.592 5.098 -28.594 1.00 90.81 333 VAL A C 1
ATOM 2563 O O . VAL A 1 333 ? 9.654 4.853 -28.016 1.00 90.81 333 VAL A O 1
ATOM 2566 N N . ALA A 1 334 ? 8.508 5.167 -29.925 1.00 90.25 334 ALA A N 1
ATOM 2567 C CA . ALA A 1 334 ? 9.654 4.974 -30.810 1.00 90.25 334 ALA A CA 1
ATOM 2568 C C . ALA A 1 334 ? 10.757 6.017 -30.552 1.00 90.25 334 ALA A C 1
ATOM 2570 O O . ALA A 1 334 ? 11.939 5.672 -30.497 1.00 90.25 334 ALA A O 1
ATOM 2571 N N . SER A 1 335 ? 10.384 7.276 -30.301 1.00 89.81 335 SER A N 1
ATOM 2572 C CA . SER A 1 335 ? 11.322 8.346 -29.945 1.00 89.81 335 SER A CA 1
ATOM 2573 C C . SER A 1 335 ? 12.129 8.036 -28.688 1.00 89.81 335 SER A C 1
ATOM 2575 O O . SER A 1 335 ? 13.333 8.285 -28.680 1.00 89.81 335 SER A O 1
ATOM 2577 N N . ARG A 1 336 ? 11.520 7.427 -27.663 1.00 89.44 336 ARG A N 1
ATOM 2578 C CA . ARG A 1 336 ? 12.243 7.005 -26.451 1.00 89.44 336 ARG A CA 1
ATOM 2579 C C . ARG A 1 336 ? 13.292 5.931 -26.740 1.00 89.44 336 ARG A C 1
ATOM 2581 O O . ARG A 1 336 ? 14.398 6.010 -26.209 1.00 89.44 336 ARG A O 1
ATOM 2588 N N . PHE A 1 337 ? 12.990 4.965 -27.614 1.00 90.56 337 PHE A N 1
ATOM 2589 C CA . PHE A 1 337 ? 13.991 3.990 -28.070 1.00 90.56 337 PHE A CA 1
ATOM 2590 C C . PHE A 1 337 ? 15.150 4.678 -28.794 1.00 90.56 337 PHE A C 1
ATOM 2592 O O . PHE A 1 337 ? 16.308 4.364 -28.522 1.00 90.56 337 PHE A O 1
ATOM 2599 N N . LEU A 1 338 ? 14.857 5.638 -29.675 1.00 89.44 338 LEU A N 1
ATOM 2600 C CA . LEU A 1 338 ? 15.880 6.404 -30.393 1.00 89.44 338 LEU A CA 1
ATOM 2601 C C . LEU A 1 338 ? 16.774 7.209 -29.444 1.00 89.44 338 LEU A C 1
ATOM 2603 O O . LEU A 1 338 ? 17.995 7.188 -29.595 1.00 89.44 338 LEU A O 1
ATOM 2607 N N . ASP A 1 339 ? 16.185 7.879 -28.454 1.00 89.19 339 ASP A N 1
ATOM 2608 C CA . ASP A 1 339 ? 16.924 8.698 -27.489 1.00 89.19 339 ASP A CA 1
ATOM 2609 C C . ASP A 1 339 ? 17.877 7.848 -26.650 1.00 89.19 339 ASP A C 1
ATOM 2611 O O . ASP A 1 339 ? 19.051 8.191 -26.496 1.00 89.19 339 ASP A O 1
ATOM 2615 N N . THR A 1 340 ? 17.415 6.697 -26.157 1.00 87.81 340 THR A N 1
ATOM 2616 C CA . THR A 1 340 ? 18.275 5.800 -25.383 1.00 87.81 340 THR A CA 1
ATOM 2617 C C . THR A 1 340 ? 19.288 5.063 -26.274 1.00 87.81 340 THR A C 1
ATOM 2619 O O . THR A 1 340 ? 20.388 4.785 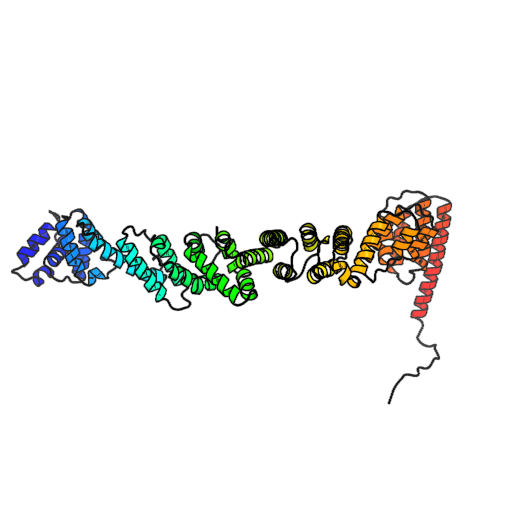-25.811 1.00 87.81 340 THR A O 1
ATOM 2622 N N . LEU A 1 341 ? 19.008 4.808 -27.561 1.00 88.69 341 LEU A N 1
ATOM 2623 C CA . LEU A 1 341 ? 20.016 4.272 -28.495 1.00 88.69 341 LEU A CA 1
ATOM 2624 C C . LEU A 1 341 ? 21.137 5.290 -28.738 1.00 88.69 341 LEU A C 1
ATOM 2626 O O . LEU A 1 341 ? 22.295 4.907 -28.890 1.00 88.69 341 LEU A O 1
ATOM 2630 N N . GLY A 1 342 ? 20.809 6.585 -28.733 1.00 85.44 342 GLY A N 1
ATOM 2631 C CA . GLY A 1 342 ? 21.774 7.673 -28.884 1.00 85.44 342 GLY A CA 1
ATOM 2632 C C . GLY A 1 342 ? 22.821 7.761 -27.767 1.00 85.44 342 GLY A C 1
ATOM 2633 O O . GLY A 1 342 ? 23.848 8.406 -27.965 1.00 85.44 342 GLY A O 1
ATOM 2634 N N . THR A 1 343 ? 22.602 7.110 -26.618 1.00 85.44 343 THR A N 1
ATOM 2635 C CA . THR A 1 343 ? 23.566 7.090 -25.500 1.00 85.44 343 THR A CA 1
ATOM 2636 C C . THR A 1 343 ? 24.566 5.932 -25.576 1.00 85.44 343 THR A C 1
ATOM 2638 O O . THR A 1 343 ? 25.571 5.940 -24.860 1.00 85.44 343 THR A O 1
ATOM 2641 N N . ALA A 1 344 ? 24.331 4.955 -26.457 1.00 84.44 344 ALA A N 1
ATOM 2642 C CA . ALA A 1 344 ? 25.209 3.808 -26.634 1.00 84.44 344 ALA A CA 1
ATOM 2643 C C . ALA A 1 344 ? 26.572 4.251 -27.191 1.00 84.44 344 ALA A C 1
ATOM 2645 O O . ALA A 1 344 ? 26.651 4.938 -28.215 1.00 84.44 344 ALA A O 1
ATOM 2646 N N . SER A 1 345 ? 27.652 3.873 -26.507 1.00 85.06 345 SER A N 1
ATOM 2647 C CA . SER A 1 345 ? 28.980 4.450 -26.768 1.00 85.06 345 SER A CA 1
ATOM 2648 C C . SER A 1 345 ? 30.154 3.505 -26.510 1.00 85.06 345 SER A C 1
ATOM 2650 O O . SER A 1 345 ? 31.303 3.920 -26.660 1.00 85.06 345 SER A O 1
ATOM 2652 N N . THR A 1 346 ? 29.902 2.238 -26.169 1.00 86.38 346 THR A N 1
ATOM 2653 C CA . THR A 1 346 ? 30.960 1.259 -25.878 1.00 86.38 346 THR A CA 1
ATOM 2654 C C . THR A 1 346 ? 30.896 0.040 -26.797 1.00 86.38 346 THR A C 1
ATOM 2656 O O . THR A 1 346 ? 29.865 -0.246 -27.403 1.00 86.38 346 THR A O 1
ATOM 2659 N N . ALA A 1 347 ? 32.016 -0.677 -26.934 1.00 84.56 347 ALA A N 1
ATOM 2660 C CA . ALA A 1 347 ? 32.103 -1.868 -27.784 1.00 84.56 347 ALA A CA 1
ATOM 2661 C C . ALA A 1 347 ? 31.143 -2.985 -27.335 1.00 84.56 347 ALA A C 1
ATOM 2663 O O . ALA A 1 347 ? 30.546 -3.663 -28.173 1.00 84.56 347 ALA A O 1
ATOM 2664 N N . ASP A 1 348 ? 30.940 -3.121 -26.023 1.00 87.69 348 ASP A N 1
ATOM 2665 C CA . ASP A 1 348 ? 30.017 -4.095 -25.432 1.00 87.69 348 ASP A CA 1
ATOM 2666 C C . ASP A 1 348 ? 28.553 -3.809 -25.802 1.00 87.69 348 ASP A C 1
ATOM 2668 O O . ASP A 1 348 ? 27.712 -4.711 -25.766 1.00 87.69 348 ASP A O 1
ATOM 2672 N N . ASP A 1 349 ? 28.243 -2.576 -26.221 1.00 88.19 349 ASP A N 1
ATOM 2673 C CA . ASP A 1 349 ? 26.887 -2.190 -26.592 1.00 88.19 349 ASP A CA 1
ATOM 2674 C C . ASP A 1 349 ? 26.475 -2.636 -28.002 1.00 88.19 349 ASP A C 1
ATOM 2676 O O . ASP A 1 349 ? 25.282 -2.735 -28.306 1.00 88.19 349 ASP A O 1
ATOM 2680 N N . ILE A 1 350 ? 27.447 -2.923 -28.875 1.00 88.62 350 ILE A N 1
ATOM 2681 C CA . ILE A 1 350 ? 27.217 -3.201 -30.302 1.00 88.62 350 ILE A CA 1
ATOM 2682 C C . ILE A 1 350 ? 26.147 -4.291 -30.524 1.00 88.62 350 ILE A C 1
ATOM 2684 O O . ILE A 1 350 ? 25.223 -4.056 -31.313 1.00 88.62 350 ILE A O 1
ATOM 2688 N N . PRO A 1 351 ? 26.196 -5.470 -29.861 1.00 88.56 351 PRO A N 1
ATOM 2689 C CA . PRO A 1 351 ? 25.259 -6.554 -30.154 1.00 88.56 351 PRO A CA 1
ATOM 2690 C C . PRO A 1 351 ? 23.804 -6.188 -29.849 1.00 88.56 351 PRO A C 1
ATOM 2692 O O . PRO A 1 351 ? 22.901 -6.503 -30.635 1.00 88.56 351 PRO A O 1
ATOM 2695 N N . TRP A 1 352 ? 23.561 -5.516 -28.720 1.00 89.00 352 TRP A N 1
ATOM 2696 C CA . TRP A 1 352 ? 22.207 -5.137 -28.331 1.00 89.00 352 TRP A CA 1
ATOM 2697 C C . TRP A 1 352 ? 21.714 -3.936 -29.137 1.00 89.00 352 TRP A C 1
ATOM 2699 O O . TRP A 1 352 ? 20.572 -3.957 -29.600 1.00 89.00 352 TRP A O 1
ATOM 2709 N N . TYR A 1 353 ? 22.585 -2.957 -29.403 1.00 90.88 353 TYR A N 1
ATOM 2710 C CA . TYR A 1 353 ? 22.271 -1.784 -30.214 1.00 90.88 353 TYR A CA 1
ATOM 2711 C C . TYR A 1 353 ? 21.760 -2.189 -31.597 1.00 90.88 353 TYR A C 1
ATOM 2713 O O . TYR A 1 353 ? 20.669 -1.791 -32.002 1.00 90.88 353 TYR A O 1
ATOM 2721 N N . VAL A 1 354 ? 22.507 -3.045 -32.306 1.00 91.12 354 VAL A N 1
ATOM 2722 C CA . VAL A 1 354 ? 22.131 -3.511 -33.650 1.00 91.12 354 VAL A CA 1
ATOM 2723 C C . VAL A 1 354 ? 20.819 -4.294 -33.616 1.00 91.12 354 VAL A C 1
ATOM 2725 O O . VAL A 1 354 ? 19.993 -4.166 -34.521 1.00 91.12 354 VAL A O 1
ATOM 2728 N N . THR A 1 355 ? 20.614 -5.106 -32.576 1.00 91.44 355 THR A N 1
ATOM 2729 C CA . THR A 1 355 ? 19.397 -5.912 -32.425 1.00 91.44 355 THR A CA 1
ATOM 2730 C C . THR A 1 355 ? 18.164 -5.027 -32.272 1.00 91.44 355 THR A C 1
ATOM 2732 O O . THR A 1 355 ? 17.184 -5.223 -32.993 1.00 91.44 355 THR A O 1
ATOM 2735 N N . VAL A 1 356 ? 18.214 -4.033 -31.381 1.00 91.88 356 VAL A N 1
ATOM 2736 C CA . VAL A 1 356 ? 17.094 -3.106 -31.172 1.00 91.88 356 VAL A CA 1
ATOM 2737 C C . VAL A 1 356 ? 16.900 -2.205 -32.390 1.00 91.88 356 VAL A C 1
ATOM 2739 O O . VAL A 1 356 ? 15.773 -2.070 -32.859 1.00 91.88 356 VAL A O 1
ATOM 2742 N N . ALA A 1 357 ? 17.980 -1.665 -32.965 1.00 92.62 357 ALA A N 1
ATOM 2743 C CA . ALA A 1 357 ? 17.928 -0.842 -34.172 1.00 92.62 357 ALA A CA 1
ATOM 2744 C C . ALA A 1 357 ? 17.245 -1.572 -35.338 1.00 92.62 357 ALA A C 1
ATOM 2746 O O . ALA A 1 357 ? 16.391 -0.999 -36.008 1.00 92.62 357 ALA A O 1
ATOM 2747 N N . ARG A 1 358 ? 17.558 -2.857 -35.554 1.00 93.06 358 ARG A N 1
ATOM 2748 C CA . ARG A 1 358 ? 16.923 -3.671 -36.601 1.00 93.06 358 ARG A CA 1
ATOM 2749 C C . ARG A 1 358 ? 15.420 -3.838 -36.381 1.00 93.06 358 ARG A C 1
ATOM 2751 O O . ARG A 1 358 ? 14.669 -3.739 -37.345 1.00 93.06 358 ARG A O 1
ATOM 2758 N N . ARG A 1 359 ? 14.986 -4.094 -35.141 1.00 93.56 359 ARG A N 1
ATOM 2759 C CA . ARG A 1 359 ? 13.554 -4.212 -34.814 1.00 93.56 359 ARG A CA 1
ATOM 2760 C C . ARG A 1 359 ? 12.834 -2.882 -34.993 1.00 93.56 359 ARG A C 1
ATOM 2762 O O . ARG A 1 359 ? 11.772 -2.847 -35.599 1.00 93.56 359 ARG A O 1
ATOM 2769 N N . LEU A 1 360 ? 13.446 -1.791 -34.538 1.00 92.31 360 LEU A N 1
ATOM 2770 C CA . LEU A 1 360 ? 12.867 -0.458 -34.650 1.00 92.31 360 LEU A CA 1
ATOM 2771 C C . LEU A 1 360 ? 12.735 -0.009 -36.111 1.00 92.31 360 LEU A C 1
ATOM 2773 O O . LEU A 1 360 ? 11.711 0.543 -36.476 1.00 92.31 360 LEU A O 1
ATOM 2777 N N . LEU A 1 361 ? 13.721 -0.298 -36.967 1.00 93.56 361 LEU A N 1
ATOM 2778 C CA . LEU A 1 361 ? 13.650 -0.008 -38.407 1.00 93.56 361 LEU A CA 1
ATOM 2779 C C . LEU A 1 361 ? 12.566 -0.806 -39.144 1.00 93.56 361 LEU A C 1
ATOM 2781 O O . LEU A 1 361 ? 12.145 -0.392 -40.221 1.00 93.56 361 LEU A O 1
ATOM 2785 N N . ALA A 1 362 ? 12.138 -1.943 -38.593 1.00 92.62 362 ALA A N 1
ATOM 2786 C CA . ALA A 1 362 ? 11.025 -2.723 -39.125 1.00 92.62 362 ALA A CA 1
ATOM 2787 C C . ALA A 1 362 ? 9.653 -2.190 -38.669 1.00 92.62 362 ALA A C 1
ATOM 2789 O O . ALA A 1 362 ? 8.635 -2.632 -39.199 1.00 92.62 362 ALA A O 1
ATOM 2790 N N . ALA A 1 363 ? 9.621 -1.256 -37.712 1.00 92.19 363 ALA A N 1
ATOM 2791 C CA . ALA A 1 363 ? 8.390 -0.731 -37.143 1.00 92.19 363 ALA A CA 1
ATOM 2792 C C . ALA A 1 363 ? 7.683 0.274 -38.074 1.00 92.19 363 ALA A C 1
ATOM 2794 O O . ALA A 1 363 ? 8.355 1.074 -38.732 1.00 92.19 363 ALA A O 1
ATOM 2795 N N . PRO A 1 364 ? 6.334 0.318 -38.092 1.00 89.94 364 PRO A N 1
ATOM 2796 C CA . PRO A 1 364 ? 5.567 1.305 -38.864 1.00 89.94 364 PRO A CA 1
ATOM 2797 C C . PRO A 1 364 ? 5.983 2.765 -38.605 1.00 89.94 364 PRO A C 1
ATOM 2799 O O . PRO A 1 364 ? 6.088 3.566 -39.538 1.00 89.94 364 PRO A O 1
ATOM 2802 N N . SER A 1 365 ? 6.284 3.094 -37.345 1.00 88.69 365 SER A N 1
ATOM 2803 C CA . SER A 1 365 ? 6.760 4.414 -36.896 1.00 88.69 365 SER A CA 1
ATOM 2804 C C . SER A 1 365 ? 8.098 4.845 -37.510 1.00 88.69 365 SER A C 1
ATOM 2806 O O . SER A 1 365 ? 8.359 6.044 -37.647 1.00 88.69 365 SER A O 1
ATOM 2808 N N . ALA A 1 366 ? 8.933 3.905 -37.966 1.00 87.62 366 ALA A N 1
ATOM 2809 C CA . ALA A 1 366 ? 10.232 4.223 -38.554 1.00 87.62 366 ALA A CA 1
ATOM 2810 C C . ALA A 1 366 ? 10.118 5.091 -39.814 1.00 87.62 366 ALA A C 1
ATOM 2812 O O . ALA A 1 366 ? 10.966 5.954 -40.034 1.00 87.62 366 ALA A O 1
ATOM 2813 N N . HIS A 1 367 ? 9.058 4.909 -40.612 1.00 86.12 367 HIS A N 1
ATOM 2814 C CA . HIS A 1 367 ? 8.811 5.721 -41.806 1.00 86.12 367 HIS A CA 1
ATOM 2815 C C . HIS A 1 367 ? 8.505 7.182 -41.469 1.00 86.12 367 HIS A C 1
ATOM 2817 O O . HIS A 1 367 ? 8.914 8.080 -42.199 1.00 86.12 367 HIS A O 1
ATOM 2823 N N . ARG A 1 368 ? 7.808 7.438 -40.358 1.00 88.81 368 ARG A N 1
ATOM 2824 C CA . ARG A 1 368 ? 7.501 8.804 -39.905 1.00 88.81 368 ARG A CA 1
ATOM 2825 C C . ARG A 1 368 ? 8.710 9.469 -39.250 1.00 88.81 368 ARG A C 1
ATOM 2827 O O . ARG A 1 368 ? 8.873 10.682 -39.344 1.00 88.81 368 ARG A O 1
ATOM 2834 N N . LEU A 1 369 ? 9.597 8.669 -38.657 1.00 87.44 369 LEU A N 1
ATOM 2835 C CA . LEU A 1 369 ? 10.828 9.105 -37.996 1.00 87.44 369 LEU A CA 1
ATOM 2836 C C . LEU A 1 369 ? 12.084 8.949 -38.876 1.00 87.44 369 LEU A C 1
ATOM 2838 O O . LEU A 1 369 ? 13.197 8.903 -38.350 1.00 87.44 369 LEU A O 1
ATOM 2842 N N . GLU A 1 370 ? 11.933 8.904 -40.206 1.00 85.81 370 GLU A N 1
ATOM 2843 C CA . GLU A 1 370 ? 12.991 8.551 -41.171 1.00 85.81 370 GLU A CA 1
ATOM 2844 C C . GLU A 1 370 ? 14.320 9.282 -40.917 1.00 85.81 370 GLU A C 1
ATOM 2846 O O . GLU A 1 370 ? 15.375 8.651 -40.826 1.00 85.81 370 GLU A O 1
ATOM 2851 N N . ALA A 1 371 ? 14.275 10.601 -40.707 1.00 86.12 371 ALA A N 1
ATOM 2852 C CA . ALA A 1 371 ? 15.470 11.410 -40.459 1.00 86.12 371 ALA A CA 1
ATOM 2853 C C . ALA A 1 371 ? 16.234 10.992 -39.187 1.00 86.12 371 ALA A C 1
ATOM 2855 O O . ALA A 1 371 ? 17.463 11.037 -39.164 1.00 86.12 371 ALA A O 1
ATOM 2856 N N . ARG A 1 372 ? 15.522 10.562 -38.137 1.00 86.81 372 ARG A N 1
ATOM 2857 C CA . ARG A 1 372 ? 16.124 10.090 -36.879 1.00 86.81 372 ARG A CA 1
ATOM 2858 C C . ARG A 1 372 ? 16.561 8.625 -36.956 1.00 86.81 372 ARG A C 1
ATOM 2860 O O . ARG A 1 372 ? 17.483 8.235 -36.247 1.00 86.81 372 ARG A O 1
ATOM 2867 N N . CYS A 1 373 ? 15.939 7.830 -37.826 1.00 88.44 373 CYS A N 1
ATOM 2868 C CA . CYS A 1 373 ? 16.272 6.423 -38.053 1.00 88.44 373 CYS A CA 1
ATOM 2869 C C . CYS A 1 373 ? 17.413 6.213 -39.066 1.00 88.44 373 CYS A C 1
ATOM 2871 O O . CYS A 1 373 ? 18.045 5.156 -39.055 1.00 88.44 373 CYS A O 1
ATOM 2873 N N . ALA A 1 374 ? 17.719 7.194 -39.923 1.00 87.38 374 ALA A N 1
ATOM 2874 C CA . ALA A 1 374 ? 18.769 7.080 -40.941 1.00 87.38 374 ALA A CA 1
ATOM 2875 C C . ALA A 1 374 ? 20.140 6.619 -40.389 1.00 87.38 374 ALA A C 1
ATOM 2877 O O . ALA A 1 374 ? 20.762 5.740 -40.998 1.00 87.38 374 ALA A O 1
ATOM 2878 N N . PRO A 1 375 ? 20.614 7.107 -39.223 1.00 87.38 375 PRO A N 1
ATOM 2879 C CA . PRO A 1 375 ? 21.865 6.619 -38.653 1.00 87.38 375 PRO A CA 1
ATOM 2880 C C . PRO A 1 375 ? 21.783 5.170 -38.141 1.00 87.38 375 PRO A C 1
ATOM 2882 O O . PRO A 1 375 ? 22.758 4.427 -38.256 1.00 87.38 375 PRO A O 1
ATOM 2885 N N . LEU A 1 376 ? 20.612 4.726 -37.665 1.00 89.62 376 LEU A N 1
ATOM 2886 C CA . LEU A 1 376 ? 20.385 3.330 -37.273 1.00 89.62 376 LEU A CA 1
ATOM 2887 C C . LEU A 1 376 ? 20.478 2.388 -38.474 1.00 89.62 376 LEU A C 1
ATOM 2889 O O . LEU A 1 376 ? 21.114 1.340 -38.387 1.00 89.62 376 LEU A O 1
ATOM 2893 N N . ALA A 1 377 ? 19.879 2.769 -39.607 1.00 90.38 377 ALA A N 1
ATOM 2894 C CA . ALA A 1 377 ? 19.939 1.980 -40.837 1.00 90.38 377 ALA A CA 1
ATOM 2895 C C . ALA A 1 377 ? 21.388 1.797 -41.309 1.00 90.38 377 ALA A C 1
ATOM 2897 O O . ALA A 1 377 ? 21.793 0.691 -41.671 1.00 90.38 377 ALA A O 1
ATOM 2898 N N . LYS A 1 378 ? 22.192 2.863 -41.221 1.00 89.56 378 LYS A N 1
ATOM 2899 C CA . LYS A 1 378 ? 23.627 2.829 -41.524 1.00 89.56 378 LYS A CA 1
ATOM 2900 C C . LYS A 1 378 ? 24.390 1.893 -40.581 1.00 89.56 378 LYS A C 1
ATOM 2902 O O . LYS A 1 378 ? 25.221 1.123 -41.051 1.00 89.56 378 LYS A O 1
ATOM 2907 N N . ALA A 1 379 ? 24.089 1.911 -39.282 1.00 90.62 379 ALA A N 1
ATOM 2908 C CA . ALA A 1 379 ? 24.718 1.018 -38.309 1.00 90.62 379 ALA A CA 1
ATOM 2909 C C . ALA A 1 379 ? 24.328 -0.462 -38.507 1.00 90.62 379 ALA A C 1
ATOM 2911 O O . ALA A 1 379 ? 25.186 -1.338 -38.432 1.00 90.62 379 ALA A O 1
ATOM 2912 N N . VAL A 1 380 ? 23.063 -0.760 -38.825 1.00 92.19 380 VAL A N 1
ATOM 2913 C CA . VAL A 1 380 ? 22.618 -2.134 -39.132 1.00 92.19 380 VAL A CA 1
ATOM 2914 C C . VAL A 1 380 ? 23.256 -2.652 -40.427 1.00 92.19 380 VAL A C 1
ATOM 2916 O O . VAL A 1 380 ? 23.676 -3.808 -40.482 1.00 92.19 380 VAL A O 1
ATOM 2919 N N . GLU A 1 381 ? 23.377 -1.807 -41.454 1.00 91.19 381 GLU A N 1
ATOM 2920 C CA . GLU A 1 381 ? 24.087 -2.148 -42.694 1.00 91.19 381 GLU A CA 1
ATOM 2921 C C . GLU A 1 381 ? 25.592 -2.349 -42.456 1.00 91.19 381 GLU A C 1
ATOM 2923 O O . GLU A 1 381 ? 26.189 -3.266 -43.023 1.00 91.19 381 GLU A O 1
ATOM 2928 N N . LEU A 1 382 ? 26.198 -1.535 -41.587 1.00 91.00 382 LEU A N 1
ATOM 2929 C CA . LEU A 1 382 ? 27.587 -1.693 -41.166 1.00 91.00 382 LEU A CA 1
ATOM 2930 C C . LEU A 1 382 ? 27.811 -3.042 -40.469 1.00 91.00 382 LEU A C 1
ATOM 2932 O O . LEU A 1 382 ? 28.709 -3.775 -40.872 1.00 91.00 382 LEU A O 1
ATOM 2936 N N . ASP A 1 383 ? 26.976 -3.413 -39.494 1.00 91.94 383 ASP A N 1
ATOM 2937 C CA . ASP A 1 383 ? 27.045 -4.730 -38.840 1.00 91.94 383 ASP A CA 1
ATOM 2938 C C . ASP A 1 383 ? 26.921 -5.877 -39.853 1.00 91.94 383 ASP A C 1
ATOM 2940 O O . ASP A 1 383 ? 27.727 -6.809 -39.837 1.00 91.94 383 ASP A O 1
ATOM 2944 N N . ARG A 1 384 ? 25.955 -5.788 -40.778 1.00 91.56 384 ARG A N 1
ATOM 2945 C CA . ARG A 1 384 ? 25.766 -6.799 -41.827 1.00 91.56 384 ARG A CA 1
ATOM 2946 C C . ARG A 1 384 ? 27.021 -6.952 -42.687 1.00 91.56 384 ARG A C 1
ATOM 2948 O O . ARG A 1 384 ? 27.475 -8.073 -42.905 1.00 91.56 384 ARG A O 1
ATOM 2955 N N . ARG A 1 385 ? 27.607 -5.843 -43.149 1.00 89.88 385 ARG A N 1
ATOM 2956 C CA . ARG A 1 385 ? 28.832 -5.866 -43.963 1.00 89.88 385 ARG A CA 1
ATOM 2957 C C . ARG A 1 385 ? 30.044 -6.368 -43.194 1.00 89.88 385 ARG A C 1
ATOM 2959 O O . ARG A 1 385 ? 30.819 -7.119 -43.769 1.00 89.88 385 ARG A O 1
ATOM 2966 N N . CYS A 1 386 ? 30.179 -6.023 -41.914 1.00 88.38 386 CYS A N 1
ATOM 2967 C CA . CYS A 1 386 ? 31.242 -6.550 -41.059 1.00 88.38 386 CYS A CA 1
ATOM 2968 C C . CYS A 1 386 ? 31.159 -8.079 -40.902 1.00 88.38 386 CYS A C 1
ATOM 2970 O O . CYS A 1 386 ? 32.190 -8.741 -40.857 1.00 88.38 386 CYS A O 1
ATOM 2972 N N . ARG A 1 387 ? 29.954 -8.665 -40.854 1.00 87.69 387 ARG A N 1
ATOM 2973 C CA . ARG A 1 387 ? 29.774 -10.130 -40.770 1.00 87.69 387 ARG A CA 1
ATOM 2974 C C . ARG A 1 387 ? 29.975 -10.851 -42.101 1.00 87.69 387 ARG A C 1
ATOM 2976 O O . ARG A 1 387 ? 30.321 -12.027 -42.111 1.00 87.69 387 ARG A O 1
ATOM 2983 N N . GLU A 1 388 ? 29.727 -10.165 -43.212 1.00 88.19 388 GLU A N 1
ATOM 2984 C CA . GLU A 1 388 ? 29.712 -10.741 -44.559 1.00 88.19 388 GLU A CA 1
ATOM 2985 C C . GLU A 1 388 ? 30.857 -10.228 -45.447 1.00 88.19 388 GLU A C 1
ATOM 2987 O O . GLU A 1 388 ? 30.705 -10.236 -46.667 1.00 88.19 388 GLU A O 1
ATOM 2992 N N . VAL A 1 389 ? 31.979 -9.768 -44.874 1.00 86.12 389 VAL A N 1
ATOM 2993 C CA . VAL A 1 389 ? 33.105 -9.198 -45.639 1.00 86.12 389 VAL A CA 1
ATOM 2994 C C . VAL A 1 389 ? 33.575 -10.172 -46.722 1.00 86.12 389 VAL A C 1
ATOM 2996 O O . VAL A 1 389 ? 34.000 -11.289 -46.426 1.00 86.12 389 VAL A O 1
ATOM 2999 N N . ARG A 1 390 ? 33.530 -9.741 -47.989 1.00 79.62 390 ARG A N 1
ATOM 3000 C CA . ARG A 1 390 ? 33.915 -10.557 -49.156 1.00 79.62 390 ARG A CA 1
ATOM 3001 C C . ARG A 1 390 ? 35.228 -10.120 -49.798 1.00 79.62 390 ARG A C 1
ATOM 3003 O O . ARG A 1 390 ? 35.742 -10.832 -50.656 1.00 79.62 390 ARG A O 1
ATOM 3010 N N . GLY A 1 391 ? 35.767 -8.962 -49.418 1.00 82.31 391 GLY A N 1
ATOM 3011 C CA . GLY A 1 391 ? 37.060 -8.481 -49.904 1.00 82.31 391 GLY A CA 1
ATOM 3012 C C . GLY A 1 391 ? 37.305 -6.992 -49.657 1.00 82.31 391 GLY A C 1
ATOM 3013 O O . GLY A 1 391 ? 36.558 -6.328 -48.941 1.00 82.31 391 GLY A O 1
ATOM 3014 N N . PHE A 1 392 ? 38.351 -6.463 -50.298 1.00 83.12 392 PHE A N 1
ATOM 3015 C CA . PHE A 1 392 ? 38.852 -5.091 -50.133 1.00 83.12 392 PHE A CA 1
ATOM 3016 C C . PHE A 1 392 ? 37.769 -3.997 -50.183 1.00 83.12 392 PHE A C 1
ATOM 3018 O O . PHE A 1 392 ? 37.751 -3.116 -49.330 1.00 83.12 392 PHE A O 1
ATOM 3025 N N . ARG A 1 393 ? 36.827 -4.069 -51.134 1.00 85.94 393 ARG A N 1
ATOM 3026 C CA . ARG A 1 393 ? 35.774 -3.046 -51.293 1.00 85.94 393 ARG A CA 1
ATOM 3027 C C . ARG A 1 393 ? 34.842 -2.931 -50.085 1.00 85.94 393 ARG A C 1
ATOM 3029 O O . ARG A 1 393 ? 34.332 -1.844 -49.822 1.00 85.94 393 ARG A O 1
ATOM 3036 N N . ASP A 1 394 ? 34.607 -4.025 -49.364 1.00 85.50 394 ASP A N 1
ATOM 3037 C CA . ASP A 1 394 ? 33.779 -3.992 -48.156 1.00 85.50 394 ASP A CA 1
ATOM 3038 C C . ASP A 1 394 ? 34.526 -3.293 -47.018 1.00 85.50 394 ASP A C 1
ATOM 3040 O O . ASP A 1 394 ? 33.946 -2.454 -46.334 1.00 85.50 394 ASP A O 1
ATOM 3044 N N . LEU A 1 395 ? 35.828 -3.558 -46.880 1.00 84.44 395 LEU A N 1
ATOM 3045 C CA . LEU A 1 395 ? 36.699 -2.921 -45.887 1.00 84.44 395 LEU A CA 1
ATOM 3046 C C . LEU A 1 395 ? 36.888 -1.425 -46.166 1.00 84.44 395 LEU A C 1
ATOM 3048 O O . LEU A 1 395 ? 36.790 -0.608 -45.255 1.00 84.44 395 LEU A O 1
ATOM 3052 N N . GLU A 1 396 ? 37.069 -1.055 -47.434 1.00 85.00 396 GLU A N 1
ATOM 3053 C CA . GLU A 1 396 ? 37.128 0.339 -47.880 1.00 85.00 396 GLU A CA 1
ATOM 3054 C C . GLU A 1 396 ? 35.813 1.080 -47.575 1.00 85.00 396 GLU A C 1
ATOM 3056 O O . GLU A 1 396 ? 35.820 2.218 -47.103 1.00 85.00 396 GLU A O 1
ATOM 3061 N N . TRP A 1 397 ? 34.664 0.432 -47.802 1.00 89.12 397 TRP A N 1
ATOM 3062 C CA . TRP A 1 397 ? 33.364 0.998 -47.445 1.00 89.12 397 TRP A CA 1
ATOM 3063 C C . TRP A 1 397 ? 33.213 1.156 -45.928 1.00 89.12 397 TRP A C 1
ATOM 3065 O O . TRP A 1 397 ? 32.762 2.210 -45.486 1.00 89.12 397 TRP A O 1
ATOM 3075 N N . ILE A 1 398 ? 33.603 0.151 -45.135 1.00 87.06 398 ILE A N 1
ATOM 3076 C CA . ILE A 1 398 ? 33.537 0.193 -43.664 1.00 87.06 398 ILE A CA 1
ATOM 3077 C C . ILE A 1 398 ? 34.382 1.355 -43.124 1.00 87.06 398 ILE A C 1
ATOM 3079 O O . ILE A 1 398 ? 33.901 2.127 -42.297 1.00 87.06 398 ILE A O 1
ATOM 3083 N N . ALA A 1 399 ? 35.601 1.541 -43.633 1.00 83.06 399 ALA A N 1
ATOM 3084 C CA . ALA A 1 399 ? 36.479 2.624 -43.192 1.00 83.06 399 ALA A CA 1
ATOM 3085 C C . ALA A 1 399 ? 35.947 4.022 -43.553 1.00 83.06 399 ALA A C 1
ATOM 3087 O O . ALA A 1 399 ? 36.151 4.967 -42.802 1.00 83.06 399 ALA A O 1
ATOM 3088 N N . ARG A 1 400 ? 35.200 4.158 -44.659 1.00 85.19 400 ARG A N 1
ATOM 3089 C CA . ARG A 1 400 ? 34.572 5.428 -45.080 1.00 85.19 400 ARG A CA 1
ATOM 3090 C C . ARG A 1 400 ? 33.372 5.857 -44.244 1.00 85.19 400 ARG A C 1
ATOM 3092 O O . ARG A 1 400 ? 32.811 6.924 -44.508 1.00 85.19 400 ARG A O 1
ATOM 3099 N N . GLN A 1 401 ? 32.904 5.037 -43.304 1.00 85.19 401 GLN A N 1
ATOM 3100 C CA . GLN A 1 401 ? 31.699 5.381 -42.564 1.00 85.19 401 GLN A CA 1
ATOM 3101 C C . GLN A 1 401 ? 31.938 6.606 -41.679 1.00 85.19 401 GLN A C 1
ATOM 3103 O O . GLN A 1 401 ? 32.686 6.562 -40.711 1.00 85.19 401 GLN A O 1
ATOM 3108 N N . ASP A 1 402 ? 31.249 7.699 -42.019 1.00 69.44 402 ASP A N 1
ATOM 3109 C CA . ASP A 1 402 ? 31.269 8.929 -41.224 1.00 69.44 402 ASP A CA 1
ATOM 3110 C C . ASP A 1 402 ? 30.808 8.681 -39.775 1.00 69.44 402 ASP A C 1
ATOM 3112 O O . ASP A 1 402 ? 29.668 8.244 -39.551 1.00 69.44 402 ASP A O 1
ATOM 3116 N N . SER A 1 403 ? 31.709 8.971 -38.831 1.00 67.00 403 SER A N 1
ATOM 3117 C CA . SER A 1 403 ? 31.549 8.861 -37.380 1.00 67.00 403 SER A CA 1
ATOM 3118 C C . SER A 1 403 ? 30.777 10.031 -36.764 1.00 67.00 403 SER A C 1
ATOM 3120 O O . SER A 1 403 ? 30.300 9.909 -35.636 1.00 67.00 403 SER A O 1
ATOM 3122 N N . ALA A 1 404 ? 30.593 11.141 -37.489 1.00 63.53 404 ALA A N 1
ATOM 3123 C CA . ALA A 1 404 ? 29.910 12.328 -36.975 1.00 63.53 404 ALA A CA 1
ATOM 3124 C C . ALA A 1 404 ? 28.394 12.128 -36.792 1.00 63.53 404 ALA A C 1
ATOM 3126 O O . ALA A 1 404 ? 27.767 12.846 -36.016 1.00 63.53 404 ALA A O 1
ATOM 3127 N N . ALA A 1 405 ? 27.796 11.152 -37.486 1.00 63.34 405 ALA A N 1
ATOM 3128 C CA . ALA A 1 405 ? 26.350 10.927 -37.472 1.00 63.34 405 ALA A CA 1
ATOM 3129 C C . ALA A 1 405 ? 25.849 10.152 -36.238 1.00 63.34 405 ALA A C 1
ATOM 3131 O O . ALA A 1 405 ? 24.711 10.350 -35.814 1.00 63.34 405 ALA A O 1
ATOM 3132 N N . THR A 1 406 ? 26.651 9.247 -35.660 1.00 74.88 406 THR A N 1
ATOM 3133 C CA . THR A 1 406 ? 26.300 8.508 -34.429 1.00 74.88 406 THR A CA 1
ATOM 3134 C C . THR A 1 406 ? 27.557 7.961 -33.747 1.00 74.88 406 THR A C 1
ATOM 3136 O O . THR A 1 406 ? 28.320 7.258 -34.415 1.00 74.88 406 THR A O 1
ATOM 3139 N N . PRO A 1 407 ? 27.742 8.170 -32.426 1.00 82.50 407 PRO A N 1
ATOM 3140 C CA . PRO A 1 407 ? 28.880 7.628 -31.677 1.00 82.50 407 PRO A CA 1
ATOM 3141 C C . PRO A 1 407 ? 29.072 6.118 -31.868 1.00 82.50 407 PRO A C 1
ATOM 3143 O O . PRO A 1 407 ? 30.192 5.655 -32.059 1.00 82.50 407 PRO A O 1
ATOM 3146 N N . MET A 1 408 ? 27.978 5.352 -31.921 1.00 87.06 408 MET A N 1
ATOM 3147 C CA . MET A 1 408 ? 28.020 3.902 -32.123 1.00 87.06 408 MET A CA 1
ATOM 3148 C C . MET A 1 408 ? 28.677 3.477 -33.444 1.00 87.06 408 MET A C 1
ATOM 3150 O O . MET A 1 408 ? 29.401 2.490 -33.470 1.00 87.06 408 MET A O 1
ATOM 3154 N N . ILE A 1 409 ? 28.500 4.226 -34.538 1.00 87.00 409 ILE A N 1
ATOM 3155 C CA . ILE A 1 409 ? 29.164 3.906 -35.816 1.00 87.00 409 ILE A CA 1
ATOM 3156 C C . ILE A 1 409 ? 30.686 4.002 -35.652 1.00 87.00 409 ILE A C 1
ATOM 3158 O O . ILE A 1 409 ? 31.413 3.130 -36.126 1.00 87.00 409 ILE A O 1
ATOM 3162 N N . ALA A 1 410 ? 31.166 5.014 -34.924 1.00 83.94 410 ALA A N 1
ATOM 3163 C CA . ALA A 1 410 ? 32.583 5.162 -34.603 1.00 83.94 410 ALA A CA 1
ATOM 3164 C C . ALA A 1 410 ? 33.084 4.026 -33.693 1.00 83.94 410 ALA A C 1
ATOM 3166 O O . ALA A 1 410 ? 34.184 3.506 -33.853 1.00 83.94 410 ALA A O 1
ATOM 3167 N N . VAL A 1 411 ? 32.277 3.584 -32.738 1.00 86.44 411 VAL A N 1
ATOM 3168 C CA . VAL A 1 411 ? 32.653 2.453 -31.883 1.00 86.44 411 VAL A CA 1
ATOM 3169 C C . VAL A 1 411 ? 32.738 1.163 -32.701 1.00 86.44 411 VAL A C 1
ATOM 3171 O O . VAL A 1 411 ? 33.712 0.423 -32.586 1.00 86.44 411 VAL A O 1
ATOM 3174 N N . MET A 1 412 ? 31.762 0.911 -33.574 1.00 88.94 412 MET A N 1
ATOM 3175 C CA . MET A 1 412 ? 31.726 -0.266 -34.443 1.00 88.94 412 MET A CA 1
ATOM 3176 C C . MET A 1 412 ? 32.910 -0.307 -35.407 1.00 88.94 412 MET A C 1
ATOM 3178 O O . MET A 1 412 ? 33.552 -1.347 -35.519 1.00 88.94 412 MET A O 1
ATOM 3182 N N . VAL A 1 413 ? 33.235 0.804 -36.077 1.00 86.56 413 VAL A N 1
ATOM 3183 C CA . VAL A 1 413 ? 34.396 0.856 -36.979 1.00 86.56 413 VAL A CA 1
ATOM 3184 C C . VAL A 1 413 ? 35.692 0.663 -36.192 1.00 86.56 413 VAL A C 1
ATOM 3186 O O . VAL A 1 413 ? 36.507 -0.163 -36.587 1.00 86.56 413 VAL A O 1
ATOM 3189 N N . ALA A 1 414 ? 35.869 1.334 -35.051 1.00 82.62 414 ALA A N 1
ATOM 3190 C CA . ALA A 1 414 ? 37.085 1.193 -34.248 1.00 82.62 414 ALA A CA 1
ATOM 3191 C C . ALA A 1 414 ? 37.258 -0.213 -33.652 1.00 82.62 414 ALA A C 1
ATOM 3193 O O . ALA A 1 414 ? 38.384 -0.654 -33.452 1.00 82.62 414 ALA A O 1
ATOM 3194 N N . THR A 1 415 ? 36.160 -0.921 -33.388 1.00 84.81 415 THR A N 1
ATOM 3195 C CA . THR A 1 415 ? 36.182 -2.244 -32.751 1.00 84.81 415 THR A CA 1
ATOM 3196 C C . THR A 1 415 ? 36.273 -3.380 -33.770 1.00 84.81 415 THR A C 1
ATOM 3198 O O . THR A 1 415 ? 37.052 -4.308 -33.589 1.00 84.81 415 THR A O 1
ATOM 3201 N N . LEU A 1 416 ? 35.475 -3.329 -34.843 1.00 85.81 416 LEU A N 1
ATOM 3202 C CA . LEU A 1 416 ? 35.305 -4.445 -35.781 1.00 85.81 416 LEU A CA 1
ATOM 3203 C C . LEU A 1 416 ? 36.297 -4.394 -36.948 1.00 85.81 416 LEU A C 1
ATOM 3205 O O . LEU A 1 416 ? 36.792 -5.437 -37.372 1.00 85.81 416 LEU A O 1
ATOM 3209 N N . LEU A 1 417 ? 36.597 -3.202 -37.480 1.00 84.56 417 LEU A N 1
ATOM 3210 C CA . LEU A 1 417 ? 37.468 -3.063 -38.653 1.00 84.56 417 LEU A CA 1
ATOM 3211 C C . LEU A 1 417 ? 38.886 -3.615 -38.416 1.00 84.56 417 LEU A C 1
ATOM 3213 O O . LEU A 1 417 ? 39.393 -4.276 -39.324 1.00 84.56 417 LEU A O 1
ATOM 3217 N N . PRO A 1 418 ? 39.522 -3.426 -37.240 1.00 80.00 418 PRO A N 1
ATOM 3218 C CA . PRO A 1 418 ? 40.830 -4.012 -36.976 1.00 80.00 418 PRO A CA 1
ATOM 3219 C C . PRO A 1 418 ? 40.912 -5.524 -37.168 1.00 80.00 418 PRO A C 1
ATOM 3221 O O . PRO A 1 418 ? 41.787 -6.008 -37.885 1.00 80.00 418 PRO A O 1
ATOM 3224 N N . ASP A 1 419 ? 39.980 -6.260 -36.562 1.00 78.81 419 ASP A N 1
ATOM 3225 C CA . ASP A 1 419 ? 39.951 -7.723 -36.626 1.00 78.81 419 ASP A CA 1
ATOM 3226 C C . ASP A 1 419 ? 39.713 -8.200 -38.066 1.00 78.81 419 ASP A C 1
ATOM 3228 O O . ASP A 1 419 ? 40.348 -9.149 -38.533 1.00 78.81 419 ASP A O 1
ATOM 3232 N N . LEU A 1 420 ? 38.859 -7.488 -38.808 1.00 83.50 420 LEU A N 1
ATOM 3233 C CA . LEU A 1 420 ? 38.583 -7.776 -40.214 1.00 83.50 420 LEU A CA 1
ATOM 3234 C C . LEU A 1 420 ? 39.794 -7.504 -41.119 1.00 83.50 420 LEU A C 1
ATOM 3236 O O . LEU A 1 420 ? 40.044 -8.278 -42.042 1.00 83.50 420 LEU A O 1
ATOM 3240 N N . LEU A 1 421 ? 40.565 -6.443 -40.859 1.00 77.50 421 LEU A N 1
ATOM 3241 C CA . LEU A 1 421 ? 41.777 -6.121 -41.621 1.00 77.50 421 LEU A CA 1
ATOM 3242 C C . LEU A 1 421 ? 42.904 -7.128 -41.386 1.00 77.50 421 LEU A C 1
ATOM 3244 O O . LEU A 1 421 ? 43.598 -7.496 -42.334 1.00 77.50 421 LEU A O 1
ATOM 3248 N N . ILE A 1 422 ? 43.077 -7.587 -40.144 1.00 73.56 422 ILE A N 1
ATOM 3249 C CA . ILE A 1 422 ? 44.093 -8.590 -39.795 1.00 73.56 422 ILE A CA 1
ATOM 3250 C C . ILE A 1 422 ? 43.765 -9.934 -40.464 1.00 73.56 422 ILE A C 1
ATOM 3252 O O . ILE A 1 422 ? 44.650 -10.572 -41.036 1.00 73.56 422 ILE A O 1
ATOM 3256 N N . GLY A 1 423 ? 42.494 -10.347 -40.435 1.00 71.38 423 GLY A N 1
ATOM 3257 C CA . GLY A 1 423 ? 42.050 -11.632 -40.984 1.00 71.38 423 GLY A CA 1
ATOM 3258 C C . GLY A 1 423 ? 41.903 -11.686 -42.510 1.00 71.38 423 GLY A C 1
ATOM 3259 O O . GLY A 1 423 ? 41.810 -12.779 -43.071 1.00 71.38 423 GLY A O 1
ATOM 3260 N N . ALA A 1 424 ? 41.871 -10.544 -43.204 1.00 74.44 424 ALA A N 1
ATOM 3261 C CA . ALA A 1 424 ? 41.634 -10.506 -44.645 1.00 74.44 424 ALA A CA 1
ATOM 3262 C C . ALA A 1 424 ? 42.911 -10.789 -45.475 1.00 74.44 424 ALA A C 1
ATOM 3264 O O . ALA A 1 424 ? 43.996 -10.290 -45.151 1.00 74.44 424 ALA A O 1
ATOM 3265 N N . PRO A 1 425 ? 42.809 -11.544 -46.590 1.00 72.25 425 PRO A N 1
ATOM 3266 C CA . PRO A 1 425 ? 43.914 -11.761 -47.523 1.00 72.25 425 PRO A CA 1
ATOM 3267 C C . PRO A 1 425 ? 44.077 -10.547 -48.456 1.00 72.25 425 PRO A C 1
ATOM 3269 O O . PRO A 1 425 ? 43.704 -10.598 -49.627 1.00 72.25 425 PRO A O 1
ATOM 3272 N N . LEU A 1 426 ? 44.587 -9.438 -47.916 1.00 72.12 426 LEU A N 1
ATOM 3273 C CA . LEU A 1 426 ? 44.848 -8.195 -48.648 1.00 72.12 426 LEU A CA 1
ATOM 3274 C C . LEU A 1 426 ? 46.333 -8.029 -48.978 1.00 72.12 426 LEU A C 1
ATOM 3276 O O . LEU A 1 426 ? 47.199 -8.446 -48.203 1.00 72.12 426 LEU A O 1
ATOM 3280 N N . ASP A 1 427 ? 46.615 -7.364 -50.097 1.00 71.88 427 ASP A N 1
ATOM 3281 C CA . ASP A 1 427 ? 47.958 -6.866 -50.398 1.00 71.88 427 ASP A CA 1
ATOM 3282 C C . ASP A 1 427 ? 48.283 -5.579 -49.595 1.00 71.88 427 ASP A C 1
ATOM 3284 O O . ASP A 1 427 ? 47.381 -4.945 -49.033 1.00 71.88 427 ASP A O 1
ATOM 3288 N N . PRO A 1 428 ? 49.567 -5.190 -49.472 1.00 66.25 428 PRO A N 1
ATOM 3289 C CA . PRO A 1 428 ? 49.963 -4.023 -48.680 1.00 66.25 428 PRO A CA 1
ATOM 3290 C C . PRO A 1 428 ? 49.328 -2.698 -49.134 1.00 66.25 428 PRO A C 1
ATOM 3292 O O . PRO A 1 428 ? 48.956 -1.888 -48.286 1.00 66.25 428 PRO A O 1
ATOM 3295 N N . ASP A 1 429 ? 49.144 -2.491 -50.440 1.00 68.25 429 ASP A N 1
ATOM 3296 C CA . ASP A 1 429 ? 48.573 -1.253 -50.991 1.00 68.25 429 ASP A CA 1
ATOM 3297 C C . ASP A 1 429 ? 47.083 -1.118 -50.639 1.00 68.25 429 ASP A C 1
ATOM 3299 O O . ASP A 1 429 ? 46.595 -0.031 -50.306 1.00 68.25 429 ASP A O 1
ATOM 3303 N N . GLN A 1 430 ? 46.356 -2.236 -50.644 1.00 75.38 430 GLN A N 1
ATOM 3304 C CA . GLN A 1 430 ? 44.972 -2.322 -50.184 1.00 75.38 430 GLN A CA 1
ATOM 3305 C C . GLN A 1 430 ? 44.853 -2.031 -48.686 1.00 75.38 430 GLN A C 1
ATOM 3307 O O . GLN A 1 430 ? 43.941 -1.318 -48.264 1.00 75.38 430 GLN A O 1
ATOM 3312 N N . VAL A 1 431 ? 45.777 -2.533 -47.866 1.00 71.38 431 VAL A N 1
ATOM 3313 C CA . VAL A 1 431 ? 45.789 -2.230 -46.428 1.00 71.38 431 VAL A CA 1
ATOM 3314 C C . VAL A 1 431 ? 46.018 -0.733 -46.197 1.00 71.38 431 VAL A C 1
ATOM 3316 O O . VAL A 1 431 ? 45.229 -0.108 -45.490 1.00 71.38 431 VAL A O 1
ATOM 3319 N N . CYS A 1 432 ? 47.013 -0.129 -46.854 1.00 70.25 432 CYS A N 1
ATOM 3320 C CA . CYS A 1 432 ? 47.271 1.315 -46.775 1.00 70.25 432 CYS A CA 1
ATOM 3321 C C . CYS A 1 432 ? 46.058 2.149 -47.217 1.00 70.25 432 CYS A C 1
ATOM 3323 O O . CYS A 1 432 ? 45.670 3.089 -46.527 1.00 70.25 432 CYS A O 1
ATOM 3325 N N . SER A 1 433 ? 45.394 1.754 -48.306 1.00 77.19 433 SER A N 1
ATOM 3326 C CA . SER A 1 433 ? 44.200 2.445 -48.812 1.00 77.19 433 SER A CA 1
ATOM 3327 C C . SER A 1 433 ? 43.033 2.435 -47.816 1.00 77.19 433 SER A C 1
ATOM 3329 O O . SER A 1 433 ? 42.273 3.397 -47.744 1.00 77.19 433 SER A O 1
ATOM 3331 N N . VAL A 1 434 ? 42.863 1.365 -47.030 1.00 77.88 434 VAL A N 1
ATOM 3332 C CA . VAL A 1 434 ? 41.825 1.316 -45.982 1.00 77.88 434 VAL A CA 1
ATOM 3333 C C . VAL A 1 434 ? 42.234 2.173 -44.783 1.00 77.88 434 VAL A C 1
ATOM 3335 O O . VAL A 1 434 ? 41.411 2.915 -44.249 1.00 77.88 434 VAL A O 1
ATOM 3338 N N . LEU A 1 435 ? 43.508 2.122 -44.394 1.00 74.88 435 LEU A N 1
ATOM 3339 C CA . LEU A 1 435 ? 44.067 2.915 -43.297 1.00 74.88 435 LEU A CA 1
ATOM 3340 C C . LEU A 1 435 ? 43.983 4.426 -43.562 1.00 74.88 435 LEU A C 1
ATOM 3342 O O . LEU A 1 435 ? 43.733 5.184 -42.629 1.00 74.88 435 LEU A O 1
ATOM 3346 N N . GLU A 1 436 ? 44.096 4.866 -44.822 1.00 73.38 436 GLU A N 1
ATOM 3347 C CA . GLU A 1 436 ? 43.852 6.259 -45.244 1.00 73.38 436 GLU A CA 1
ATOM 3348 C C . GLU A 1 436 ? 42.480 6.790 -44.846 1.00 73.38 436 GLU A C 1
ATOM 3350 O O . GLU A 1 436 ? 42.305 7.993 -44.617 1.00 73.38 436 GLU A O 1
ATOM 3355 N N . LEU A 1 437 ? 41.502 5.897 -44.808 1.00 78.31 437 LEU A N 1
ATOM 3356 C CA . LEU A 1 437 ? 40.101 6.229 -44.622 1.00 78.31 437 LEU A CA 1
ATOM 3357 C C . LEU A 1 437 ? 39.708 6.172 -43.140 1.00 78.31 437 LEU A C 1
ATOM 3359 O O . LEU A 1 437 ? 38.652 6.682 -42.778 1.00 78.31 437 LEU A O 1
ATOM 3363 N N . MET A 1 438 ? 40.563 5.613 -42.277 1.00 76.00 438 MET A N 1
ATOM 3364 C CA . MET A 1 438 ? 40.313 5.499 -40.843 1.00 76.00 438 MET A CA 1
ATOM 3365 C C . MET A 1 438 ? 40.557 6.825 -40.109 1.00 76.00 438 MET A C 1
ATOM 3367 O O . MET A 1 438 ? 41.477 7.590 -40.399 1.00 76.00 438 MET A O 1
ATOM 3371 N N . TYR A 1 439 ? 39.742 7.097 -39.095 1.00 75.88 439 TYR A N 1
ATOM 3372 C CA . TYR A 1 439 ? 39.975 8.192 -38.150 1.00 75.88 439 TYR A CA 1
ATOM 3373 C C . TYR A 1 439 ? 40.918 7.741 -37.014 1.00 75.88 439 TYR A C 1
ATOM 3375 O O . TYR A 1 439 ? 41.103 6.535 -36.812 1.00 75.88 439 TYR A O 1
ATOM 3383 N N . PRO A 1 440 ? 41.516 8.683 -36.253 1.00 74.06 440 PRO A N 1
ATOM 3384 C CA . PRO A 1 440 ? 42.579 8.380 -35.289 1.00 74.06 440 PRO A CA 1
ATOM 3385 C C . PRO A 1 440 ? 42.242 7.293 -34.261 1.00 74.06 440 PRO A C 1
ATOM 3387 O O . PRO A 1 440 ? 43.077 6.437 -33.991 1.00 74.06 440 PRO A O 1
ATOM 3390 N N . ASP A 1 441 ? 41.024 7.264 -33.715 1.00 70.00 441 ASP A N 1
ATOM 3391 C CA . ASP A 1 441 ? 40.668 6.279 -32.683 1.00 70.00 441 ASP A CA 1
ATOM 3392 C C . ASP A 1 441 ? 40.563 4.849 -33.232 1.00 70.00 441 ASP A C 1
ATOM 3394 O O . ASP A 1 441 ? 41.024 3.906 -32.588 1.00 70.00 441 ASP A O 1
ATOM 3398 N N . ALA A 1 442 ? 40.039 4.676 -34.451 1.00 70.38 442 ALA A N 1
ATOM 3399 C CA . ALA A 1 442 ? 40.049 3.374 -35.114 1.00 70.38 442 ALA A CA 1
ATOM 3400 C C . ALA A 1 442 ? 41.478 2.919 -35.443 1.00 70.38 442 ALA A C 1
ATOM 3402 O O . ALA A 1 442 ? 41.783 1.731 -35.347 1.00 70.38 442 ALA A O 1
ATOM 3403 N N . MET A 1 443 ? 42.369 3.859 -35.780 1.00 74.81 443 MET A N 1
ATOM 3404 C CA . MET A 1 443 ? 43.793 3.576 -35.977 1.00 74.81 443 MET A CA 1
ATOM 3405 C C . MET A 1 443 ? 44.452 3.091 -34.679 1.00 74.81 443 MET A C 1
ATOM 3407 O O . MET A 1 443 ? 45.122 2.063 -34.683 1.00 74.81 443 MET A O 1
ATOM 3411 N N . ARG A 1 444 ? 44.223 3.771 -33.547 1.00 74.75 444 ARG A N 1
ATOM 3412 C CA . ARG A 1 444 ? 44.754 3.344 -32.236 1.00 74.75 444 ARG A CA 1
ATOM 3413 C C . ARG A 1 444 ? 44.282 1.943 -31.857 1.00 74.75 444 ARG A C 1
ATOM 3415 O O . ARG A 1 444 ? 45.089 1.120 -31.427 1.00 74.75 444 ARG A O 1
ATOM 3422 N N . ALA A 1 445 ? 42.997 1.649 -32.063 1.00 72.50 445 ALA A N 1
ATOM 3423 C CA . ALA A 1 445 ? 42.440 0.321 -31.818 1.00 72.50 445 ALA A CA 1
ATOM 3424 C C . ALA A 1 445 ? 43.079 -0.750 -32.720 1.00 72.50 445 ALA A C 1
ATOM 3426 O O . ALA A 1 445 ? 43.433 -1.826 -32.235 1.00 72.50 445 ALA A O 1
ATOM 3427 N N . PHE A 1 446 ? 43.311 -0.437 -34.000 1.00 73.38 446 PHE A N 1
ATOM 3428 C CA . PHE A 1 446 ? 44.037 -1.312 -34.921 1.00 73.38 446 PHE A CA 1
ATOM 3429 C C . PHE A 1 446 ? 45.451 -1.635 -34.438 1.00 73.38 446 PHE A C 1
ATOM 3431 O O . PHE A 1 446 ? 45.822 -2.805 -34.374 1.00 73.38 446 PHE A O 1
ATOM 3438 N N . LEU A 1 447 ? 46.210 -0.625 -34.013 1.00 71.38 447 LEU A N 1
ATOM 3439 C CA . LEU A 1 447 ? 47.564 -0.816 -33.490 1.00 71.38 447 LEU A CA 1
ATOM 3440 C C . LEU A 1 447 ? 47.575 -1.637 -32.203 1.00 71.38 447 LEU A C 1
ATOM 3442 O O . LEU A 1 447 ? 48.380 -2.554 -32.062 1.00 71.38 447 LEU A O 1
ATOM 3446 N N . ALA A 1 448 ? 46.659 -1.356 -31.275 1.00 72.94 448 ALA A N 1
ATOM 3447 C CA . ALA A 1 448 ? 46.528 -2.132 -30.047 1.00 72.94 448 ALA A CA 1
ATOM 3448 C C . ALA A 1 448 ? 46.233 -3.611 -30.340 1.00 72.94 448 ALA A C 1
ATOM 3450 O O . ALA A 1 448 ? 46.804 -4.499 -29.704 1.00 72.94 448 ALA A O 1
ATOM 3451 N N . ARG A 1 449 ? 45.378 -3.885 -31.331 1.00 71.31 449 ARG A N 1
ATOM 3452 C CA . ARG A 1 449 ? 45.021 -5.247 -31.729 1.00 71.31 449 ARG A CA 1
ATOM 3453 C C . ARG A 1 449 ? 46.161 -5.971 -32.430 1.00 71.31 449 ARG A C 1
ATOM 3455 O O . ARG A 1 449 ? 46.398 -7.143 -32.151 1.00 71.31 449 ARG A O 1
ATOM 3462 N N . LEU A 1 450 ? 46.901 -5.250 -33.264 1.00 69.00 450 LEU A N 1
ATOM 3463 C CA . LEU A 1 450 ? 48.083 -5.749 -33.947 1.00 69.00 450 LEU A CA 1
ATOM 3464 C C . LEU A 1 450 ? 49.206 -6.124 -32.962 1.00 69.00 450 LEU A C 1
ATOM 3466 O O . LEU A 1 450 ? 49.832 -7.160 -33.146 1.00 69.00 450 LEU A O 1
ATOM 3470 N N . ARG A 1 451 ? 49.388 -5.368 -31.865 1.00 68.25 451 ARG A N 1
ATOM 3471 C CA . ARG A 1 451 ? 50.303 -5.745 -30.760 1.00 68.25 451 ARG A CA 1
ATOM 3472 C C . ARG A 1 451 ? 49.882 -7.014 -30.020 1.00 68.25 451 ARG A C 1
ATOM 3474 O O . ARG A 1 451 ? 50.729 -7.714 -29.477 1.00 68.25 451 ARG A O 1
ATOM 3481 N N . ALA A 1 452 ? 48.576 -7.251 -29.909 1.00 67.12 452 ALA A N 1
ATOM 3482 C CA . ALA A 1 452 ? 48.016 -8.364 -29.144 1.00 67.12 452 ALA A CA 1
ATOM 3483 C C . ALA A 1 452 ? 47.905 -9.665 -29.957 1.00 67.12 452 ALA A C 1
ATOM 3485 O O . ALA A 1 452 ? 47.702 -10.730 -29.370 1.00 67.12 452 ALA A O 1
ATOM 3486 N N . ALA A 1 453 ? 48.004 -9.594 -31.287 1.00 63.09 453 ALA A N 1
ATOM 3487 C CA . ALA A 1 453 ? 48.032 -10.768 -32.146 1.00 63.09 453 ALA A CA 1
ATOM 3488 C C . ALA A 1 453 ? 49.336 -11.561 -31.909 1.00 63.09 453 ALA A C 1
ATOM 3490 O O . ALA A 1 453 ? 50.402 -10.951 -31.788 1.00 63.09 453 ALA A O 1
ATOM 3491 N N . PRO A 1 454 ? 49.292 -12.906 -31.822 1.00 57.31 454 PRO A N 1
ATOM 3492 C CA . PRO A 1 454 ? 50.512 -13.699 -31.753 1.00 57.31 454 PRO A CA 1
ATOM 3493 C C . PRO A 1 454 ? 51.372 -13.413 -32.994 1.00 57.31 454 PRO A C 1
ATOM 3495 O O . PRO A 1 454 ? 50.814 -13.215 -34.077 1.00 57.31 454 PRO A O 1
ATOM 3498 N N . PRO A 1 455 ? 52.711 -13.381 -32.865 1.00 56.91 455 PRO A N 1
ATOM 3499 C CA . PRO A 1 455 ? 53.596 -13.235 -34.007 1.00 56.91 455 PRO A CA 1
ATOM 3500 C C . PRO A 1 455 ? 53.521 -14.516 -34.836 1.00 56.91 455 PRO A C 1
ATOM 3502 O O . PRO A 1 455 ? 54.349 -15.417 -34.708 1.00 56.91 455 PRO A O 1
ATOM 3505 N N . ASP A 1 456 ? 52.515 -14.617 -35.697 1.00 48.00 456 ASP A N 1
ATOM 3506 C CA . ASP A 1 456 ? 52.572 -15.530 -36.821 1.00 48.00 456 ASP A CA 1
ATOM 3507 C C . ASP A 1 456 ? 53.663 -14.960 -37.726 1.00 48.00 456 ASP A C 1
ATOM 3509 O O . ASP A 1 456 ? 53.438 -14.015 -38.481 1.00 48.00 456 ASP A O 1
ATOM 3513 N N . GLY A 1 457 ? 54.884 -15.478 -37.552 1.00 46.19 457 GLY A N 1
ATOM 3514 C CA . GLY A 1 457 ? 56.136 -15.039 -38.178 1.00 46.19 457 GLY A CA 1
ATOM 3515 C C . GLY A 1 457 ? 56.192 -15.221 -39.698 1.00 46.19 457 GLY A C 1
ATOM 3516 O O . GLY A 1 457 ? 57.221 -15.611 -40.241 1.00 46.19 457 GLY A O 1
ATOM 3517 N N . GLY A 1 458 ? 55.084 -14.980 -40.393 1.00 51.34 458 GLY A N 1
ATOM 3518 C CA . GLY A 1 458 ? 55.011 -14.897 -41.836 1.00 51.34 458 GLY A CA 1
ATOM 3519 C C . GLY A 1 458 ? 55.414 -13.508 -42.323 1.00 51.34 458 GLY A C 1
ATOM 3520 O O . GLY A 1 458 ? 54.897 -12.489 -41.868 1.00 51.34 458 GLY A O 1
ATOM 3521 N N . GLU A 1 459 ? 56.287 -13.488 -43.323 1.00 49.41 459 GLU A N 1
ATOM 3522 C CA . GLU A 1 459 ? 56.748 -12.320 -44.084 1.00 49.41 459 GLU A CA 1
ATOM 3523 C C . GLU A 1 459 ? 55.600 -11.357 -44.462 1.00 49.41 459 GLU A C 1
ATOM 3525 O O . GLU A 1 459 ? 55.722 -10.146 -44.313 1.00 49.41 459 GLU A O 1
ATOM 3530 N N . ALA A 1 460 ? 54.419 -11.888 -44.803 1.00 52.00 460 ALA A N 1
ATOM 3531 C CA . ALA A 1 460 ? 53.229 -11.111 -45.159 1.00 52.00 460 ALA A CA 1
ATOM 3532 C C . ALA A 1 460 ? 52.606 -10.285 -44.012 1.00 52.00 460 ALA A C 1
ATOM 3534 O O . ALA A 1 460 ? 51.888 -9.321 -44.289 1.00 52.00 460 ALA A O 1
ATOM 3535 N N . ALA A 1 461 ? 52.823 -10.651 -42.745 1.00 54.44 461 ALA A N 1
ATOM 3536 C CA . ALA A 1 461 ? 52.388 -9.852 -41.596 1.00 54.44 461 ALA A CA 1
ATOM 3537 C C . ALA A 1 461 ? 53.360 -8.685 -41.362 1.00 54.44 461 ALA A C 1
ATOM 3539 O O . ALA A 1 461 ? 52.933 -7.540 -41.228 1.00 54.44 461 ALA A O 1
ATOM 3540 N N . LEU A 1 462 ? 54.668 -8.953 -41.434 1.00 53.09 462 LEU A N 1
ATOM 3541 C CA . LEU A 1 462 ? 55.727 -7.948 -41.292 1.00 53.09 462 LEU A CA 1
ATOM 3542 C C . LEU A 1 462 ? 55.712 -6.909 -42.427 1.00 53.09 462 LEU A C 1
ATOM 3544 O O . LEU A 1 462 ? 55.844 -5.716 -42.157 1.00 53.09 462 LEU A O 1
ATOM 3548 N N . THR A 1 463 ? 55.476 -7.316 -43.682 1.00 54.28 463 THR A N 1
ATOM 3549 C CA . THR A 1 463 ? 55.338 -6.382 -44.817 1.00 54.28 463 THR A CA 1
ATOM 3550 C C . THR A 1 463 ? 54.100 -5.493 -44.682 1.00 54.28 463 THR A C 1
ATOM 3552 O O . THR A 1 463 ? 54.165 -4.303 -44.989 1.00 54.28 463 THR A O 1
ATOM 3555 N N . ARG A 1 464 ? 52.983 -6.033 -44.170 1.00 56.56 464 ARG A N 1
ATOM 3556 C CA . ARG A 1 464 ? 51.779 -5.240 -43.872 1.00 56.56 464 ARG A CA 1
ATOM 3557 C C . ARG A 1 464 ? 52.062 -4.203 -42.785 1.00 56.56 464 ARG A C 1
ATOM 3559 O O . ARG A 1 464 ? 51.759 -3.033 -42.986 1.00 56.56 464 ARG A O 1
ATOM 3566 N N . ILE A 1 465 ? 52.714 -4.601 -41.693 1.00 58.28 465 ILE A N 1
ATOM 3567 C CA . ILE A 1 465 ? 53.078 -3.724 -40.566 1.00 58.28 465 ILE A CA 1
ATOM 3568 C C . ILE A 1 465 ? 54.040 -2.603 -40.993 1.00 58.28 465 ILE A C 1
ATOM 3570 O O . ILE A 1 465 ? 53.865 -1.454 -40.593 1.00 58.28 465 ILE A O 1
ATOM 3574 N N . ALA A 1 466 ? 55.026 -2.908 -41.838 1.00 57.84 466 ALA A N 1
ATOM 3575 C CA . ALA A 1 466 ? 55.962 -1.917 -42.366 1.00 57.84 466 ALA A CA 1
ATOM 3576 C C . ALA A 1 466 ? 55.289 -0.884 -43.287 1.00 57.84 466 ALA A C 1
ATOM 3578 O O . ALA A 1 466 ? 55.576 0.308 -43.182 1.00 57.84 466 ALA A O 1
ATOM 3579 N N . GLY A 1 467 ? 54.366 -1.329 -44.150 1.00 60.22 467 GLY A N 1
ATOM 3580 C CA . GLY A 1 467 ? 53.564 -0.442 -45.001 1.00 60.22 467 GLY A CA 1
ATOM 3581 C C . GLY A 1 467 ? 52.649 0.477 -44.187 1.00 60.22 467 GLY A C 1
ATOM 3582 O O . GLY A 1 467 ? 52.622 1.682 -44.427 1.00 60.22 467 GLY A O 1
ATOM 3583 N N . VAL A 1 468 ? 51.987 -0.069 -43.158 1.00 61.12 468 VAL A N 1
ATOM 3584 C CA . VAL A 1 468 ? 51.183 0.697 -42.185 1.00 61.12 468 VAL A CA 1
ATOM 3585 C C . VAL A 1 468 ? 52.022 1.782 -41.506 1.00 61.12 468 VAL A C 1
ATOM 3587 O O . VAL A 1 468 ? 51.551 2.906 -41.349 1.00 61.12 468 VAL A O 1
ATOM 3590 N N . PHE A 1 469 ? 53.253 1.457 -41.101 1.00 60.34 469 PHE A N 1
ATOM 3591 C CA . PHE A 1 469 ? 54.123 2.366 -40.359 1.00 60.34 469 PHE A CA 1
ATOM 3592 C C . PHE A 1 469 ? 54.521 3.597 -41.185 1.00 60.34 469 PHE A C 1
ATOM 3594 O O . PHE A 1 469 ? 54.259 4.724 -40.766 1.00 60.34 469 PHE A O 1
ATOM 3601 N N . VAL A 1 470 ? 55.070 3.383 -42.387 1.00 61.25 470 VAL A N 1
ATOM 3602 C CA . VAL A 1 470 ? 55.491 4.465 -43.302 1.00 61.25 470 VAL A CA 1
ATOM 3603 C C . VAL A 1 470 ? 54.305 5.362 -43.675 1.00 61.25 470 VAL A C 1
ATOM 3605 O O . VAL A 1 470 ? 54.417 6.589 -43.728 1.00 61.25 470 VAL A O 1
ATOM 3608 N N . PHE A 1 471 ? 53.143 4.749 -43.894 1.00 63.38 471 PHE A N 1
ATOM 3609 C CA . PHE A 1 471 ? 51.914 5.446 -44.241 1.00 63.38 471 PHE A CA 1
ATOM 3610 C C . PHE A 1 471 ? 51.348 6.293 -43.079 1.00 63.38 471 PHE A C 1
ATOM 3612 O O . PHE A 1 471 ? 50.952 7.450 -43.251 1.00 63.38 471 PHE A O 1
ATOM 3619 N N . ALA A 1 472 ? 51.307 5.740 -41.867 1.00 60.78 472 ALA A N 1
ATOM 3620 C CA . ALA A 1 472 ? 50.752 6.444 -40.719 1.00 60.78 472 ALA A CA 1
ATOM 3621 C C . ALA A 1 472 ? 51.670 7.583 -40.234 1.00 60.78 472 ALA A C 1
ATOM 3623 O O . ALA A 1 472 ? 51.175 8.626 -39.796 1.00 60.78 472 ALA A O 1
ATOM 3624 N N . GLU A 1 473 ? 52.990 7.425 -40.379 1.00 61.81 473 GLU A N 1
ATOM 3625 C CA . GLU A 1 473 ? 53.988 8.454 -40.074 1.00 61.81 473 GLU A CA 1
ATOM 3626 C C . GLU A 1 473 ? 53.838 9.697 -40.970 1.00 61.81 473 GLU A C 1
ATOM 3628 O O . GLU A 1 473 ? 53.936 10.821 -40.471 1.00 61.81 473 GLU A O 1
ATOM 3633 N N . THR A 1 474 ? 53.506 9.507 -42.254 1.00 64.12 474 THR A N 1
ATOM 3634 C CA . THR A 1 474 ? 53.263 10.598 -43.217 1.00 64.12 474 THR A CA 1
ATOM 3635 C C . THR A 1 474 ? 51.914 11.289 -42.994 1.00 64.12 474 THR A C 1
ATOM 3637 O O . THR A 1 474 ? 51.831 12.521 -43.005 1.00 64.12 474 THR A O 1
ATOM 3640 N N . ARG A 1 475 ? 50.830 10.537 -42.757 1.00 63.41 475 ARG A N 1
ATOM 3641 C CA . ARG A 1 475 ? 49.476 11.119 -42.672 1.00 63.41 475 ARG A CA 1
ATOM 3642 C C . ARG A 1 475 ? 49.130 11.724 -41.313 1.00 63.41 475 ARG A C 1
ATOM 3644 O O . ARG A 1 475 ? 48.484 12.769 -41.267 1.00 63.41 475 ARG A O 1
ATOM 3651 N N . TYR A 1 476 ? 49.562 11.111 -40.213 1.00 65.31 476 TYR A N 1
ATOM 3652 C CA . TYR A 1 476 ? 49.250 11.579 -38.856 1.00 65.31 476 TYR A CA 1
ATOM 3653 C C . TYR A 1 476 ? 50.414 12.332 -38.222 1.00 65.31 476 TYR A C 1
ATOM 3655 O O . TYR A 1 476 ? 50.570 12.344 -37.000 1.00 65.31 476 TYR A O 1
ATOM 3663 N N . HIS A 1 477 ? 51.218 13.015 -39.041 1.00 63.78 477 HIS A N 1
ATOM 3664 C CA . HIS A 1 477 ? 52.417 13.682 -38.556 1.00 63.78 477 HIS A CA 1
ATOM 3665 C C . HIS A 1 477 ? 52.146 14.813 -37.540 1.00 63.78 477 HIS A C 1
ATOM 3667 O O . HIS A 1 477 ? 53.020 15.260 -36.798 1.00 63.78 477 HIS A O 1
ATOM 3673 N N . HIS A 1 478 ? 50.905 15.261 -37.425 1.00 63.41 478 HIS A N 1
ATOM 3674 C CA . HIS A 1 478 ? 50.518 16.247 -36.424 1.00 63.41 478 HIS A CA 1
ATOM 3675 C C . HIS A 1 478 ? 50.102 15.642 -35.064 1.00 63.41 478 HIS A C 1
ATOM 3677 O O . HIS A 1 478 ? 49.997 16.396 -34.099 1.00 63.41 478 HIS A O 1
ATOM 3683 N N . ASP A 1 479 ? 49.896 14.320 -34.948 1.00 69.81 479 ASP A N 1
ATOM 3684 C CA . ASP A 1 479 ? 49.507 13.636 -33.699 1.00 69.81 479 ASP A CA 1
ATOM 3685 C C . ASP A 1 479 ? 50.699 12.866 -33.103 1.00 69.81 479 ASP A C 1
ATOM 3687 O O . ASP A 1 479 ? 50.908 11.677 -33.352 1.00 69.81 479 ASP A O 1
ATOM 3691 N N . ALA A 1 480 ? 51.508 13.568 -32.304 1.00 68.75 480 ALA A N 1
ATOM 3692 C CA . ALA A 1 480 ? 52.715 13.015 -31.685 1.00 68.75 480 ALA A CA 1
ATOM 3693 C C . ALA A 1 480 ? 52.448 11.784 -30.793 1.00 68.75 480 ALA A C 1
ATOM 3695 O O . ALA A 1 480 ? 53.317 10.919 -30.684 1.00 68.75 480 ALA A O 1
ATOM 3696 N N . ALA A 1 481 ? 51.260 11.679 -30.185 1.00 68.31 481 ALA A N 1
ATOM 3697 C CA . ALA A 1 481 ? 50.897 10.542 -29.342 1.00 68.31 481 ALA A CA 1
ATOM 3698 C C . ALA A 1 481 ? 50.640 9.286 -30.188 1.00 68.31 481 ALA A C 1
ATOM 3700 O O . ALA A 1 481 ? 51.203 8.228 -29.908 1.00 68.31 481 ALA A O 1
ATOM 3701 N N . LEU A 1 482 ? 49.873 9.422 -31.277 1.00 66.50 482 LEU A N 1
ATOM 3702 C CA . LEU A 1 482 ? 49.627 8.323 -32.216 1.00 66.50 482 LEU A CA 1
ATOM 3703 C C . LEU A 1 482 ? 50.927 7.836 -32.876 1.00 66.50 482 LEU A C 1
ATOM 3705 O O . LEU A 1 482 ? 51.126 6.632 -33.021 1.00 66.50 482 LEU A O 1
ATOM 3709 N N . ARG A 1 483 ? 51.849 8.748 -33.218 1.00 67.81 483 ARG A N 1
ATOM 3710 C CA . ARG A 1 483 ? 53.180 8.382 -33.740 1.00 67.81 483 ARG A CA 1
ATOM 3711 C C . ARG A 1 483 ? 53.995 7.536 -32.759 1.00 67.81 483 ARG A C 1
ATOM 3713 O O . ARG A 1 483 ? 54.581 6.533 -33.155 1.00 67.81 483 ARG A O 1
ATOM 3720 N N . ALA A 1 484 ? 54.040 7.931 -31.487 1.00 67.50 484 ALA A N 1
ATOM 3721 C CA . ALA A 1 484 ? 54.761 7.178 -30.464 1.00 67.50 484 ALA A CA 1
ATOM 3722 C C . ALA A 1 484 ? 54.160 5.772 -30.274 1.00 67.50 484 ALA A C 1
ATOM 3724 O O . ALA A 1 484 ? 54.890 4.794 -30.108 1.00 67.50 484 ALA A O 1
ATOM 3725 N N . GLU A 1 485 ? 52.832 5.647 -30.363 1.00 67.06 485 GLU A N 1
ATOM 3726 C CA . GLU A 1 485 ? 52.150 4.352 -30.335 1.00 67.06 485 GLU A CA 1
ATOM 3727 C C . GLU A 1 485 ? 52.459 3.495 -31.575 1.00 67.06 485 GLU A C 1
ATOM 3729 O O . GLU A 1 485 ? 52.745 2.303 -31.441 1.00 67.06 485 GLU A O 1
ATOM 3734 N N . LEU A 1 486 ? 52.471 4.076 -32.774 1.00 66.25 486 LEU A N 1
ATOM 3735 C CA . LEU A 1 486 ? 52.881 3.380 -33.999 1.00 66.25 486 LEU A CA 1
ATOM 3736 C C . LEU A 1 486 ? 54.287 2.781 -33.865 1.00 66.25 486 LEU A C 1
ATOM 3738 O O . LEU A 1 486 ? 54.486 1.601 -34.160 1.00 66.25 486 LEU A O 1
ATOM 3742 N N . LEU A 1 487 ? 55.237 3.565 -33.347 1.00 65.25 487 LEU A N 1
ATOM 3743 C CA . LEU A 1 487 ? 56.629 3.146 -33.164 1.00 65.25 487 LEU A CA 1
ATOM 3744 C C . LEU A 1 487 ? 56.757 2.013 -32.145 1.00 65.25 487 LEU A C 1
ATOM 3746 O O . LEU A 1 487 ? 57.336 0.972 -32.446 1.00 65.25 487 LEU A O 1
ATOM 3750 N N . ALA A 1 488 ? 56.130 2.162 -30.979 1.00 66.00 488 ALA A N 1
ATOM 3751 C CA . ALA A 1 488 ? 56.145 1.121 -29.955 1.00 66.00 488 ALA A CA 1
ATOM 3752 C C . ALA A 1 488 ? 55.452 -0.178 -30.419 1.00 66.00 488 ALA A C 1
ATOM 3754 O O . ALA A 1 488 ? 55.856 -1.271 -30.028 1.00 66.00 488 ALA A O 1
ATOM 3755 N N . CYS A 1 489 ? 54.419 -0.082 -31.269 1.00 63.88 489 CYS A N 1
ATOM 3756 C CA . C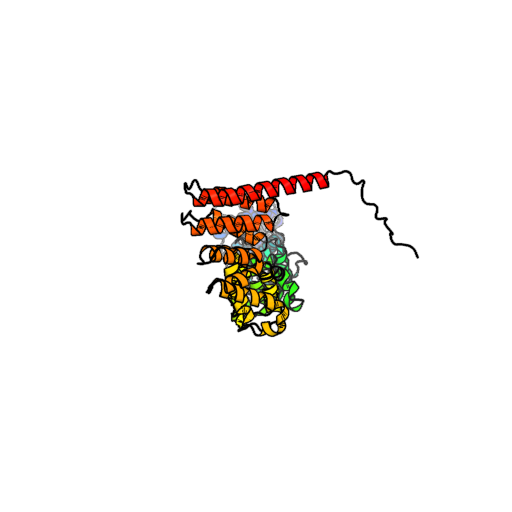YS A 1 489 ? 53.773 -1.246 -31.880 1.00 63.88 489 CYS A CA 1
ATOM 3757 C C . CYS A 1 489 ? 54.720 -1.979 -32.830 1.00 63.88 489 CYS A C 1
ATOM 3759 O O . CYS A 1 489 ? 54.842 -3.201 -32.752 1.00 63.88 489 CYS A O 1
ATOM 3761 N N . PHE A 1 490 ? 55.401 -1.238 -33.699 1.00 64.19 490 PHE A N 1
ATOM 3762 C CA . PHE A 1 490 ? 56.367 -1.789 -34.639 1.00 64.19 490 PHE A CA 1
ATOM 3763 C C . PHE A 1 490 ? 57.502 -2.528 -33.915 1.00 64.19 490 PHE A C 1
ATOM 3765 O O . PHE A 1 490 ? 57.756 -3.695 -34.203 1.00 64.19 490 PHE A O 1
ATOM 3772 N N . GLU A 1 491 ? 58.122 -1.887 -32.919 1.00 64.44 491 GLU A N 1
ATOM 3773 C CA . GLU A 1 491 ? 59.235 -2.459 -32.148 1.00 64.44 491 GLU A CA 1
ATOM 3774 C C . GLU A 1 491 ? 58.854 -3.757 -31.414 1.00 64.44 491 GLU A C 1
ATOM 3776 O O . GLU A 1 491 ? 59.655 -4.689 -31.358 1.00 64.44 491 GLU A O 1
ATOM 3781 N N . GLN A 1 492 ? 57.630 -3.847 -30.880 1.00 63.59 492 GLN A N 1
ATOM 3782 C CA . GLN A 1 492 ? 57.142 -5.040 -30.175 1.00 63.59 492 GLN A CA 1
ATOM 3783 C C . GLN A 1 492 ? 56.772 -6.194 -31.111 1.00 63.59 492 GLN A C 1
ATOM 3785 O O . GLN A 1 492 ? 57.079 -7.345 -30.808 1.00 63.59 492 GLN A O 1
ATOM 3790 N N . THR A 1 493 ? 56.106 -5.901 -32.231 1.00 57.81 493 THR A N 1
ATOM 3791 C CA . THR A 1 493 ? 55.580 -6.940 -33.138 1.00 57.81 493 THR A CA 1
ATOM 3792 C C . THR A 1 493 ? 56.677 -7.519 -34.035 1.00 57.81 493 THR A C 1
ATOM 3794 O O . THR A 1 493 ? 56.586 -8.664 -34.467 1.00 57.81 493 THR A O 1
ATOM 3797 N N . ALA A 1 494 ? 57.732 -6.743 -34.300 1.00 53.28 494 ALA A N 1
ATOM 3798 C CA . ALA A 1 494 ? 58.830 -7.142 -35.167 1.00 53.28 494 ALA A CA 1
ATOM 3799 C C . ALA A 1 494 ? 59.692 -8.288 -34.611 1.00 53.28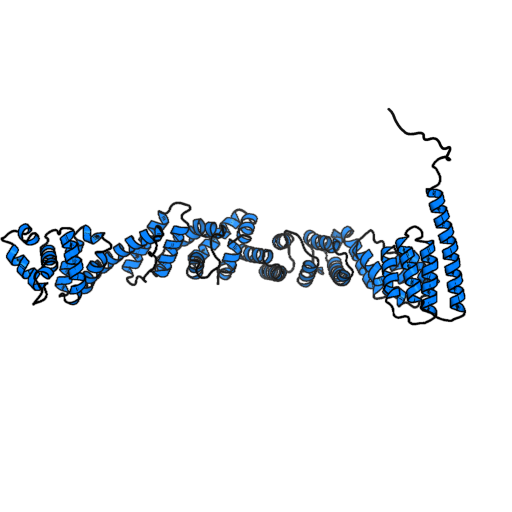 494 ALA A C 1
ATOM 3801 O O . ALA A 1 494 ? 60.176 -9.101 -35.394 1.00 53.28 494 ALA A O 1
ATOM 3802 N N . GLY A 1 495 ? 59.894 -8.366 -33.288 1.00 50.81 495 GLY A N 1
ATOM 3803 C CA . GLY A 1 495 ? 60.852 -9.299 -32.678 1.00 50.81 495 GLY A CA 1
ATOM 3804 C C . GLY A 1 495 ? 62.277 -9.216 -33.280 1.00 50.81 495 GLY A C 1
ATOM 3805 O O . GLY A 1 495 ? 62.555 -8.414 -34.171 1.00 50.81 495 GLY A O 1
ATOM 3806 N N . PRO A 1 496 ? 63.241 -10.022 -32.802 1.00 47.53 496 PRO A N 1
ATOM 3807 C CA . PRO A 1 496 ? 64.513 -10.203 -33.491 1.00 47.53 496 PRO A CA 1
ATOM 3808 C C . PRO A 1 496 ? 64.334 -11.266 -34.587 1.00 47.53 496 PRO A C 1
ATOM 3810 O O . PRO A 1 496 ? 64.406 -12.461 -34.308 1.00 47.53 496 PRO A O 1
ATOM 3813 N N . VAL A 1 497 ? 64.063 -10.851 -35.826 1.00 43.66 497 VAL A N 1
ATOM 3814 C CA . VAL A 1 497 ? 64.026 -11.755 -36.989 1.00 43.66 497 VAL A CA 1
ATOM 3815 C C . VAL A 1 497 ? 65.240 -11.469 -37.874 1.00 43.66 497 VAL A C 1
ATOM 3817 O O . VAL A 1 497 ? 65.304 -10.442 -38.546 1.00 43.66 497 VAL A O 1
ATOM 3820 N N . ASP A 1 498 ? 66.221 -12.372 -37.855 1.00 45.59 498 ASP A N 1
ATOM 3821 C CA . ASP A 1 498 ? 67.413 -12.302 -38.705 1.00 45.59 498 ASP A CA 1
ATOM 3822 C C . ASP A 1 498 ? 67.059 -12.733 -40.140 1.00 45.59 498 ASP A C 1
ATOM 3824 O O . ASP A 1 498 ? 66.870 -13.918 -40.423 1.00 45.59 498 ASP A O 1
ATOM 3828 N N . GLY A 1 499 ? 66.966 -11.768 -41.060 1.00 46.47 499 GLY A N 1
ATOM 3829 C CA . GLY A 1 499 ? 66.730 -12.021 -42.482 1.00 46.47 499 GLY A CA 1
ATOM 3830 C C . GLY A 1 499 ? 67.034 -10.809 -43.383 1.00 46.47 499 GLY A C 1
ATOM 3831 O O . GLY A 1 499 ? 66.859 -9.668 -42.959 1.00 46.47 499 GLY A O 1
ATOM 3832 N N . PRO A 1 500 ? 67.473 -11.018 -44.640 1.00 43.72 500 PRO A N 1
ATOM 3833 C CA . PRO A 1 500 ? 67.933 -9.947 -45.536 1.00 43.72 500 PRO A CA 1
ATOM 3834 C C . PRO A 1 500 ? 66.838 -8.959 -45.984 1.00 43.72 500 PRO A C 1
ATOM 3836 O O . PRO A 1 500 ? 67.152 -7.806 -46.282 1.00 43.72 500 PRO A O 1
ATOM 3839 N N . ASP A 1 501 ? 65.561 -9.354 -45.986 1.00 46.19 501 ASP A N 1
ATOM 3840 C CA . ASP A 1 501 ? 64.444 -8.441 -46.281 1.00 46.19 501 ASP A CA 1
ATOM 3841 C C . ASP A 1 501 ? 64.070 -7.547 -45.085 1.00 46.19 501 ASP A C 1
ATOM 3843 O O . ASP A 1 501 ? 63.574 -6.431 -45.267 1.00 46.19 501 ASP A O 1
ATOM 3847 N N . TRP A 1 502 ? 64.417 -7.963 -43.861 1.00 46.16 502 TRP A N 1
ATOM 3848 C CA . TRP A 1 502 ? 64.218 -7.171 -42.646 1.00 46.16 502 TRP A CA 1
ATOM 3849 C C . TRP A 1 502 ? 65.164 -5.970 -42.573 1.00 46.16 502 TRP A C 1
ATOM 3851 O O . TRP A 1 502 ? 64.738 -4.863 -42.247 1.00 46.16 502 TRP A O 1
ATOM 3861 N N . GLU A 1 503 ? 66.429 -6.146 -42.963 1.00 52.00 503 GLU A N 1
ATOM 3862 C CA . GLU A 1 503 ? 67.408 -5.054 -43.047 1.00 52.00 503 GLU A CA 1
ATOM 3863 C C . GLU A 1 503 ? 66.913 -3.938 -43.985 1.00 52.00 503 GLU A C 1
ATOM 3865 O O . GLU A 1 503 ? 67.103 -2.749 -43.725 1.00 52.00 503 GLU A O 1
ATOM 3870 N N . ARG A 1 504 ? 66.216 -4.318 -45.061 1.00 52.50 504 ARG A N 1
ATOM 3871 C CA . ARG A 1 504 ? 65.686 -3.411 -46.085 1.00 52.50 504 ARG A CA 1
ATOM 3872 C C . ARG A 1 504 ? 64.488 -2.609 -45.582 1.00 52.50 504 ARG A C 1
ATOM 3874 O O . ARG A 1 504 ? 64.463 -1.390 -45.739 1.00 52.50 504 ARG A O 1
ATOM 3881 N N . VAL A 1 505 ? 63.546 -3.282 -44.923 1.00 49.72 505 VAL A N 1
ATOM 3882 C CA . VAL A 1 505 ? 62.388 -2.663 -44.259 1.00 49.72 505 VAL A CA 1
ATOM 3883 C C . VAL A 1 505 ? 62.837 -1.737 -43.125 1.00 49.72 505 VAL A C 1
ATOM 3885 O O . VAL A 1 505 ? 62.422 -0.581 -43.061 1.00 49.72 505 VAL A O 1
ATOM 3888 N N . ARG A 1 506 ? 63.767 -2.196 -42.280 1.00 49.50 506 ARG A N 1
ATOM 3889 C CA . ARG A 1 506 ? 64.376 -1.409 -41.201 1.00 49.50 506 ARG A CA 1
ATOM 3890 C C . ARG A 1 506 ? 65.100 -0.168 -41.730 1.00 49.50 506 ARG A C 1
ATOM 3892 O O . ARG A 1 506 ? 64.998 0.890 -41.119 1.00 49.50 506 ARG A O 1
ATOM 3899 N N . THR A 1 507 ? 65.802 -0.269 -42.860 1.00 57.56 507 THR A N 1
ATOM 3900 C CA . THR A 1 507 ? 66.500 0.872 -43.481 1.00 57.56 507 THR A CA 1
ATOM 3901 C C . THR A 1 507 ? 65.521 1.921 -44.012 1.00 57.56 507 THR A C 1
ATOM 3903 O O . THR A 1 507 ? 65.736 3.103 -43.767 1.00 57.56 507 THR A O 1
ATOM 3906 N N . LEU A 1 508 ? 64.432 1.500 -44.667 1.00 51.97 508 LEU A N 1
ATOM 3907 C CA . LEU A 1 508 ? 63.348 2.379 -45.145 1.00 51.97 508 LEU A CA 1
ATOM 3908 C C . LEU A 1 508 ? 62.636 3.122 -44.004 1.00 51.97 508 LEU A C 1
ATOM 3910 O O . LEU A 1 508 ? 62.251 4.284 -44.134 1.00 51.97 508 LEU A O 1
ATOM 3914 N N . ILE A 1 509 ? 62.484 2.459 -42.861 1.00 49.44 509 ILE A N 1
ATOM 3915 C CA . ILE A 1 509 ? 61.843 3.033 -41.676 1.00 49.44 509 ILE A CA 1
ATOM 3916 C C . ILE A 1 509 ? 62.797 3.978 -40.935 1.00 49.44 509 ILE A C 1
ATOM 3918 O O . ILE A 1 509 ? 62.411 5.079 -40.559 1.00 49.44 509 ILE A O 1
ATOM 3922 N N . LEU A 1 510 ? 64.071 3.605 -40.777 1.00 52.72 510 LEU A N 1
ATOM 3923 C CA . LEU A 1 510 ? 65.082 4.470 -40.157 1.00 52.72 510 LEU A CA 1
ATOM 3924 C C . LEU A 1 510 ? 65.419 5.705 -41.009 1.00 52.72 510 LEU A C 1
ATOM 3926 O O . LEU A 1 510 ? 65.794 6.733 -40.443 1.00 52.72 510 LEU A O 1
ATOM 3930 N N . SER A 1 511 ? 65.290 5.632 -42.339 1.00 54.00 511 SER A N 1
ATOM 3931 C CA . SER A 1 511 ? 65.404 6.810 -43.208 1.00 54.00 511 SER A CA 1
ATOM 3932 C C . SER A 1 511 ? 64.213 7.753 -43.043 1.00 54.00 511 SER A C 1
ATOM 3934 O O . SER A 1 511 ? 64.430 8.952 -42.902 1.00 54.00 511 SER A O 1
ATOM 3936 N N . SER A 1 512 ? 62.994 7.211 -42.950 1.00 48.41 512 SER A N 1
ATOM 3937 C CA . SER A 1 512 ? 61.772 7.997 -42.706 1.00 48.41 512 SER A CA 1
ATOM 3938 C C . SER A 1 512 ? 61.809 8.678 -41.328 1.00 48.41 512 SER A C 1
ATOM 3940 O O . SER A 1 512 ? 61.559 9.875 -41.220 1.00 48.41 512 SER A O 1
ATOM 3942 N N . ARG A 1 513 ? 62.285 7.968 -40.291 1.00 47.56 513 ARG A N 1
ATOM 3943 C CA . ARG A 1 513 ? 62.517 8.515 -38.943 1.00 47.56 513 ARG A CA 1
ATOM 3944 C C . ARG A 1 513 ? 63.475 9.710 -38.935 1.00 47.56 513 ARG A C 1
ATOM 3946 O O . ARG A 1 513 ? 63.230 10.672 -38.217 1.00 47.56 513 ARG A O 1
ATOM 3953 N N . ARG A 1 514 ? 64.573 9.648 -39.699 1.00 53.66 514 ARG A N 1
ATOM 3954 C CA . ARG A 1 514 ? 65.542 10.756 -39.801 1.00 53.66 514 ARG A CA 1
ATOM 3955 C C . ARG A 1 514 ? 64.935 11.978 -40.477 1.00 53.66 514 ARG A C 1
ATOM 3957 O O . ARG A 1 514 ? 65.104 13.077 -39.971 1.00 53.66 514 ARG A O 1
ATOM 3964 N N . GLU A 1 515 ? 64.201 11.779 -41.568 1.00 51.25 515 GLU A N 1
ATOM 3965 C CA . GLU A 1 515 ? 63.518 12.871 -42.273 1.00 51.25 515 GLU A CA 1
ATOM 3966 C C . GLU A 1 515 ? 62.458 13.546 -41.385 1.00 51.25 515 GLU A C 1
ATOM 3968 O O . GLU A 1 515 ? 62.345 14.769 -41.378 1.00 51.25 515 GLU A O 1
ATOM 3973 N N . VAL A 1 516 ? 61.743 12.774 -40.562 1.00 43.25 516 VAL A N 1
ATOM 3974 C CA . VAL A 1 516 ? 60.719 13.296 -39.643 1.00 43.25 516 VAL A CA 1
ATOM 3975 C C . VAL A 1 516 ? 61.313 13.941 -38.385 1.00 43.25 516 VAL A C 1
ATOM 3977 O O . VAL A 1 516 ? 60.794 14.963 -37.931 1.00 43.25 516 VAL A O 1
ATOM 3980 N N . GLU A 1 517 ? 62.384 13.385 -37.807 1.00 47.56 517 GLU A N 1
ATOM 3981 C CA . GLU A 1 517 ? 63.137 14.023 -36.714 1.00 47.56 517 GLU A CA 1
ATOM 3982 C C . GLU A 1 517 ? 63.731 15.369 -37.183 1.00 47.56 517 GLU A C 1
ATOM 3984 O O . GLU A 1 517 ? 63.631 16.355 -36.451 1.00 47.56 517 GLU A O 1
ATOM 3989 N N . ASP A 1 518 ? 64.235 15.447 -38.422 1.00 53.88 518 ASP A N 1
ATOM 3990 C CA . ASP A 1 518 ? 64.742 16.681 -39.040 1.00 53.88 518 ASP A CA 1
ATOM 3991 C C . ASP A 1 518 ? 63.619 17.705 -39.330 1.00 53.88 518 ASP A C 1
ATOM 3993 O O . ASP A 1 518 ? 63.787 18.902 -39.077 1.00 53.88 518 ASP A O 1
ATOM 3997 N N . GLU A 1 519 ? 62.438 17.269 -39.790 1.00 46.97 519 GLU A N 1
ATOM 3998 C CA . GLU A 1 519 ? 61.272 18.151 -39.985 1.00 46.97 519 GLU A CA 1
ATOM 3999 C C . GLU A 1 519 ? 60.680 18.671 -38.665 1.00 46.97 519 GLU A C 1
ATOM 4001 O O . GLU A 1 519 ? 60.260 19.828 -38.588 1.00 46.97 519 GLU A O 1
ATOM 4006 N N . LEU A 1 520 ? 60.653 17.855 -37.605 1.00 41.72 520 LEU A N 1
ATOM 4007 C CA . LEU A 1 520 ? 60.190 18.273 -36.277 1.00 41.72 520 LEU A CA 1
ATOM 4008 C C . LEU A 1 520 ? 61.163 19.250 -35.615 1.00 41.72 520 LEU A C 1
ATOM 4010 O O . LEU A 1 520 ? 60.708 20.244 -35.043 1.00 41.72 520 LEU A O 1
ATOM 4014 N N . LEU A 1 521 ? 62.475 19.021 -35.749 1.00 50.50 521 LEU A N 1
ATOM 4015 C CA . LEU A 1 521 ? 63.492 20.000 -35.360 1.00 50.50 521 LEU A CA 1
ATOM 4016 C C . LEU A 1 521 ? 63.298 21.311 -36.130 1.00 50.50 521 LEU A C 1
ATOM 4018 O O . LEU A 1 521 ? 63.249 22.371 -35.513 1.00 50.50 521 LEU A O 1
ATOM 4022 N N . SER A 1 522 ? 63.067 21.246 -37.444 1.00 51.72 522 SER A N 1
ATOM 4023 C CA . SER A 1 522 ? 62.792 22.428 -38.268 1.00 51.72 522 SER A CA 1
ATOM 4024 C C . SER A 1 522 ? 61.512 23.170 -37.843 1.00 51.72 522 SER A C 1
ATOM 4026 O O . SER A 1 522 ? 61.478 24.403 -37.816 1.00 51.72 522 SER A O 1
ATOM 4028 N N . TYR A 1 523 ? 60.459 22.447 -37.450 1.00 42.34 523 TYR A N 1
ATOM 4029 C CA . TYR A 1 523 ? 59.189 23.032 -37.010 1.00 42.34 523 TYR A CA 1
ATOM 4030 C C . TYR A 1 523 ? 59.265 23.638 -35.596 1.00 42.34 523 TYR A C 1
ATOM 4032 O O . TYR A 1 523 ? 58.686 24.699 -35.341 1.00 42.34 523 TYR A O 1
ATOM 4040 N N . GLU A 1 524 ? 59.995 23.013 -34.666 1.00 46.78 524 GLU A N 1
ATOM 4041 C CA . GLU A 1 524 ? 60.266 23.579 -33.338 1.00 46.78 524 GLU A CA 1
ATOM 4042 C C . GLU A 1 524 ? 61.218 24.782 -33.408 1.00 46.78 524 GLU A C 1
ATOM 4044 O O . GLU A 1 524 ? 60.967 25.788 -32.738 1.00 46.78 524 GLU A O 1
ATOM 4049 N N . GLU A 1 525 ? 62.224 24.752 -34.286 1.00 53.88 525 GLU A N 1
ATOM 4050 C CA . GLU A 1 525 ? 63.084 25.899 -34.599 1.00 53.88 525 GLU A CA 1
ATOM 4051 C C . GLU A 1 525 ? 62.284 27.055 -35.224 1.00 53.88 525 GLU A C 1
ATOM 4053 O O . GLU A 1 525 ? 62.429 28.209 -34.812 1.00 53.88 525 GLU A O 1
ATOM 4058 N N . ALA A 1 526 ? 61.351 26.766 -36.140 1.00 49.62 526 ALA A N 1
ATOM 4059 C CA . ALA A 1 526 ? 60.447 27.764 -36.721 1.00 49.62 526 ALA A CA 1
ATOM 4060 C C . ALA A 1 526 ? 59.459 28.353 -35.697 1.00 49.62 526 ALA A C 1
ATOM 4062 O O . ALA A 1 526 ? 59.062 29.517 -35.803 1.00 49.62 526 ALA A O 1
ATOM 4063 N N . ARG A 1 527 ? 59.072 27.578 -34.676 1.00 42.56 527 ARG A N 1
ATOM 4064 C CA . ARG A 1 527 ? 58.201 28.027 -33.578 1.00 42.56 527 ARG A CA 1
ATOM 4065 C C . ARG A 1 527 ? 58.954 28.845 -32.520 1.00 42.56 527 ARG A C 1
ATOM 4067 O O . ARG A 1 527 ? 58.331 29.678 -31.856 1.00 42.56 527 ARG A O 1
ATOM 4074 N N . GLN A 1 528 ? 60.261 28.628 -32.370 1.00 45.47 528 GLN A N 1
ATOM 4075 C CA . GLN A 1 528 ? 61.147 29.381 -31.472 1.00 45.47 528 GLN A CA 1
ATOM 4076 C C . GLN A 1 528 ? 61.810 30.600 -32.139 1.00 45.47 528 GLN A C 1
ATOM 4078 O O . GLN A 1 528 ? 62.360 31.456 -31.441 1.00 45.47 528 GLN A O 1
ATOM 4083 N N . ALA A 1 529 ? 61.713 30.738 -33.465 1.00 44.91 529 ALA A N 1
ATOM 4084 C CA . ALA A 1 529 ? 62.185 31.915 -34.183 1.00 44.91 529 ALA A CA 1
ATOM 4085 C C . ALA A 1 529 ? 61.458 33.201 -33.708 1.00 44.91 529 ALA A C 1
ATOM 4087 O O . ALA A 1 529 ? 60.224 33.223 -33.597 1.00 44.91 529 ALA A O 1
ATOM 4088 N N . PRO A 1 530 ? 62.176 34.311 -33.433 1.00 42.22 530 PRO A N 1
ATOM 4089 C CA . PRO A 1 530 ? 61.556 35.566 -33.015 1.00 42.22 530 PRO A CA 1
ATOM 4090 C C . PRO A 1 530 ? 60.566 36.068 -34.076 1.00 42.22 530 PRO A C 1
ATOM 4092 O O . PRO A 1 530 ? 60.880 36.087 -35.264 1.00 42.22 530 PRO A O 1
ATOM 4095 N N . ARG A 1 531 ? 59.385 36.543 -33.650 1.00 48.44 531 ARG A N 1
ATOM 4096 C CA . ARG A 1 531 ? 58.309 37.126 -34.491 1.00 48.44 531 ARG A CA 1
ATOM 4097 C C . ARG A 1 531 ? 58.681 38.453 -35.186 1.00 48.44 531 ARG A C 1
ATOM 4099 O O . ARG A 1 531 ? 57.873 39.378 -35.255 1.00 48.44 531 ARG A O 1
ATOM 4106 N N . SER A 1 532 ? 59.886 38.580 -35.715 1.00 42.22 532 SER A N 1
ATOM 4107 C CA . SER A 1 532 ? 60.325 39.715 -36.514 1.00 42.22 532 SER A CA 1
ATOM 4108 C C . SER A 1 532 ? 60.736 39.212 -37.889 1.00 42.22 532 SER A C 1
ATOM 4110 O O . SER A 1 532 ? 61.921 39.039 -38.126 1.00 42.22 532 SER A O 1
ATOM 4112 N N . TRP A 1 533 ? 59.759 38.944 -38.758 1.00 42.62 533 TRP A N 1
ATOM 4113 C CA . TRP A 1 533 ? 59.836 39.125 -40.217 1.00 42.62 533 TRP A CA 1
ATOM 4114 C C . TRP A 1 533 ? 58.544 38.617 -40.873 1.00 42.62 533 TRP A C 1
ATOM 4116 O O . TRP A 1 533 ? 58.434 37.473 -41.285 1.00 42.62 533 TRP A O 1
ATOM 4126 N N . PHE A 1 534 ? 57.550 39.499 -40.964 1.00 33.69 534 PHE A N 1
ATOM 4127 C CA . PHE A 1 534 ? 56.555 39.488 -42.039 1.00 33.69 534 PHE A CA 1
ATOM 4128 C C . PHE A 1 534 ? 56.095 40.936 -42.263 1.00 33.69 534 PHE A C 1
ATOM 4130 O O . PHE A 1 534 ? 55.430 41.505 -41.392 1.00 33.69 534 PHE A O 1
ATOM 4137 N N . PRO A 1 535 ? 56.430 41.565 -43.404 1.00 39.94 535 PRO A N 1
ATOM 4138 C CA . PRO A 1 535 ? 55.871 42.844 -43.796 1.00 39.94 535 PRO A CA 1
ATOM 4139 C C . PRO A 1 535 ? 54.561 42.583 -44.546 1.00 39.94 535 PRO A C 1
ATOM 4141 O O . PRO A 1 535 ? 54.513 42.648 -45.764 1.00 39.94 535 PRO A O 1
ATOM 4144 N N . PHE A 1 536 ? 53.480 42.284 -43.828 1.00 34.12 536 PHE A N 1
ATOM 4145 C CA . PHE A 1 536 ? 52.131 42.475 -44.364 1.00 34.12 536 PHE A CA 1
ATOM 4146 C C . PHE A 1 536 ? 51.272 43.155 -43.308 1.00 34.12 536 PHE A C 1
ATOM 4148 O O . PHE A 1 536 ? 50.881 42.588 -42.287 1.00 34.12 536 PHE A O 1
ATOM 4155 N N . GLY A 1 537 ? 51.058 44.447 -43.549 1.00 32.25 537 GLY A N 1
ATOM 4156 C CA . GLY A 1 537 ? 50.279 45.327 -42.706 1.00 32.25 537 GLY A CA 1
ATOM 4157 C C . GLY A 1 537 ? 48.842 44.844 -42.566 1.00 32.25 537 GLY A C 1
ATOM 4158 O O . GLY A 1 537 ? 48.121 44.639 -43.540 1.00 32.25 537 GLY A O 1
ATOM 4159 N N . ARG A 1 538 ? 48.415 44.758 -41.307 1.00 34.34 538 ARG A N 1
ATOM 4160 C CA . ARG A 1 538 ? 47.016 44.839 -40.894 1.00 34.34 538 ARG A CA 1
ATOM 4161 C C . ARG A 1 538 ? 46.349 46.054 -41.555 1.00 34.34 538 ARG A C 1
ATOM 4163 O O . ARG A 1 538 ? 46.748 47.185 -41.286 1.00 34.34 538 ARG A O 1
ATOM 4170 N N . ARG A 1 539 ? 45.239 45.853 -42.266 1.00 30.50 539 ARG A N 1
ATOM 4171 C CA . ARG A 1 539 ? 44.104 46.783 -42.172 1.00 30.50 539 ARG A CA 1
ATOM 4172 C C . ARG A 1 539 ? 42.969 46.078 -41.447 1.00 30.50 539 ARG A C 1
ATOM 4174 O O . ARG A 1 539 ? 42.312 45.188 -41.971 1.00 30.50 539 ARG A O 1
ATOM 4181 N N . LYS A 1 540 ? 42.823 46.477 -40.188 1.00 33.91 540 LYS A N 1
ATOM 4182 C CA . LYS A 1 540 ? 41.711 46.183 -39.291 1.00 33.91 540 LYS A CA 1
ATOM 4183 C C . LYS A 1 540 ? 40.493 47.004 -39.747 1.00 33.91 540 LYS A C 1
ATOM 4185 O O . LYS A 1 540 ? 40.648 48.186 -40.047 1.00 33.91 540 LYS A O 1
ATOM 4190 N N . ARG A 1 541 ? 39.308 46.384 -39.730 1.00 35.91 541 ARG A N 1
ATOM 4191 C CA . ARG A 1 541 ? 38.013 47.042 -39.443 1.00 35.91 541 ARG A CA 1
ATOM 4192 C C . ARG A 1 541 ? 38.182 47.922 -38.183 1.00 35.91 541 ARG A C 1
ATOM 4194 O O . ARG A 1 541 ? 38.963 47.552 -37.310 1.00 35.91 541 ARG A O 1
ATOM 4201 N N . GLU A 1 542 ? 37.605 49.114 -38.036 1.00 36.19 542 GLU A N 1
ATOM 4202 C CA . GLU A 1 542 ? 36.171 49.428 -37.922 1.00 36.19 542 GLU A CA 1
ATOM 4203 C C . GLU A 1 542 ? 36.033 50.934 -37.592 1.00 36.19 542 GLU A C 1
ATOM 4205 O O . GLU A 1 542 ? 36.846 51.434 -36.810 1.00 36.19 542 GLU A O 1
ATOM 4210 N N . ARG A 1 543 ? 35.005 51.617 -38.124 1.00 34.47 543 ARG A N 1
ATOM 4211 C CA . ARG A 1 543 ? 34.062 52.525 -37.417 1.00 34.47 543 ARG A CA 1
ATOM 4212 C C . ARG A 1 543 ? 33.342 53.458 -38.401 1.00 34.47 543 ARG A C 1
ATOM 4214 O O . ARG A 1 543 ? 33.925 54.442 -38.844 1.00 34.47 543 ARG A O 1
ATOM 4221 N N . SER A 1 544 ? 32.088 53.117 -38.698 1.00 38.09 544 SER A N 1
ATOM 4222 C CA . SER A 1 544 ? 30.876 53.931 -38.499 1.00 38.09 544 SER A CA 1
ATOM 4223 C C . SER A 1 544 ? 29.656 53.087 -38.828 1.00 38.09 544 SER A C 1
ATOM 4225 O O . SER A 1 544 ? 29.707 52.392 -39.867 1.00 38.09 544 SER A O 1
#